Protein AF-0000000085045595 (afdb_homodimer)

Structure (mmCIF, N/CA/C/O backbone):
data_AF-0000000085045595-model_v1
#
loop_
_entity.id
_entity.type
_entity.pdbx_description
1 polymer 'IstB ATP binding domain-containing protein'
#
loop_
_atom_site.group_PDB
_atom_site.id
_atom_site.type_symbol
_atom_site.label_atom_id
_atom_site.label_alt_id
_atom_site.label_comp_id
_atom_site.label_asym_id
_atom_site.label_entity_id
_atom_site.label_seq_id
_atom_site.pdbx_PDB_ins_code
_atom_site.Cartn_x
_atom_site.Cartn_y
_atom_site.Cartn_z
_atom_site.occupancy
_atom_site.B_iso_or_equiv
_atom_site.auth_seq_id
_atom_site.auth_comp_id
_atom_site.auth_asym_id
_atom_site.auth_atom_id
_atom_site.pdbx_PDB_model_num
ATOM 1 N N . MET A 1 1 ? 31.5 6.297 13.438 1 57.59 1 MET A N 1
ATOM 2 C CA . MET A 1 1 ? 30.312 7.129 13.586 1 57.59 1 MET A CA 1
ATOM 3 C C . MET A 1 1 ? 29.531 7.207 12.281 1 57.59 1 MET A C 1
ATOM 5 O O . MET A 1 1 ? 28.312 6.984 12.258 1 57.59 1 MET A O 1
ATOM 9 N N . THR A 1 2 ? 30.281 7.328 11.133 1 77.19 2 THR A N 1
ATOM 10 C CA . THR A 1 2 ? 29.672 7.539 9.828 1 77.19 2 THR A CA 1
ATOM 11 C C . THR A 1 2 ? 29.078 6.242 9.289 1 77.19 2 THR A C 1
ATOM 13 O O . THR A 1 2 ? 27.953 6.238 8.766 1 77.19 2 THR A O 1
ATOM 16 N N . THR A 1 3 ? 29.656 5.141 9.883 1 89 3 THR A N 1
ATOM 17 C CA . THR A 1 3 ? 29.203 3.852 9.367 1 89 3 THR A CA 1
ATOM 18 C C . THR A 1 3 ? 27.922 3.414 10.07 1 89 3 THR A C 1
ATOM 20 O O . THR A 1 3 ? 27.031 2.861 9.438 1 89 3 THR A O 1
ATOM 23 N N . ASP A 1 4 ? 27.859 3.74 11.344 1 91.56 4 ASP A N 1
ATOM 24 C CA . ASP A 1 4 ? 26.672 3.373 12.102 1 91.56 4 ASP A CA 1
ATOM 25 C C . ASP A 1 4 ? 25.438 4.137 11.609 1 91.56 4 ASP A C 1
ATOM 27 O O . ASP A 1 4 ? 24.344 3.576 11.531 1 91.56 4 ASP A O 1
ATOM 31 N N . ASN A 1 5 ? 25.672 5.352 11.328 1 94.19 5 ASN A N 1
ATOM 32 C CA . ASN A 1 5 ? 24.578 6.164 10.789 1 94.19 5 ASN A CA 1
ATOM 33 C C . ASN A 1 5 ? 24.109 5.625 9.445 1 94.19 5 ASN A C 1
ATOM 35 O O . ASN A 1 5 ? 22.891 5.562 9.195 1 94.19 5 ASN A O 1
ATOM 39 N N . THR A 1 6 ? 25.078 5.203 8.68 1 96.12 6 THR A N 1
ATOM 40 C CA . THR A 1 6 ? 24.766 4.637 7.375 1 96.12 6 THR A CA 1
ATOM 41 C C . THR A 1 6 ? 23.938 3.359 7.527 1 96.12 6 THR A C 1
ATOM 43 O O . THR A 1 6 ? 22.922 3.18 6.84 1 96.12 6 THR A O 1
ATOM 46 N N . LEU A 1 7 ? 24.344 2.584 8.477 1 96.44 7 LEU A N 1
ATOM 47 C CA . LEU A 1 7 ? 23.656 1.327 8.727 1 96.44 7 LEU A CA 1
ATOM 48 C C . LEU A 1 7 ? 22.234 1.583 9.227 1 96.44 7 LEU A C 1
ATOM 50 O O . LEU A 1 7 ? 21.297 0.913 8.805 1 96.44 7 LEU A O 1
ATOM 54 N N . THR A 1 8 ? 22.094 2.494 10.07 1 95.94 8 THR A N 1
ATOM 55 C CA . THR A 1 8 ? 20.781 2.846 10.609 1 95.94 8 THR A CA 1
ATOM 56 C C . THR A 1 8 ? 19.859 3.318 9.5 1 95.94 8 THR A C 1
ATOM 58 O O . THR A 1 8 ? 18.703 2.865 9.406 1 95.94 8 THR A O 1
ATOM 61 N N . LYS A 1 9 ? 20.344 4.172 8.648 1 96.81 9 LYS A N 1
ATOM 62 C CA . LYS A 1 9 ? 19.531 4.695 7.547 1 96.81 9 LYS A CA 1
ATOM 63 C C . LYS A 1 9 ? 19.141 3.588 6.578 1 96.81 9 LYS A C 1
ATOM 65 O O . LYS A 1 9 ? 18 3.549 6.102 1 96.81 9 LYS A O 1
ATOM 70 N N . LEU A 1 10 ? 20.062 2.697 6.332 1 97.25 10 LEU A N 1
ATOM 71 C CA . LEU A 1 10 ? 19.766 1.57 5.457 1 97.25 10 LEU A CA 1
ATOM 72 C C . LEU A 1 10 ? 18.625 0.734 6.02 1 97.25 10 LEU A C 1
ATOM 74 O O . LEU A 1 10 ? 17.703 0.371 5.289 1 97.25 10 LEU A O 1
ATOM 78 N N . ASN A 1 11 ? 18.688 0.491 7.242 1 96.38 11 ASN A N 1
ATOM 79 C CA . ASN A 1 11 ? 17.656 -0.305 7.883 1 96.38 11 ASN A CA 1
ATOM 80 C C . ASN A 1 11 ? 16.312 0.436 7.91 1 96.38 11 ASN A C 1
ATOM 82 O O . ASN A 1 11 ? 15.266 -0.164 7.688 1 96.38 11 ASN A O 1
ATOM 86 N N . GLU A 1 12 ? 16.375 1.71 8.164 1 95.12 12 GLU A N 1
ATOM 87 C CA . GLU A 1 12 ? 15.148 2.508 8.164 1 95.12 12 GLU A CA 1
ATOM 88 C C . GLU A 1 12 ? 14.516 2.539 6.773 1 95.12 12 GLU A C 1
ATOM 90 O O . GLU A 1 12 ? 13.289 2.639 6.648 1 95.12 12 GLU A O 1
ATOM 95 N N . MET A 1 13 ? 15.391 2.393 5.809 1 95.94 13 MET A N 1
ATOM 96 C CA . MET A 1 13 ? 14.891 2.387 4.438 1 95.94 13 MET A CA 1
ATOM 97 C C . MET A 1 13 ? 14.57 0.966 3.98 1 95.94 13 MET A C 1
ATOM 99 O O . MET A 1 13 ? 14.32 0.732 2.797 1 95.94 13 MET A O 1
ATOM 103 N N . ARG A 1 14 ? 14.648 -0 4.883 1 95 14 ARG A N 1
ATOM 104 C CA . ARG A 1 14 ? 14.305 -1.401 4.652 1 95 14 ARG A CA 1
ATOM 105 C C . ARG A 1 14 ? 15.273 -2.041 3.66 1 95 14 ARG A C 1
ATOM 107 O O . ARG A 1 14 ? 14.859 -2.83 2.807 1 95 14 ARG A O 1
ATOM 114 N N . MET A 1 15 ? 16.516 -1.585 3.705 1 96.19 15 MET A N 1
ATOM 115 C CA . MET A 1 15 ? 17.578 -2.207 2.939 1 96.19 15 MET A CA 1
ATOM 116 C C . MET A 1 15 ? 18.469 -3.061 3.842 1 96.19 15 MET A C 1
ATOM 118 O O . MET A 1 15 ? 19.688 -2.861 3.893 1 96.19 15 MET A O 1
ATOM 122 N N . SER A 1 16 ? 17.891 -4.051 4.43 1 95.5 16 SER A N 1
ATOM 123 C CA . SER A 1 16 ? 18.547 -4.824 5.477 1 95.5 16 SER A CA 1
ATOM 124 C C . SER A 1 16 ? 19.656 -5.711 4.906 1 95.5 16 SER A C 1
ATOM 126 O O . SER A 1 16 ? 20.703 -5.895 5.531 1 95.5 16 SER A O 1
ATOM 128 N N . ALA A 1 17 ? 19.375 -6.289 3.73 1 96.5 17 ALA A N 1
ATOM 129 C CA . ALA A 1 17 ? 20.406 -7.133 3.123 1 96.5 17 ALA A CA 1
ATOM 130 C C . ALA A 1 17 ? 21.656 -6.32 2.787 1 96.5 17 ALA A C 1
ATOM 132 O O . ALA A 1 17 ? 22.781 -6.785 2.998 1 96.5 17 ALA A O 1
ATOM 133 N N . MET A 1 18 ? 21.438 -5.141 2.277 1 96.44 18 MET A N 1
ATOM 134 C CA . MET A 1 18 ? 22.547 -4.234 1.978 1 96.44 18 MET A CA 1
ATOM 135 C C . MET A 1 18 ? 23.297 -3.867 3.246 1 96.44 18 MET A C 1
ATOM 137 O O . MET A 1 18 ? 24.531 -3.881 3.264 1 96.44 18 MET A O 1
ATOM 141 N N . ALA A 1 19 ? 22.562 -3.57 4.309 1 96.94 19 ALA A N 1
ATOM 142 C CA . ALA A 1 19 ? 23.172 -3.209 5.59 1 96.94 19 ALA A CA 1
ATOM 143 C C . ALA A 1 19 ? 24 -4.359 6.148 1 96.94 19 ALA A C 1
ATOM 145 O O . ALA A 1 19 ? 25.141 -4.156 6.574 1 96.94 19 ALA A O 1
ATOM 146 N N . GLU A 1 20 ? 23.453 -5.551 6.129 1 96.25 20 GLU A N 1
ATOM 147 C CA . GLU A 1 20 ? 24.141 -6.73 6.637 1 96.25 20 GLU A CA 1
ATOM 148 C C . GLU A 1 20 ? 25.406 -7.016 5.832 1 96.25 20 GLU A C 1
ATOM 150 O O . GLU A 1 20 ? 26.453 -7.305 6.402 1 96.25 20 GLU A O 1
ATOM 155 N N . THR A 1 21 ? 25.297 -6.961 4.539 1 95.25 21 THR A N 1
ATOM 156 C CA . THR A 1 21 ? 26.438 -7.223 3.664 1 95.25 21 THR A CA 1
ATOM 157 C C . THR A 1 21 ? 27.516 -6.16 3.846 1 95.25 21 THR A C 1
ATOM 159 O O . THR A 1 21 ? 28.703 -6.469 3.85 1 95.25 21 THR A O 1
ATOM 162 N N . PHE A 1 22 ? 27.125 -4.875 3.945 1 95.94 22 PHE A N 1
ATOM 163 C CA . PHE A 1 22 ? 28.062 -3.787 4.195 1 95.94 22 PHE A CA 1
ATOM 164 C C . PHE A 1 22 ? 28.844 -4.035 5.48 1 95.94 22 PHE A C 1
ATOM 166 O O . PHE A 1 22 ? 30.062 -3.898 5.5 1 95.94 22 PHE A O 1
ATOM 173 N N . ARG A 1 23 ? 28.156 -4.445 6.52 1 94.12 23 ARG A N 1
ATOM 174 C CA . ARG A 1 23 ? 28.797 -4.773 7.785 1 94.12 23 ARG A CA 1
ATOM 175 C C . ARG A 1 23 ? 29.812 -5.902 7.609 1 94.12 23 ARG A C 1
ATOM 177 O O . ARG A 1 23 ? 30.906 -5.848 8.156 1 94.12 23 ARG A O 1
ATOM 184 N N . GLU A 1 24 ? 29.453 -6.883 6.863 1 93.44 24 GLU A N 1
ATOM 185 C CA . GLU A 1 24 ? 30.344 -8.008 6.582 1 93.44 24 GLU A CA 1
ATOM 186 C C . GLU A 1 24 ? 31.578 -7.555 5.812 1 93.44 24 GLU A C 1
ATOM 188 O O . GLU A 1 24 ? 32.688 -7.996 6.102 1 93.44 24 GLU A O 1
ATOM 193 N N . GLN A 1 25 ? 31.359 -6.668 4.844 1 91.56 25 GLN A N 1
ATOM 194 C CA . GLN A 1 25 ? 32.469 -6.172 4.023 1 91.56 25 GLN A CA 1
ATOM 195 C C . GLN A 1 25 ? 33.438 -5.359 4.859 1 91.56 25 GLN A C 1
ATOM 197 O O . GLN A 1 25 ? 34.656 -5.344 4.574 1 91.56 25 GLN A O 1
ATOM 202 N N . LEU A 1 26 ? 32.938 -4.633 5.852 1 90.25 26 LEU A N 1
ATOM 203 C CA . LEU A 1 26 ? 33.781 -3.83 6.723 1 90.25 26 LEU A CA 1
ATOM 204 C C . LEU A 1 26 ? 34.75 -4.715 7.504 1 90.25 26 LEU A C 1
ATOM 206 O O . LEU A 1 26 ? 35.875 -4.301 7.82 1 90.25 26 LEU A O 1
ATOM 210 N N . ARG A 1 27 ? 34.344 -5.902 7.738 1 88.88 27 ARG A N 1
ATOM 211 C CA . ARG A 1 27 ? 35.125 -6.809 8.578 1 88.88 27 ARG A CA 1
ATOM 212 C C . ARG A 1 27 ? 36.031 -7.684 7.734 1 88.88 27 ARG A C 1
ATOM 214 O O . ARG A 1 27 ? 36.906 -8.375 8.266 1 88.88 27 ARG A O 1
ATOM 221 N N . ASN A 1 28 ? 35.875 -7.645 6.441 1 89.56 28 ASN A N 1
ATOM 222 C CA . ASN A 1 28 ? 36.594 -8.531 5.555 1 89.56 28 ASN A CA 1
ATOM 223 C C . ASN A 1 28 ? 37.562 -7.75 4.656 1 89.56 28 ASN A C 1
ATOM 225 O O . ASN A 1 28 ? 37.125 -7.082 3.715 1 89.56 28 ASN A O 1
ATOM 229 N N . PRO A 1 29 ? 38.781 -7.914 4.793 1 87.06 29 PRO A N 1
ATOM 230 C CA . PRO A 1 29 ? 39.781 -7.141 4.039 1 87.06 29 PRO A CA 1
ATOM 231 C C . PRO A 1 29 ? 39.781 -7.469 2.549 1 87.06 29 PRO A C 1
ATOM 233 O O . PRO A 1 29 ? 40.219 -6.66 1.733 1 87.06 29 PRO A O 1
ATOM 236 N N . GLU A 1 30 ? 39.312 -8.68 2.219 1 88.12 30 GLU A N 1
ATOM 237 C CA . GLU A 1 30 ? 39.312 -9.078 0.814 1 88.12 30 GLU A CA 1
ATOM 238 C C . GLU A 1 30 ? 38.469 -8.102 -0.029 1 88.12 30 GLU A C 1
ATOM 240 O O . GLU A 1 30 ? 38.781 -7.871 -1.199 1 88.12 30 GLU A O 1
ATOM 245 N N . TYR A 1 31 ? 37.594 -7.488 0.564 1 88 31 TYR A N 1
ATOM 246 C CA . TYR A 1 31 ? 36.719 -6.562 -0.159 1 88 31 TYR A CA 1
ATOM 247 C C . TYR A 1 31 ? 37.406 -5.223 -0.373 1 88 31 TYR A C 1
ATOM 249 O O . TYR A 1 31 ? 37 -4.445 -1.243 1 88 31 TYR A O 1
ATOM 257 N N . GLN A 1 32 ? 38.438 -4.941 0.381 1 83.94 32 GLN A N 1
ATOM 258 C CA . GLN A 1 32 ? 39.125 -3.664 0.281 1 83.94 32 GLN A CA 1
ATOM 259 C C . GLN A 1 32 ? 39.938 -3.582 -1.007 1 83.94 32 GLN A C 1
ATOM 261 O O . GLN A 1 32 ? 40.312 -2.49 -1.439 1 83.94 32 GLN A O 1
ATOM 266 N N . GLU A 1 33 ? 40.156 -4.734 -1.567 1 88.12 33 GLU A N 1
ATOM 267 C CA . GLU A 1 33 ? 40.938 -4.773 -2.807 1 88.12 33 GLU A CA 1
ATOM 268 C C . GLU A 1 33 ? 40.062 -4.461 -4.012 1 88.12 33 GLU A C 1
ATOM 270 O O . GLU A 1 33 ? 40.562 -4.168 -5.098 1 88.12 33 GLU A O 1
ATOM 275 N N . LEU A 1 34 ? 38.812 -4.441 -3.836 1 90.38 34 LEU A N 1
ATOM 276 C CA . LEU A 1 34 ? 37.875 -4.18 -4.922 1 90.38 34 LEU A CA 1
ATOM 277 C C . LEU A 1 34 ? 37.719 -2.68 -5.156 1 90.38 34 LEU A C 1
ATOM 279 O O . LEU A 1 34 ? 37.906 -1.881 -4.234 1 90.38 34 LEU A O 1
ATOM 283 N N . SER A 1 35 ? 37.469 -2.375 -6.379 1 91.44 35 SER A N 1
ATOM 284 C CA . SER A 1 35 ? 37.125 -0.989 -6.672 1 91.44 35 SER A CA 1
ATOM 285 C C . SER A 1 35 ? 35.812 -0.591 -5.984 1 91.44 35 SER A C 1
ATOM 287 O O . SER A 1 35 ? 35.031 -1.452 -5.551 1 91.44 35 SER A O 1
ATOM 289 N N . PHE A 1 36 ? 35.625 0.664 -5.902 1 93.31 36 PHE A N 1
ATOM 290 C CA . PHE A 1 36 ? 34.375 1.131 -5.305 1 93.31 36 PHE A CA 1
ATOM 291 C C . PHE A 1 36 ? 33.156 0.584 -6.066 1 93.31 36 PHE A C 1
ATOM 293 O O . PHE A 1 36 ? 32.219 0.107 -5.461 1 93.31 36 PHE A O 1
ATOM 300 N N . GLU A 1 37 ? 33.25 0.627 -7.387 1 93.44 37 GLU A N 1
ATOM 301 C CA . GLU A 1 37 ? 32.156 0.222 -8.25 1 93.44 37 GLU A CA 1
ATOM 302 C C . GLU A 1 37 ? 31.797 -1.251 -8.047 1 93.44 37 GLU A C 1
ATOM 304 O O . GLU A 1 37 ? 30.625 -1.613 -7.973 1 93.44 37 GLU A O 1
ATOM 309 N N . ASP A 1 38 ? 32.781 -1.987 -7.926 1 94 38 ASP A N 1
ATOM 310 C CA . ASP A 1 38 ? 32.562 -3.422 -7.762 1 94 38 ASP A CA 1
ATOM 311 C C . ASP A 1 38 ? 31.984 -3.732 -6.387 1 94 38 ASP A C 1
ATOM 313 O O . ASP A 1 38 ? 31.031 -4.512 -6.273 1 94 38 ASP A O 1
ATOM 317 N N . ARG A 1 39 ? 32.625 -3.127 -5.414 1 93.94 39 ARG A N 1
ATOM 318 C CA . ARG A 1 39 ? 32.188 -3.361 -4.043 1 93.94 39 ARG A CA 1
ATOM 319 C C . ARG A 1 39 ? 30.734 -2.871 -3.85 1 93.94 39 ARG A C 1
ATOM 321 O O . ARG A 1 39 ? 29.922 -3.566 -3.25 1 93.94 39 ARG A O 1
ATOM 328 N N . PHE A 1 40 ? 30.406 -1.738 -4.367 1 95.75 40 PHE A N 1
ATOM 329 C CA . PHE A 1 40 ? 29.062 -1.185 -4.305 1 95.75 40 PHE A CA 1
ATOM 330 C C . PHE A 1 40 ? 28.094 -2.033 -5.113 1 95.75 40 PHE A C 1
ATOM 332 O O . PHE A 1 40 ? 26.969 -2.299 -4.672 1 95.75 40 PHE A O 1
ATOM 339 N N . GLY A 1 41 ? 28.453 -2.488 -6.266 1 96 41 GLY A N 1
ATOM 340 C CA . GLY A 1 41 ? 27.625 -3.367 -7.082 1 96 41 GLY A CA 1
ATOM 341 C C . GLY A 1 41 ? 27.203 -4.633 -6.359 1 96 41 GLY A C 1
ATOM 342 O O . GLY A 1 41 ? 26.062 -5.086 -6.508 1 96 41 GLY A O 1
ATOM 343 N N . LEU A 1 42 ? 28.156 -5.133 -5.566 1 95.31 42 LEU A N 1
ATOM 344 C CA . LEU A 1 42 ? 27.844 -6.332 -4.793 1 95.31 42 LEU A CA 1
ATOM 345 C C . LEU A 1 42 ? 26.75 -6.051 -3.775 1 95.31 42 LEU A C 1
ATOM 347 O O . LEU A 1 42 ? 25.859 -6.875 -3.578 1 95.31 42 LEU A O 1
ATOM 351 N N . LEU A 1 43 ? 26.828 -4.895 -3.127 1 96.62 43 LEU A N 1
ATOM 352 C CA . LEU A 1 43 ? 25.812 -4.504 -2.158 1 96.62 43 LEU A CA 1
ATOM 353 C C . LEU A 1 43 ? 24.453 -4.398 -2.822 1 96.62 43 LEU A C 1
ATOM 355 O O . LEU A 1 43 ? 23.453 -4.887 -2.285 1 96.62 43 LEU A O 1
ATOM 359 N N . VAL A 1 44 ? 24.406 -3.807 -3.982 1 97.44 44 VAL A N 1
ATOM 360 C CA . VAL A 1 44 ? 23.172 -3.598 -4.723 1 97.44 44 VAL A CA 1
ATOM 361 C C . VAL A 1 44 ? 22.609 -4.941 -5.184 1 97.44 44 VAL A C 1
ATOM 363 O O . VAL A 1 44 ? 21.406 -5.184 -5.09 1 97.44 44 VAL A O 1
ATOM 366 N N . ASP A 1 45 ? 23.5 -5.785 -5.613 1 97 45 ASP A N 1
ATOM 367 C CA . ASP A 1 45 ? 23.094 -7.094 -6.113 1 97 45 ASP A CA 1
ATOM 368 C C . ASP A 1 45 ? 22.406 -7.906 -5.02 1 97 45 ASP A C 1
ATOM 370 O O . ASP A 1 45 ? 21.391 -8.547 -5.266 1 97 45 ASP A O 1
ATOM 374 N N . ILE A 1 46 ? 22.953 -7.867 -3.896 1 97 46 ILE A N 1
ATOM 375 C CA . ILE A 1 46 ? 22.438 -8.664 -2.795 1 97 46 ILE A CA 1
ATOM 376 C C . ILE A 1 46 ? 21.062 -8.125 -2.379 1 97 46 ILE A C 1
ATOM 378 O O . ILE A 1 46 ? 20.125 -8.898 -2.146 1 97 46 ILE A O 1
ATOM 382 N N . GLU A 1 47 ? 20.969 -6.848 -2.268 1 97.19 47 GLU A N 1
ATOM 383 C CA . GLU A 1 47 ? 19.688 -6.242 -1.928 1 97.19 47 GLU A CA 1
ATOM 384 C C . GLU A 1 47 ? 18.641 -6.535 -2.996 1 97.19 47 GLU A C 1
ATOM 386 O O . GLU A 1 47 ? 17.5 -6.879 -2.68 1 97.19 47 GLU A O 1
ATOM 391 N N . TRP A 1 48 ? 19.031 -6.438 -4.176 1 97.06 48 TRP A N 1
ATOM 392 C CA . TRP A 1 48 ? 18.141 -6.719 -5.301 1 97.06 48 TRP A CA 1
ATOM 393 C C . TRP A 1 48 ? 17.625 -8.156 -5.238 1 97.06 48 TRP A C 1
ATOM 395 O O . TRP A 1 48 ? 16.422 -8.391 -5.383 1 97.06 48 TRP A O 1
ATOM 405 N N . SER A 1 49 ? 18.531 -9.078 -5.043 1 97.19 49 SER A N 1
ATOM 406 C CA . SER A 1 49 ? 18.172 -10.484 -4.969 1 97.19 49 SER A CA 1
ATOM 407 C C . SER A 1 49 ? 17.188 -10.75 -3.824 1 97.19 49 SER A C 1
ATOM 409 O O . SER A 1 49 ? 16.219 -11.477 -3.992 1 97.19 49 SER A O 1
ATOM 411 N N . ARG A 1 50 ? 17.453 -10.094 -2.721 1 96.88 50 ARG A N 1
ATOM 412 C CA . ARG A 1 50 ? 16.578 -10.242 -1.569 1 96.88 50 ARG A CA 1
ATOM 413 C C . ARG A 1 50 ? 15.18 -9.719 -1.88 1 96.88 50 ARG A C 1
ATOM 415 O O . ARG A 1 50 ? 14.18 -10.367 -1.559 1 96.88 50 ARG A O 1
ATOM 422 N N . ARG A 1 51 ? 15.102 -8.648 -2.473 1 96.88 51 ARG A N 1
ATOM 423 C CA . ARG A 1 51 ? 13.812 -8.062 -2.816 1 96.88 51 ARG A CA 1
ATOM 424 C C . ARG A 1 51 ? 13.062 -8.93 -3.822 1 96.88 51 ARG A C 1
ATOM 426 O O . ARG A 1 51 ? 11.852 -9.102 -3.717 1 96.88 51 ARG A O 1
ATOM 433 N N . GLN A 1 52 ? 13.781 -9.422 -4.758 1 96.69 52 GLN A N 1
ATOM 434 C CA . GLN A 1 52 ? 13.164 -10.312 -5.734 1 96.69 52 GLN A CA 1
ATOM 435 C C . GLN A 1 52 ? 12.602 -11.562 -5.055 1 96.69 52 GLN A C 1
ATOM 437 O O . GLN A 1 52 ? 11.492 -12 -5.359 1 96.69 52 GLN A O 1
ATOM 442 N N . ASN A 1 53 ? 13.352 -12.125 -4.191 1 96.94 53 ASN A N 1
ATOM 443 C CA . ASN A 1 53 ? 12.922 -13.312 -3.467 1 96.94 53 ASN A CA 1
ATOM 444 C C . ASN A 1 53 ? 11.695 -13.031 -2.6 1 96.94 53 ASN A C 1
ATOM 446 O O . ASN A 1 53 ? 10.766 -13.828 -2.555 1 96.94 53 ASN A O 1
ATOM 450 N N . ASN A 1 54 ? 11.773 -11.914 -1.916 1 97.06 54 ASN A N 1
ATOM 451 C CA . ASN A 1 54 ? 10.633 -11.531 -1.094 1 97.06 54 ASN A CA 1
ATOM 452 C C . ASN A 1 54 ? 9.375 -11.336 -1.936 1 97.06 54 ASN A C 1
ATOM 454 O O . ASN A 1 54 ? 8.281 -11.75 -1.536 1 97.06 54 ASN A O 1
ATOM 458 N N . LYS A 1 55 ? 9.562 -10.719 -3.01 1 97.31 55 LYS A N 1
ATOM 459 C CA . LYS A 1 55 ? 8.445 -10.516 -3.928 1 97.31 55 LYS A CA 1
ATOM 460 C C . LYS A 1 55 ? 7.863 -11.852 -4.383 1 97.31 55 LYS A C 1
ATOM 462 O O . LYS A 1 55 ? 6.645 -12.047 -4.363 1 97.31 55 LYS A O 1
ATOM 467 N N . LEU A 1 56 ? 8.688 -12.727 -4.781 1 97.19 56 LEU A N 1
ATOM 468 C CA . LEU A 1 56 ? 8.25 -14.055 -5.219 1 97.19 56 LEU A CA 1
ATOM 469 C C . LEU A 1 56 ? 7.492 -14.773 -4.109 1 97.19 56 LEU A C 1
ATOM 471 O O . LEU A 1 56 ? 6.418 -15.32 -4.34 1 97.19 56 LEU A O 1
ATOM 475 N N . ASP A 1 57 ? 8.039 -14.75 -2.918 1 97.56 57 ASP A N 1
ATOM 476 C CA . ASP A 1 57 ? 7.402 -15.391 -1.772 1 97.56 57 ASP A CA 1
ATOM 477 C C . ASP A 1 57 ? 6.012 -14.82 -1.516 1 97.56 57 ASP A C 1
ATOM 479 O O . ASP A 1 57 ? 5.07 -15.555 -1.233 1 97.56 57 ASP A O 1
ATOM 483 N N . ARG A 1 58 ? 5.969 -13.602 -1.61 1 97.81 58 ARG A N 1
ATOM 484 C CA . ARG A 1 58 ? 4.684 -12.938 -1.414 1 97.81 58 ARG A CA 1
ATOM 485 C C . ARG A 1 58 ? 3.682 -13.359 -2.484 1 97.81 58 ARG A C 1
ATOM 487 O O . ARG A 1 58 ? 2.52 -13.633 -2.18 1 97.81 58 ARG A O 1
ATOM 494 N N . LEU A 1 59 ? 4.086 -13.344 -3.697 1 98 59 LEU A N 1
ATOM 495 C CA . LEU A 1 59 ? 3.219 -13.734 -4.801 1 98 59 LEU A CA 1
ATOM 496 C C . LEU A 1 59 ? 2.723 -15.164 -4.625 1 98 59 LEU A C 1
ATOM 498 O O . LEU A 1 59 ? 1.54 -15.445 -4.828 1 98 59 LEU A O 1
ATOM 502 N N . ILE A 1 60 ? 3.611 -16.031 -4.211 1 97.94 60 ILE A N 1
ATOM 503 C CA . ILE A 1 60 ? 3.246 -17.438 -4.008 1 97.94 60 ILE A CA 1
ATOM 504 C C . ILE A 1 60 ? 2.248 -17.547 -2.855 1 97.94 60 ILE A C 1
ATOM 506 O O . ILE A 1 60 ? 1.249 -18.266 -2.959 1 97.94 60 ILE A O 1
ATOM 510 N N . LYS A 1 61 ? 2.533 -16.859 -1.827 1 97.88 61 LYS A N 1
ATOM 511 C CA . LYS A 1 61 ? 1.632 -16.875 -0.679 1 97.88 61 LYS A CA 1
ATOM 512 C C . LYS A 1 61 ? 0.251 -16.344 -1.059 1 97.88 61 LYS A C 1
ATOM 514 O O . LYS A 1 61 ? -0.767 -16.922 -0.688 1 97.88 61 LYS A O 1
ATOM 519 N N . GLN A 1 62 ? 0.228 -15.289 -1.77 1 97.75 62 GLN A N 1
ATOM 520 C CA . GLN A 1 62 ? -1.025 -14.656 -2.156 1 97.75 62 GLN A CA 1
ATOM 521 C C . GLN A 1 62 ? -1.805 -15.523 -3.139 1 97.75 62 GLN A C 1
ATOM 523 O O . GLN A 1 62 ? -3.025 -15.391 -3.256 1 97.75 62 GLN A O 1
ATOM 528 N N . ALA A 1 63 ? -1.124 -16.328 -3.875 1 98.19 63 ALA A N 1
ATOM 529 C CA . ALA A 1 63 ? -1.759 -17.172 -4.879 1 98.19 63 ALA A CA 1
ATOM 530 C C . ALA A 1 63 ? -2.639 -18.234 -4.223 1 98.19 63 ALA A C 1
ATOM 532 O O . ALA A 1 63 ? -3.584 -18.734 -4.836 1 98.19 63 ALA A O 1
ATOM 533 N N . GLU A 1 64 ? -2.262 -18.594 -2.98 1 98 64 GLU A N 1
ATOM 534 C CA . GLU A 1 64 ? -3.002 -19.578 -2.205 1 98 64 GLU A CA 1
ATOM 535 C C . GLU A 1 64 ? -3.16 -20.891 -2.98 1 98 64 GLU A C 1
ATOM 537 O O . GLU A 1 64 ? -4.254 -21.453 -3.039 1 98 64 GLU A O 1
ATOM 542 N N . LEU A 1 65 ? -2.102 -21.281 -3.516 1 97.94 65 LEU A N 1
ATOM 543 C CA . LEU A 1 65 ? -2.111 -22.516 -4.277 1 97.94 65 LEU A CA 1
ATOM 544 C C . LEU A 1 65 ? -2.348 -23.719 -3.365 1 97.94 65 LEU A C 1
ATOM 546 O O . LEU A 1 65 ? -1.849 -23.75 -2.238 1 97.94 65 LEU A O 1
ATOM 550 N N . ARG A 1 66 ? -3.049 -24.656 -3.871 1 96.25 66 ARG A N 1
ATOM 551 C CA . ARG A 1 66 ? -3.293 -25.891 -3.125 1 96.25 66 ARG A CA 1
ATOM 552 C C . ARG A 1 66 ? -1.987 -26.625 -2.838 1 96.25 66 ARG A C 1
ATOM 554 O O . ARG A 1 66 ? -1.817 -27.203 -1.761 1 96.25 66 ARG A O 1
ATOM 561 N N . ASP A 1 67 ? -1.141 -26.641 -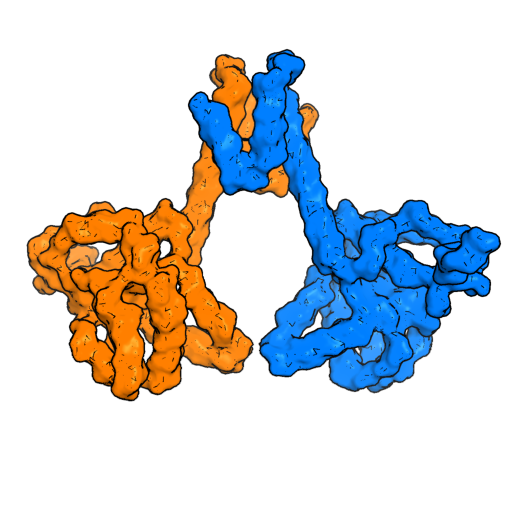3.795 1 95.25 67 ASP A N 1
ATOM 562 C CA . ASP A 1 67 ? 0.18 -27.25 -3.695 1 95.25 67 ASP A CA 1
ATOM 563 C C . ASP A 1 67 ? 1.276 -26.266 -4.074 1 95.25 67 ASP A C 1
ATOM 565 O O . ASP A 1 67 ? 1.576 -26.078 -5.258 1 95.25 67 ASP A O 1
ATOM 569 N N . THR A 1 68 ? 1.945 -25.734 -3.072 1 94.25 68 THR A N 1
ATOM 570 C CA . THR A 1 68 ? 2.943 -24.688 -3.301 1 94.25 68 THR A CA 1
ATOM 571 C C . THR A 1 68 ? 4.277 -25.312 -3.711 1 94.25 68 THR A C 1
ATOM 573 O O . THR A 1 68 ? 5.195 -24.594 -4.129 1 94.25 68 THR A O 1
ATOM 576 N N . GLN A 1 69 ? 4.406 -26.594 -3.639 1 93.94 69 GLN A N 1
ATOM 577 C CA . GLN A 1 69 ? 5.66 -27.25 -3.986 1 93.94 69 GLN A CA 1
ATOM 578 C C . GLN A 1 69 ? 5.613 -27.797 -5.406 1 93.94 69 GLN A C 1
ATOM 580 O O . GLN A 1 69 ? 6.613 -28.328 -5.91 1 93.94 69 GLN A O 1
ATOM 585 N N . ALA A 1 70 ? 4.441 -27.703 -6.008 1 96.19 70 ALA A N 1
ATOM 586 C CA . ALA A 1 70 ? 4.316 -28.188 -7.379 1 96.19 70 ALA A CA 1
ATOM 587 C C . ALA A 1 70 ? 5.246 -27.422 -8.32 1 96.19 70 ALA A C 1
ATOM 589 O O . ALA A 1 70 ? 5.445 -26.219 -8.156 1 96.19 70 ALA A O 1
ATOM 590 N N . CYS A 1 71 ? 5.844 -28.094 -9.242 1 96 71 CYS A N 1
ATOM 591 C CA . CYS A 1 71 ? 6.688 -27.422 -10.227 1 96 71 CYS A CA 1
ATOM 592 C C . CYS A 1 71 ? 6.668 -28.172 -11.555 1 96 71 CYS A C 1
ATOM 594 O O . CYS A 1 71 ? 6.465 -29.391 -11.586 1 96 71 CYS A O 1
ATOM 596 N N . ILE A 1 72 ? 6.914 -27.438 -12.531 1 97.19 72 ILE A N 1
ATOM 597 C CA . ILE A 1 72 ? 6.859 -27.953 -13.898 1 97.19 72 ILE A CA 1
ATOM 598 C C . ILE A 1 72 ? 7.879 -29.062 -14.078 1 97.19 72 ILE A C 1
ATOM 600 O O . ILE A 1 72 ? 7.59 -30.078 -14.719 1 97.19 72 ILE A O 1
ATOM 604 N N . GLU A 1 73 ? 8.977 -28.969 -13.453 1 95.5 73 GLU A N 1
ATOM 605 C CA . GLU A 1 73 ? 10.094 -29.891 -13.594 1 95.5 73 GLU A CA 1
ATOM 606 C C . GLU A 1 73 ? 9.758 -31.266 -13.016 1 95.5 73 GLU A C 1
ATOM 608 O O . GLU A 1 73 ? 10.344 -32.281 -13.422 1 95.5 73 GLU A O 1
ATOM 613 N N . ASP A 1 74 ? 8.852 -31.328 -12.133 1 95.06 74 ASP A N 1
ATOM 614 C CA . ASP A 1 74 ? 8.57 -32.562 -11.414 1 95.06 74 ASP A CA 1
ATOM 615 C C . ASP A 1 74 ? 7.359 -33.281 -12.016 1 95.06 74 ASP A C 1
ATOM 617 O O . ASP A 1 74 ? 6.926 -34.312 -11.508 1 95.06 74 ASP A O 1
ATOM 621 N N . ILE A 1 75 ? 6.789 -32.75 -13.078 1 95.88 75 ILE A N 1
ATOM 622 C CA . ILE A 1 75 ? 5.652 -33.406 -13.734 1 95.88 75 ILE A CA 1
ATOM 623 C C . ILE A 1 75 ? 6.074 -34.75 -14.281 1 95.88 75 ILE A C 1
ATOM 625 O O . ILE A 1 75 ? 7.145 -34.875 -14.875 1 95.88 75 ILE A O 1
ATOM 629 N N . GLU A 1 76 ? 5.234 -35.781 -14.023 1 93.31 76 GLU A N 1
ATOM 630 C CA . GLU A 1 76 ? 5.5 -37.125 -14.5 1 93.31 76 GLU A CA 1
ATOM 631 C C . GLU A 1 76 ? 4.789 -37.406 -15.82 1 93.31 76 GLU A C 1
ATOM 633 O O . GLU A 1 76 ? 3.562 -37.312 -15.898 1 93.31 76 GLU A O 1
ATOM 638 N N . TYR A 1 77 ? 5.594 -37.844 -16.812 1 94.38 77 TYR A N 1
ATOM 639 C CA . TYR A 1 77 ? 5.059 -38.062 -18.156 1 94.38 77 TYR A CA 1
ATOM 640 C C . TYR A 1 77 ? 4.926 -39.531 -18.469 1 94.38 77 TYR A C 1
ATOM 642 O O . TYR A 1 77 ? 5.375 -40 -19.531 1 94.38 77 TYR A O 1
ATOM 650 N N . HIS A 1 78 ? 4.25 -40.219 -17.641 1 92.06 78 HIS A N 1
ATOM 651 C CA . HIS A 1 78 ? 3.971 -41.625 -17.938 1 92.06 78 HIS A CA 1
ATOM 652 C C . HIS A 1 78 ? 3.188 -41.75 -19.234 1 92.06 78 HIS A C 1
ATOM 654 O O . HIS A 1 78 ? 2.32 -40.938 -19.531 1 92.06 78 HIS A O 1
ATOM 660 N N . PRO A 1 79 ? 3.373 -42.844 -19.969 1 92.44 79 PRO A N 1
ATOM 661 C CA . PRO A 1 79 ? 2.717 -43 -21.266 1 92.44 79 PRO A CA 1
ATOM 662 C C . PRO A 1 79 ? 1.194 -43.031 -21.156 1 92.44 79 PRO A C 1
ATOM 664 O O . PRO A 1 79 ? 0.501 -42.531 -22.047 1 92.44 79 PRO A O 1
ATOM 667 N N . ASP A 1 80 ? 0.712 -43.531 -20.109 1 92.38 80 ASP A N 1
ATOM 668 C CA . ASP A 1 80 ? -0.736 -43.656 -19.969 1 92.38 80 ASP A CA 1
ATOM 669 C C . ASP A 1 80 ? -1.392 -42.312 -19.734 1 92.38 80 ASP A C 1
ATOM 671 O O . ASP A 1 80 ? -2.6 -42.156 -19.922 1 92.38 80 ASP A O 1
ATOM 675 N N . ARG A 1 81 ? -0.625 -41.312 -19.375 1 93.12 81 ARG A N 1
ATOM 676 C CA . ARG A 1 81 ? -1.169 -40 -19.062 1 93.12 81 ARG A CA 1
ATOM 677 C C . ARG A 1 81 ? -1.328 -39.188 -20.328 1 93.12 81 ARG A C 1
ATOM 679 O O . ARG A 1 81 ? -2.084 -38.188 -20.344 1 93.12 81 ARG A O 1
ATOM 686 N N . LYS A 1 82 ? -0.571 -39.531 -21.391 1 93.69 82 LYS A N 1
ATOM 687 C CA . LYS A 1 82 ? -0.657 -38.938 -22.719 1 93.69 82 LYS A CA 1
ATOM 688 C C . LYS A 1 82 ? -0.466 -37.406 -22.641 1 93.69 82 LYS A C 1
ATOM 690 O O . LYS A 1 82 ? -1.198 -36.656 -23.281 1 93.69 82 LYS A O 1
ATOM 695 N N . LEU A 1 83 ? 0.44 -37 -21.859 1 95.56 83 LEU A N 1
ATOM 696 C CA . LEU A 1 83 ? 0.764 -35.594 -21.75 1 95.56 83 LEU A CA 1
ATOM 697 C C . LEU A 1 83 ? 1.77 -35.156 -22.812 1 95.56 83 LEU A C 1
ATOM 699 O O . LEU A 1 83 ? 2.738 -35.875 -23.078 1 95.56 83 LEU A O 1
ATOM 703 N N . ASP A 1 84 ? 1.484 -34.094 -23.453 1 96.06 84 ASP A N 1
ATOM 704 C CA . ASP A 1 84 ? 2.42 -33.5 -24.406 1 96.06 84 ASP A CA 1
ATOM 705 C C . ASP A 1 84 ? 3.439 -32.625 -23.688 1 96.06 84 ASP A C 1
ATOM 707 O O . ASP A 1 84 ? 3.168 -31.438 -23.406 1 96.06 84 ASP A O 1
ATOM 711 N N . LYS A 1 85 ? 4.617 -33.156 -23.516 1 95.94 85 LYS A N 1
ATOM 712 C CA . LYS A 1 85 ? 5.664 -32.469 -22.766 1 95.94 85 LYS A CA 1
ATOM 713 C C . LYS A 1 85 ? 6.043 -31.141 -23.453 1 95.94 85 LYS A C 1
ATOM 715 O O . LYS A 1 85 ? 6.258 -30.125 -22.781 1 95.94 85 LYS A O 1
ATOM 720 N N . ALA A 1 86 ? 6.148 -31.172 -24.672 1 96.62 86 ALA A N 1
ATOM 721 C CA . ALA A 1 86 ? 6.527 -29.969 -25.422 1 96.62 86 ALA A CA 1
ATOM 722 C C . ALA A 1 86 ? 5.508 -28.859 -25.219 1 96.62 86 ALA A C 1
ATOM 724 O O . ALA A 1 86 ? 5.879 -27.703 -25.016 1 96.62 86 ALA A O 1
ATOM 725 N N . GLN A 1 87 ? 4.293 -29.172 -25.297 1 96.5 87 GLN A N 1
ATOM 726 C CA . GLN A 1 87 ? 3.236 -28.188 -25.094 1 96.5 87 GLN A CA 1
ATOM 727 C C . GLN A 1 87 ? 3.281 -27.609 -23.672 1 96.5 87 GLN A C 1
ATOM 729 O O . GLN A 1 87 ? 3.168 -26.406 -23.484 1 96.5 87 GLN A O 1
ATOM 734 N N . ILE A 1 88 ? 3.482 -28.453 -22.734 1 97.38 88 ILE A N 1
ATOM 735 C CA . ILE A 1 88 ? 3.502 -28.062 -21.328 1 97.38 88 ILE A CA 1
ATOM 736 C C . ILE A 1 88 ? 4.676 -27.125 -21.078 1 97.38 88 ILE A C 1
ATOM 738 O O . ILE A 1 88 ? 4.516 -26.078 -20.438 1 97.38 88 ILE A O 1
ATOM 742 N N . LEU A 1 89 ? 5.828 -27.422 -21.578 1 96.88 89 LEU A N 1
ATOM 743 C CA . LEU A 1 89 ? 7.016 -26.594 -21.406 1 96.88 89 LEU A CA 1
ATOM 744 C C . LEU A 1 89 ? 6.844 -25.234 -22.062 1 96.88 89 LEU A C 1
ATOM 746 O O . LEU A 1 89 ? 7.266 -24.203 -21.531 1 96.88 89 LEU A O 1
ATOM 750 N N . ARG A 1 90 ? 6.258 -25.281 -23.156 1 96.81 90 ARG A N 1
ATOM 751 C CA . ARG A 1 90 ? 5.988 -24.016 -23.859 1 96.81 90 ARG A CA 1
ATOM 752 C C . ARG A 1 90 ? 5.062 -23.125 -23.047 1 96.81 90 ARG A C 1
ATOM 754 O O . ARG A 1 90 ? 5.34 -21.938 -22.875 1 96.81 90 ARG A O 1
ATOM 761 N N . LEU A 1 91 ? 4.039 -23.672 -22.562 1 97.44 91 LEU A N 1
ATOM 762 C CA . LEU A 1 91 ? 3.074 -22.906 -21.781 1 97.44 91 LEU A CA 1
ATOM 763 C C . LEU A 1 91 ? 3.689 -22.422 -20.469 1 97.44 91 LEU A C 1
ATOM 765 O O . LEU A 1 91 ? 3.34 -21.359 -19.969 1 97.44 91 LEU A O 1
ATOM 769 N N . ALA A 1 92 ? 4.645 -23.156 -19.938 1 97.19 92 ALA A N 1
ATOM 770 C CA . ALA A 1 92 ? 5.301 -22.828 -18.672 1 97.19 92 ALA A CA 1
ATOM 771 C C . ALA A 1 92 ? 6.137 -21.562 -18.781 1 97.19 92 ALA A C 1
ATOM 773 O O . ALA A 1 92 ? 6.504 -20.953 -17.781 1 97.19 92 ALA A O 1
ATOM 774 N N . THR A 1 93 ? 6.434 -21.125 -19.969 1 96.31 93 THR A N 1
ATOM 775 C CA . THR A 1 93 ? 7.207 -19.906 -20.188 1 96.31 93 THR A CA 1
ATOM 776 C C . THR A 1 93 ? 6.367 -18.672 -19.891 1 96.31 93 THR A C 1
ATOM 778 O O . THR A 1 93 ? 6.906 -17.578 -19.75 1 96.31 93 THR A O 1
ATOM 781 N N . GLY A 1 94 ? 5.125 -18.859 -19.891 1 96.56 94 GLY A N 1
ATOM 782 C CA . GLY A 1 94 ? 4.258 -17.75 -19.531 1 96.56 94 GLY A CA 1
ATOM 783 C C . GLY A 1 94 ? 3.717 -17 -20.734 1 96.56 94 GLY A C 1
ATOM 784 O O . GLY A 1 94 ? 3.004 -16 -20.594 1 96.56 9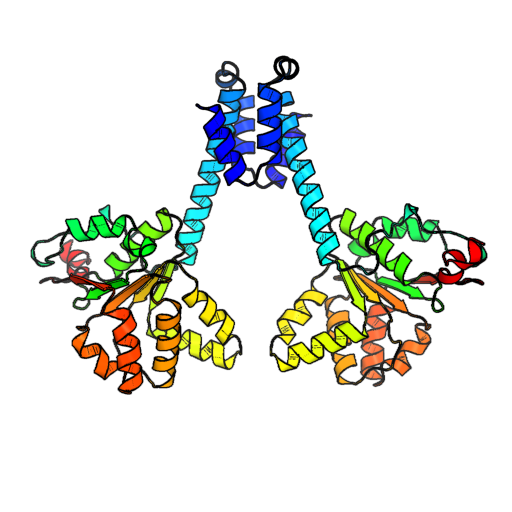4 GLY A O 1
ATOM 785 N N . ASN A 1 95 ? 3.945 -17.5 -21.922 1 96.12 95 ASN A N 1
ATOM 786 C CA . ASN A 1 95 ? 3.492 -16.828 -23.125 1 96.12 95 ASN A CA 1
ATOM 787 C C . ASN A 1 95 ? 1.972 -16.719 -23.172 1 96.12 95 ASN A C 1
ATOM 789 O O . ASN A 1 95 ? 1.433 -15.711 -23.641 1 96.12 95 ASN A O 1
ATOM 793 N N . TYR A 1 96 ? 1.31 -17.797 -22.672 1 98 96 TYR A N 1
ATOM 794 C CA . TYR A 1 96 ? -0.149 -17.766 -22.703 1 98 96 TYR A CA 1
ATOM 795 C C . TYR A 1 96 ? -0.693 -16.641 -21.844 1 98 96 TYR A C 1
ATOM 797 O O . TYR A 1 96 ? -1.753 -16.078 -22.125 1 98 96 TYR A O 1
ATOM 805 N N . ILE A 1 97 ? 0.01 -16.25 -20.844 1 98.31 97 ILE A N 1
ATOM 806 C CA . ILE A 1 97 ? -0.404 -15.141 -19.984 1 98.31 97 ILE A CA 1
ATOM 807 C C . ILE A 1 97 ? -0.219 -13.812 -20.703 1 98.31 97 ILE A C 1
ATOM 809 O O . ILE A 1 97 ? -1.098 -12.953 -20.672 1 98.31 97 ILE A O 1
ATOM 813 N N . GLU A 1 98 ? 0.883 -13.664 -21.391 1 97.19 98 GLU A N 1
ATOM 814 C CA . GLU A 1 98 ? 1.162 -12.453 -22.172 1 97.19 98 GLU A CA 1
ATOM 815 C C . GLU A 1 98 ? 0.143 -12.266 -23.281 1 97.19 98 GLU A C 1
ATOM 817 O O . GLU A 1 98 ? -0.249 -11.141 -23.594 1 97.19 98 GLU A O 1
ATOM 822 N N . GLU A 1 99 ? -0.267 -13.352 -23.797 1 96.94 99 GLU A N 1
ATOM 823 C CA . GLU A 1 99 ? -1.191 -13.32 -24.922 1 96.94 99 GLU A CA 1
ATOM 824 C C . GLU A 1 99 ? -2.641 -13.391 -24.453 1 96.94 99 GLU A C 1
ATOM 826 O O . GLU A 1 99 ? -3.566 -13.336 -25.266 1 96.94 99 GLU A O 1
ATOM 831 N N . HIS A 1 100 ? -2.842 -13.586 -23.234 1 97.5 100 HIS A N 1
ATOM 832 C CA . HIS A 1 100 ? -4.152 -13.609 -22.609 1 97.5 100 HIS A CA 1
ATOM 833 C C . HIS A 1 100 ? -4.977 -14.797 -23.078 1 97.5 100 HIS A C 1
ATOM 835 O O . HIS A 1 100 ? -6.18 -14.672 -23.328 1 97.5 100 HIS A O 1
ATOM 841 N N . HIS A 1 101 ? -4.336 -15.914 -23.266 1 97.75 101 HIS A N 1
ATOM 842 C CA . HIS A 1 101 ? -5.02 -17.172 -23.562 1 97.75 101 HIS A CA 1
ATOM 843 C C . HIS A 1 101 ? -5.27 -17.969 -22.297 1 97.75 101 HIS A C 1
ATOM 845 O O . HIS A 1 101 ? -4.59 -17.766 -21.281 1 97.75 101 HIS A O 1
ATOM 851 N N . ASN A 1 102 ? -6.246 -18.828 -22.406 1 98.12 102 ASN A N 1
ATOM 852 C CA . ASN A 1 102 ? -6.605 -19.672 -21.281 1 98.12 102 ASN A CA 1
ATOM 853 C C . ASN A 1 102 ? -6.078 -21.094 -21.453 1 98.12 102 ASN A C 1
ATOM 855 O O . ASN A 1 102 ? -5.559 -21.453 -22.516 1 98.12 102 ASN A O 1
ATOM 859 N N . ILE A 1 103 ? -6.121 -21.859 -20.344 1 98.31 103 ILE A N 1
ATOM 860 C CA . ILE A 1 103 ? -5.793 -23.281 -20.375 1 98.31 103 ILE A CA 1
ATOM 861 C C . ILE A 1 103 ? -6.938 -24.094 -19.75 1 98.31 103 ILE A C 1
ATOM 863 O O . ILE A 1 103 ? -7.453 -23.734 -18.688 1 98.31 103 ILE A O 1
ATOM 867 N N . ILE A 1 104 ? -7.387 -25.078 -20.438 1 98 104 ILE A N 1
ATOM 868 C CA . ILE A 1 104 ? -8.344 -26.031 -19.891 1 98 104 ILE A CA 1
ATOM 869 C C . ILE A 1 104 ? -7.652 -27.359 -19.609 1 98 104 ILE A C 1
ATOM 871 O O . ILE A 1 104 ? -7.109 -28 -20.531 1 98 104 ILE A O 1
ATOM 875 N N . LEU A 1 105 ? -7.621 -27.734 -18.375 1 97.69 105 LEU A N 1
ATOM 876 C CA . LEU A 1 105 ? -7.121 -29.031 -17.953 1 97.69 105 LEU A CA 1
ATOM 877 C C . LEU A 1 105 ? -8.273 -30.016 -17.719 1 97.69 105 LEU A C 1
ATOM 879 O O . LEU A 1 105 ? -9.086 -29.812 -16.812 1 97.69 105 LEU A O 1
ATOM 883 N N . MET A 1 106 ? -8.273 -31.016 -18.516 1 96.06 106 MET A N 1
ATOM 884 C CA . MET A 1 106 ? -9.359 -31.984 -18.422 1 96.06 106 MET A CA 1
ATOM 885 C C . MET A 1 106 ? -8.812 -33.344 -18.047 1 96.06 106 MET A C 1
ATOM 887 O O . MET A 1 106 ? -7.766 -33.781 -18.531 1 96.06 106 MET A O 1
ATOM 891 N N . GLY A 1 107 ? -9.539 -34.062 -17.219 1 93.94 107 GLY A N 1
ATOM 892 C CA . GLY A 1 107 ? -9.164 -35.406 -16.812 1 93.94 107 GLY A CA 1
ATOM 893 C C . GLY A 1 107 ? -9.992 -35.938 -15.641 1 93.94 107 GLY A C 1
ATOM 894 O O . GLY A 1 107 ? -10.664 -35.156 -14.961 1 93.94 107 GLY A O 1
ATOM 895 N N . ALA A 1 108 ? -9.914 -37.188 -15.469 1 91.62 108 ALA A N 1
ATOM 896 C CA . ALA A 1 108 ? -10.648 -37.812 -14.375 1 91.62 108 ALA A CA 1
ATOM 897 C C . ALA A 1 108 ? -10.07 -37.406 -13.023 1 91.62 108 ALA A C 1
ATOM 899 O O . ALA A 1 108 ? -8.992 -36.812 -12.953 1 91.62 108 ALA A O 1
ATOM 900 N N . SER A 1 109 ? -10.883 -37.656 -11.969 1 90.62 109 SER A N 1
ATOM 901 C CA . SER A 1 109 ? -10.422 -37.375 -10.609 1 90.62 109 SER A CA 1
ATOM 902 C C . SER A 1 109 ? -9.125 -38.125 -10.305 1 90.62 109 SER A C 1
ATOM 904 O O . SER A 1 109 ? -9.008 -39.312 -10.625 1 90.62 109 SER A O 1
ATOM 906 N N . GLY A 1 110 ? -8.188 -37.375 -9.812 1 90.25 110 GLY A N 1
ATOM 907 C CA . GLY A 1 110 ? -6.953 -38.031 -9.391 1 90.25 110 GLY A CA 1
ATOM 908 C C . GLY A 1 110 ? -5.895 -38.062 -10.477 1 90.25 110 GLY A C 1
ATOM 909 O O . GLY A 1 110 ? -4.781 -38.531 -10.242 1 90.25 110 GLY A O 1
ATOM 910 N N . ASN A 1 111 ? -6.184 -37.562 -11.594 1 92.31 111 ASN A N 1
ATOM 911 C CA . ASN A 1 111 ? -5.242 -37.656 -12.703 1 92.31 111 ASN A CA 1
ATOM 912 C C . ASN A 1 111 ? -4.156 -36.594 -12.617 1 92.31 111 ASN A C 1
ATOM 914 O O . ASN A 1 111 ? -3.211 -36.594 -13.406 1 92.31 111 ASN A O 1
ATOM 918 N N . GLY A 1 112 ? -4.258 -35.625 -11.688 1 93.62 112 GLY A N 1
ATOM 919 C CA . GLY A 1 112 ? -3.176 -34.656 -11.469 1 93.62 112 GLY A CA 1
ATOM 920 C C . GLY A 1 112 ? -3.477 -33.281 -12.008 1 93.62 112 GLY A C 1
ATOM 921 O O . GLY A 1 112 ? -2.566 -32.469 -12.211 1 93.62 112 GLY A O 1
ATOM 922 N N . LYS A 1 113 ? -4.73 -32.969 -12.312 1 95.38 113 LYS A N 1
ATOM 923 C CA . LYS A 1 113 ? -5.121 -31.672 -12.828 1 95.38 113 LYS A CA 1
ATOM 924 C C . LYS A 1 113 ? -4.699 -30.547 -11.875 1 95.38 113 LYS A C 1
ATOM 926 O O . LYS A 1 113 ? -4.102 -29.562 -12.297 1 95.38 113 LYS A O 1
ATOM 931 N N . THR A 1 114 ? -4.996 -30.766 -10.633 1 96.25 114 THR A N 1
ATOM 932 C CA . THR A 1 114 ? -4.699 -29.766 -9.617 1 96.25 114 THR A CA 1
ATOM 933 C C . THR A 1 114 ? -3.195 -29.516 -9.523 1 96.25 114 THR A C 1
ATOM 935 O O . THR A 1 114 ? -2.748 -28.375 -9.477 1 96.25 114 THR A O 1
ATOM 938 N N . TYR A 1 115 ? -2.449 -30.625 -9.523 1 96.56 115 TYR A N 1
ATOM 939 C CA . TYR A 1 115 ? -0.998 -30.5 -9.477 1 96.56 115 TYR A CA 1
ATOM 940 C C . TYR A 1 115 ? -0.481 -29.688 -10.656 1 96.56 115 TYR A C 1
ATOM 942 O O . TYR A 1 115 ? 0.324 -28.766 -10.477 1 96.56 115 TYR A O 1
ATOM 950 N N . LEU A 1 116 ? -0.935 -30.078 -11.789 1 97.62 116 LEU A N 1
ATOM 951 C CA . LEU A 1 116 ? -0.492 -29.391 -13 1 97.62 116 LEU A CA 1
ATOM 952 C C . LEU A 1 116 ? -0.847 -27.906 -12.961 1 97.62 116 LEU A C 1
ATOM 954 O O . LEU A 1 116 ? -0.025 -27.062 -13.305 1 97.62 116 LEU A O 1
ATOM 958 N N . ALA A 1 117 ? -2 -27.578 -12.539 1 98.5 117 ALA A N 1
ATOM 959 C CA . ALA A 1 117 ? -2.447 -26.188 -12.414 1 98.5 117 ALA A CA 1
ATOM 960 C C . ALA A 1 117 ? -1.556 -25.406 -11.453 1 98.5 117 ALA A C 1
ATOM 962 O O . ALA A 1 117 ? -1.153 -24.281 -11.75 1 98.5 117 ALA A O 1
ATOM 963 N N . CYS A 1 118 ? -1.27 -26 -10.328 1 98.56 118 CYS A N 1
ATOM 964 C CA . CYS A 1 118 ? -0.414 -25.359 -9.336 1 98.56 118 CYS A CA 1
ATOM 965 C C . CYS A 1 118 ? 0.999 -25.172 -9.875 1 98.56 118 CYS A C 1
ATOM 967 O O . CYS A 1 118 ? 1.64 -24.156 -9.609 1 98.56 118 CYS A O 1
ATOM 969 N N . ALA A 1 119 ? 1.464 -26.188 -10.625 1 98.5 119 ALA A N 1
ATOM 970 C CA . ALA A 1 119 ? 2.779 -26.062 -11.25 1 98.5 119 ALA A CA 1
ATOM 971 C C . ALA A 1 119 ? 2.832 -24.875 -12.195 1 98.5 119 ALA A C 1
ATOM 973 O O . ALA A 1 119 ? 3.795 -24.094 -12.18 1 98.5 119 ALA A O 1
ATOM 974 N N . PHE A 1 120 ? 1.82 -24.703 -12.977 1 98.62 120 PHE A N 1
ATOM 975 C CA . PHE A 1 120 ? 1.721 -23.547 -13.844 1 98.62 120 PHE A CA 1
ATOM 976 C C . PHE A 1 120 ? 1.651 -22.266 -13.016 1 98.62 120 PHE A C 1
ATOM 978 O O . PHE A 1 120 ? 2.27 -21.25 -13.375 1 98.62 120 PHE A O 1
ATOM 985 N N . GLY A 1 121 ? 0.917 -22.297 -11.945 1 98.62 121 GLY A N 1
ATOM 986 C CA . GLY A 1 121 ? 0.821 -21.141 -11.055 1 98.62 121 GLY A CA 1
ATOM 987 C C . GLY A 1 121 ? 2.162 -20.719 -10.492 1 98.62 121 GLY A C 1
ATOM 988 O O . GLY A 1 121 ? 2.494 -19.531 -10.5 1 98.62 121 GLY A O 1
ATOM 989 N N . ILE A 1 122 ? 2.891 -21.688 -10.016 1 98.38 122 ILE A N 1
ATOM 990 C CA . ILE A 1 122 ? 4.211 -21.422 -9.461 1 98.38 122 ILE A CA 1
ATOM 991 C C . ILE A 1 122 ? 5.117 -20.828 -10.547 1 98.38 122 ILE A C 1
ATOM 993 O O . ILE A 1 122 ? 5.832 -19.859 -10.305 1 98.38 122 ILE A O 1
ATOM 997 N N . ALA A 1 123 ? 5.094 -21.438 -11.672 1 98.25 123 ALA A N 1
ATOM 998 C CA . ALA A 1 123 ? 5.883 -20.922 -12.781 1 98.25 123 ALA A CA 1
ATOM 999 C C . ALA A 1 123 ? 5.52 -19.469 -13.094 1 98.25 123 ALA A C 1
ATOM 1001 O O . ALA A 1 123 ? 6.398 -18.641 -13.359 1 98.25 123 ALA A O 1
ATOM 1002 N N . ALA A 1 124 ? 4.285 -19.156 -13.086 1 98.56 124 ALA A N 1
ATOM 1003 C CA . ALA A 1 124 ? 3.816 -17.781 -13.32 1 98.56 124 ALA A CA 1
ATOM 1004 C C . ALA A 1 124 ? 4.316 -16.844 -12.234 1 98.56 124 ALA A C 1
ATOM 1006 O O . ALA A 1 124 ? 4.801 -15.742 -12.531 1 98.56 124 ALA A O 1
ATOM 1007 N N . CYS A 1 125 ? 4.203 -17.281 -10.961 1 98.44 125 CYS A N 1
ATOM 1008 C CA . CYS A 1 125 ? 4.707 -16.469 -9.859 1 98.44 125 CYS A CA 1
ATOM 1009 C C . CYS A 1 125 ? 6.199 -16.203 -10.016 1 98.44 125 CYS A C 1
ATOM 1011 O O . CYS A 1 125 ? 6.672 -15.109 -9.711 1 98.44 125 CYS A O 1
ATOM 1013 N N . ARG A 1 126 ? 6.91 -17.172 -10.508 1 97.25 126 ARG A N 1
ATOM 1014 C CA . ARG A 1 126 ? 8.352 -17.031 -10.711 1 97.25 126 ARG A CA 1
ATOM 1015 C C . ARG A 1 126 ? 8.648 -15.953 -11.758 1 97.25 126 ARG A C 1
ATOM 1017 O O . ARG A 1 126 ? 9.75 -15.406 -11.789 1 97.25 126 ARG A O 1
ATOM 1024 N N . GLN A 1 127 ? 7.723 -15.727 -12.523 1 97.38 127 GLN A N 1
ATOM 1025 C CA . GLN A 1 127 ? 7.832 -14.648 -13.508 1 97.38 127 GLN A CA 1
ATOM 1026 C C . GLN A 1 127 ? 7.199 -13.367 -12.984 1 97.38 127 GLN A C 1
ATOM 1028 O O . GLN A 1 127 ? 7.012 -12.406 -13.742 1 97.38 127 GLN A O 1
ATOM 1033 N N . PHE A 1 128 ? 6.758 -13.391 -11.781 1 97.38 128 PHE A N 1
ATOM 1034 C CA . PHE A 1 128 ? 6.281 -12.258 -10.992 1 97.38 128 PHE A CA 1
ATOM 1035 C C . PHE A 1 128 ? 4.887 -11.844 -11.438 1 97.38 128 PHE A C 1
ATOM 1037 O O . PHE A 1 128 ? 4.512 -10.672 -11.312 1 97.38 128 PHE A O 1
ATOM 1044 N N . TYR A 1 129 ? 4.129 -12.805 -12.039 1 98.25 129 TYR A N 1
ATOM 1045 C CA . TYR A 1 129 ? 2.711 -12.578 -12.289 1 98.25 129 TYR A CA 1
ATOM 1046 C C . TYR A 1 129 ? 1.895 -12.758 -11.016 1 98.25 129 TYR A C 1
ATOM 1048 O O . TYR A 1 129 ? 2.229 -13.586 -10.164 1 98.25 129 TYR A O 1
ATOM 1056 N N . LYS A 1 130 ? 0.883 -12.039 -10.953 1 98.44 130 LYS A N 1
ATOM 1057 C CA . LYS A 1 130 ? -0.089 -12.258 -9.883 1 98.44 130 LYS A CA 1
ATOM 1058 C C . LYS A 1 130 ? -0.997 -13.438 -10.203 1 98.44 130 LYS A C 1
ATOM 1060 O O . LYS A 1 130 ? -1.604 -13.492 -11.273 1 98.44 130 LYS A O 1
ATOM 1065 N N . VAL A 1 131 ? -1.029 -14.328 -9.242 1 98.56 131 VAL A N 1
ATOM 1066 C CA . VAL A 1 131 ? -1.794 -15.555 -9.438 1 98.56 131 VAL A CA 1
ATOM 1067 C C . VAL A 1 131 ? -2.781 -15.742 -8.289 1 98.56 131 VAL A C 1
ATOM 1069 O O . VAL A 1 131 ? -2.506 -15.344 -7.156 1 98.56 131 VAL A O 1
ATOM 1072 N N . LYS A 1 132 ? -3.914 -16.312 -8.586 1 98.75 132 LYS A N 1
ATOM 1073 C CA . LYS A 1 132 ? -4.871 -16.719 -7.555 1 98.75 132 LYS A CA 1
ATOM 1074 C C . LYS A 1 132 ? -5.484 -18.078 -7.883 1 98.75 132 LYS A C 1
ATOM 1076 O O . LYS A 1 132 ? -5.965 -18.297 -8.992 1 98.75 132 LYS A O 1
ATOM 1081 N N . TYR A 1 133 ? -5.355 -18.906 -6.922 1 98.69 133 TYR A N 1
ATOM 1082 C CA . TYR A 1 133 ? -6 -20.219 -6.984 1 98.69 133 TYR A CA 1
ATOM 1083 C C . TYR A 1 133 ? -7.246 -20.25 -6.109 1 98.69 133 TYR A C 1
ATOM 1085 O O . TYR A 1 133 ? -7.23 -19.781 -4.973 1 98.69 133 TYR A O 1
ATOM 1093 N N . ILE A 1 134 ? -8.305 -20.859 -6.699 1 98.62 134 ILE A N 1
ATOM 1094 C CA . ILE A 1 134 ? -9.5 -21.062 -5.891 1 98.62 134 ILE A CA 1
ATOM 1095 C C . ILE A 1 134 ? -10.367 -22.156 -6.52 1 98.62 134 ILE A C 1
ATOM 1097 O O . ILE A 1 134 ? -10.391 -22.312 -7.746 1 98.62 134 ILE A O 1
ATOM 1101 N N . ARG A 1 135 ? -11.055 -22.922 -5.676 1 98.19 135 ARG A N 1
ATOM 1102 C CA . ARG A 1 135 ? -12.086 -23.812 -6.184 1 98.19 135 ARG A CA 1
ATOM 1103 C C . ARG A 1 135 ? -13.344 -23.031 -6.57 1 98.19 135 ARG A C 1
ATOM 1105 O O . ARG A 1 135 ? -13.742 -22.094 -5.871 1 98.19 135 ARG A O 1
ATOM 1112 N N . LEU A 1 136 ? -13.984 -23.438 -7.621 1 98.12 136 LEU A N 1
ATOM 1113 C CA . LEU A 1 136 ? -15.148 -22.703 -8.109 1 98.12 136 LEU A CA 1
ATOM 1114 C C . LEU A 1 136 ? -16.234 -22.625 -7.035 1 98.12 136 LEU A C 1
ATOM 1116 O O . LEU A 1 136 ? -16.766 -21.547 -6.77 1 98.12 136 LEU A O 1
ATOM 1120 N N . PRO A 1 137 ? -16.516 -23.734 -6.301 1 97.56 137 PRO A N 1
ATOM 1121 C CA . PRO A 1 137 ? -17.531 -23.609 -5.262 1 97.56 137 PRO A CA 1
ATOM 1122 C C . PRO A 1 137 ? -17.172 -22.594 -4.188 1 97.56 137 PRO A C 1
ATOM 1124 O O . PRO A 1 137 ? -18.031 -21.844 -3.719 1 97.56 137 PRO A O 1
ATOM 1127 N N . ASP A 1 138 ? -15.93 -22.547 -3.871 1 97.88 138 ASP A N 1
ATOM 1128 C CA . ASP A 1 138 ? -15.469 -21.609 -2.855 1 97.88 138 ASP A CA 1
ATOM 1129 C C . ASP A 1 138 ? -15.57 -20.156 -3.357 1 97.88 138 ASP A C 1
ATOM 1131 O O . ASP A 1 138 ? -15.922 -19.266 -2.6 1 97.88 138 ASP A O 1
ATOM 1135 N N . LEU A 1 139 ? -15.25 -19.984 -4.578 1 98.19 139 LEU A N 1
ATOM 1136 C CA . LEU A 1 139 ? -15.359 -18.656 -5.188 1 98.19 139 LEU A CA 1
ATOM 1137 C C . LEU A 1 139 ? -16.797 -18.156 -5.141 1 98.19 139 LEU A C 1
ATOM 1139 O O . LEU A 1 139 ? -17.047 -17.016 -4.734 1 98.19 139 LEU A O 1
ATOM 1143 N N . LEU A 1 140 ? -17.719 -19.047 -5.523 1 97.62 140 LEU A N 1
ATOM 1144 C CA . LEU A 1 140 ? -19.125 -18.672 -5.562 1 97.62 140 LEU A CA 1
ATOM 1145 C C . LEU A 1 140 ? -19.656 -18.375 -4.16 1 97.62 140 LEU A C 1
ATOM 1147 O O . LEU A 1 140 ? -20.422 -17.438 -3.965 1 97.62 140 LEU A O 1
ATOM 1151 N N . ASP A 1 141 ? -19.172 -19.156 -3.238 1 97.19 141 ASP A N 1
ATOM 1152 C CA . ASP A 1 141 ? -19.516 -18.922 -1.843 1 97.19 141 ASP A CA 1
ATOM 1153 C C . ASP A 1 141 ? -19 -17.562 -1.366 1 97.19 141 ASP A C 1
ATOM 1155 O O . ASP A 1 141 ? -19.703 -16.828 -0.689 1 97.19 141 ASP A O 1
ATOM 1159 N N . GLU A 1 142 ? -17.812 -17.281 -1.717 1 97.38 142 GLU A N 1
ATOM 1160 C CA . GLU A 1 142 ? -17.188 -16.016 -1.337 1 97.38 142 GLU A CA 1
ATOM 1161 C C . GLU A 1 142 ? -17.969 -14.828 -1.91 1 97.38 142 GLU A C 1
ATOM 1163 O O . GLU A 1 142 ? -18.172 -13.836 -1.221 1 97.38 142 GLU A O 1
ATOM 1168 N N . LEU A 1 143 ? -18.406 -14.938 -3.104 1 97.19 143 LEU A N 1
ATOM 1169 C CA . LEU A 1 143 ? -19.125 -13.859 -3.756 1 97.19 143 LEU A CA 1
ATOM 1170 C C . LEU A 1 143 ? -20.516 -13.688 -3.139 1 97.19 143 LEU A C 1
ATOM 1172 O O . LEU A 1 143 ? -21 -12.562 -2.994 1 97.19 143 LEU A O 1
ATOM 1176 N N . ALA A 1 144 ? -21.078 -14.781 -2.775 1 96.31 144 ALA A N 1
ATOM 1177 C CA . ALA A 1 144 ? -22.375 -14.727 -2.107 1 96.31 144 ALA A CA 1
ATOM 1178 C C . ALA A 1 144 ? -22.281 -13.992 -0.771 1 96.31 144 ALA A C 1
ATOM 1180 O O . ALA A 1 144 ? -23.109 -13.133 -0.463 1 96.31 144 ALA A O 1
ATOM 1181 N N . ILE A 1 145 ? -21.266 -14.32 -0.068 1 95.12 145 ILE A N 1
ATOM 1182 C CA . ILE A 1 145 ? -21.031 -13.688 1.223 1 95.12 145 ILE A CA 1
ATOM 1183 C C . ILE A 1 145 ? -20.734 -12.195 1.021 1 95.12 145 ILE A C 1
ATOM 1185 O O . ILE A 1 145 ? -21.281 -11.352 1.733 1 95.12 145 ILE A O 1
ATOM 1189 N N . ALA A 1 146 ? -19.984 -11.875 0.108 1 93.56 146 ALA A N 1
ATOM 1190 C CA . ALA A 1 146 ? -19.609 -10.492 -0.173 1 93.56 146 ALA A CA 1
ATOM 1191 C C . ALA A 1 146 ? -20.828 -9.656 -0.529 1 93.56 146 ALA A C 1
ATOM 1193 O O . ALA A 1 146 ? -20.906 -8.477 -0.174 1 93.56 146 ALA A O 1
ATOM 1194 N N . ARG A 1 147 ? -21.703 -10.227 -1.271 1 90.88 147 ARG A N 1
ATOM 1195 C CA . ARG A 1 147 ? -22.938 -9.531 -1.616 1 90.88 147 ARG A CA 1
ATOM 1196 C C . ARG A 1 147 ? -23.719 -9.141 -0.363 1 90.88 147 ARG A C 1
ATOM 1198 O O . ARG A 1 147 ? -24.219 -8.016 -0.254 1 90.88 147 ARG A O 1
ATOM 1205 N N . GLY A 1 148 ? -23.797 -10.055 0.503 1 88.31 148 GLY A N 1
ATOM 1206 C CA . GLY A 1 148 ? -24.484 -9.797 1.758 1 88.31 148 GLY A CA 1
ATOM 1207 C C . GLY A 1 148 ? -23.797 -8.727 2.598 1 88.31 148 GLY A C 1
ATOM 1208 O O . GLY A 1 148 ? -24.453 -7.98 3.318 1 88.31 148 GLY A O 1
ATOM 1209 N N . GLU A 1 149 ? -22.484 -8.609 2.418 1 87.75 149 GLU A N 1
ATOM 1210 C CA . GLU A 1 149 ? -21.703 -7.691 3.242 1 87.75 149 GLU A CA 1
ATOM 1211 C C . GLU A 1 149 ? -21.484 -6.367 2.525 1 87.75 149 GLU A C 1
ATOM 1213 O O . GLU A 1 149 ? -20.875 -5.449 3.086 1 87.75 149 GLU A O 1
ATOM 1218 N N . GLY A 1 150 ? -21.922 -6.316 1.315 1 83.81 150 GLY A N 1
ATOM 1219 C CA . GLY A 1 150 ? -21.75 -5.09 0.555 1 83.81 150 GLY A CA 1
ATOM 1220 C C . GLY A 1 150 ? -20.328 -4.891 0.053 1 83.81 150 GLY A C 1
ATOM 1221 O O . GLY A 1 150 ? -19.906 -3.758 -0.193 1 83.81 150 GLY A O 1
ATOM 1222 N N . THR A 1 151 ? -19.578 -5.906 0.019 1 88.5 151 THR A N 1
ATOM 1223 C CA . THR A 1 151 ? -18.203 -5.812 -0.435 1 88.5 151 THR A CA 1
ATOM 1224 C C . THR A 1 151 ? -18.016 -6.531 -1.769 1 88.5 151 THR A C 1
ATOM 1226 O O . THR A 1 151 ? -16.891 -6.871 -2.146 1 88.5 151 THR A O 1
ATOM 1229 N N . TYR A 1 152 ? -19.094 -6.77 -2.529 1 93.12 152 TYR A N 1
ATOM 1230 C CA . TYR A 1 152 ? -19.125 -7.539 -3.768 1 93.12 152 TYR A CA 1
ATOM 1231 C C . TYR A 1 152 ? -18.172 -6.953 -4.797 1 93.12 152 TYR A C 1
ATOM 1233 O O . TYR A 1 152 ? -17.375 -7.684 -5.402 1 93.12 152 TYR A O 1
ATOM 1241 N N . ARG A 1 153 ? -18.203 -5.656 -4.934 1 90.44 153 ARG A N 1
ATOM 1242 C CA . ARG A 1 153 ? -17.375 -5 -5.941 1 90.44 153 ARG A CA 1
ATOM 1243 C C . ARG A 1 153 ? -15.891 -5.195 -5.652 1 90.44 153 ARG A C 1
ATOM 1245 O O . ARG A 1 153 ? -15.109 -5.461 -6.566 1 90.44 153 ARG A O 1
ATOM 1252 N N . LYS A 1 154 ? -15.562 -5.102 -4.395 1 90.88 154 LYS A N 1
ATOM 1253 C CA . LYS A 1 154 ? -14.172 -5.254 -3.973 1 90.88 154 LYS A CA 1
ATOM 1254 C C . LYS A 1 154 ? -13.672 -6.672 -4.238 1 90.88 154 LYS A C 1
ATOM 1256 O O . LYS A 1 154 ? -12.586 -6.855 -4.797 1 90.88 154 LYS A O 1
ATOM 1261 N N . VAL A 1 155 ? -14.484 -7.645 -3.867 1 94.06 155 VAL A N 1
ATOM 1262 C CA . VAL A 1 155 ? -14.109 -9.047 -4.031 1 94.06 155 VAL A CA 1
ATOM 1263 C C . VAL A 1 155 ? -14.031 -9.391 -5.52 1 94.06 155 VAL A C 1
ATOM 1265 O O . VAL A 1 155 ? -13.078 -10.023 -5.969 1 94.06 155 VAL A O 1
ATOM 1268 N N . MET A 1 156 ? -14.961 -8.906 -6.281 1 95.88 156 MET A N 1
ATOM 1269 C CA . MET A 1 156 ? -15 -9.141 -7.723 1 95.88 156 MET A CA 1
ATOM 1270 C C . MET A 1 156 ? -13.766 -8.555 -8.398 1 95.88 156 MET A C 1
ATOM 1272 O O . MET A 1 156 ? -13.164 -9.195 -9.266 1 95.88 156 MET A O 1
ATOM 1276 N N . LYS A 1 157 ? -13.367 -7.414 -7.988 1 95.88 157 LYS A N 1
ATOM 1277 C CA . LYS A 1 157 ? -12.219 -6.727 -8.578 1 95.88 157 LYS A CA 1
ATOM 1278 C C . LYS A 1 157 ? -10.945 -7.543 -8.398 1 95.88 157 LYS A C 1
ATOM 1280 O O . LYS A 1 157 ? -10.094 -7.574 -9.281 1 95.88 157 LYS A O 1
ATOM 1285 N N . LYS A 1 158 ? -10.883 -8.234 -7.281 1 94.88 158 LYS A N 1
ATOM 1286 C CA . LYS A 1 158 ? -9.727 -9.078 -6.988 1 94.88 158 LYS A CA 1
ATOM 1287 C C . LYS A 1 158 ? -9.562 -10.164 -8.039 1 94.88 158 LYS A C 1
ATOM 1289 O O . LYS A 1 158 ? -8.438 -10.453 -8.477 1 94.88 158 LYS A O 1
ATOM 1294 N N . TYR A 1 159 ? -10.594 -10.703 -8.477 1 97 159 TYR A N 1
ATOM 1295 C CA . TYR A 1 159 ? -10.547 -11.828 -9.414 1 97 159 TYR A CA 1
ATOM 1296 C C . TYR A 1 159 ? -10.477 -11.336 -10.852 1 97 159 TYR A C 1
ATOM 1298 O O . TYR A 1 159 ? -10.008 -12.055 -11.742 1 97 159 TYR A O 1
ATOM 1306 N N . LYS A 1 160 ? -10.852 -10.078 -11.055 1 96.31 160 LYS A N 1
ATOM 1307 C CA . LYS A 1 160 ? -10.82 -9.492 -12.391 1 96.31 160 LYS A CA 1
ATOM 1308 C C . LYS A 1 160 ? -9.414 -9.047 -12.766 1 96.31 160 LYS A C 1
ATOM 1310 O O . LYS A 1 160 ? -9 -9.188 -13.922 1 96.31 160 LYS A O 1
ATOM 1315 N N . ASN A 1 161 ? -8.656 -8.641 -11.805 1 94.94 161 ASN A N 1
ATOM 1316 C CA . ASN A 1 161 ? -7.457 -7.859 -12.109 1 94.94 161 ASN A CA 1
ATOM 1317 C C . ASN A 1 161 ? -6.191 -8.695 -11.953 1 94.94 161 ASN A C 1
ATOM 1319 O O . ASN A 1 161 ? -5.086 -8.203 -12.195 1 94.94 161 ASN A O 1
ATOM 1323 N N . ILE A 1 162 ? -6.266 -9.922 -11.672 1 97.44 162 ILE A N 1
ATOM 1324 C CA . ILE A 1 162 ? -5.082 -10.758 -11.5 1 97.44 162 ILE A CA 1
ATOM 1325 C C . ILE A 1 162 ? -4.613 -11.258 -12.867 1 97.44 162 ILE A C 1
ATOM 1327 O O . ILE A 1 162 ? -5.406 -11.367 -13.805 1 97.44 162 ILE A O 1
ATOM 1331 N N . ASN A 1 163 ? -3.283 -11.539 -13 1 98.38 163 ASN A N 1
ATOM 1332 C CA . ASN A 1 163 ? -2.742 -11.992 -14.281 1 98.38 163 ASN A CA 1
ATOM 1333 C C . ASN A 1 163 ? -3.219 -13.398 -14.633 1 98.38 163 ASN A C 1
ATOM 1335 O O . ASN A 1 163 ? -3.58 -13.672 -15.773 1 98.38 163 ASN A O 1
ATOM 1339 N N . LEU A 1 164 ? -3.217 -14.258 -13.609 1 98.75 164 LEU A N 1
ATOM 1340 C CA . LEU A 1 164 ? -3.59 -15.648 -13.82 1 98.75 164 LEU A CA 1
ATOM 1341 C C . LEU A 1 164 ? -4.535 -16.125 -12.719 1 98.75 164 LEU A C 1
ATOM 1343 O O . LEU A 1 164 ? -4.172 -16.141 -11.547 1 98.75 164 LEU A O 1
ATOM 1347 N N . LEU A 1 165 ? -5.738 -16.484 -13.133 1 98.81 165 LEU A N 1
ATOM 1348 C CA . LEU A 1 165 ? -6.723 -17.078 -12.234 1 98.81 165 LEU A CA 1
ATOM 1349 C C . LEU A 1 165 ? -6.836 -18.594 -12.477 1 98.81 165 LEU A C 1
ATOM 1351 O O . LEU A 1 165 ? -6.988 -19.031 -13.617 1 98.81 165 LEU A O 1
ATOM 1355 N N . ILE A 1 166 ? -6.672 -19.359 -11.422 1 98.81 166 ILE A N 1
ATOM 1356 C CA . ILE A 1 166 ? -6.82 -20.797 -11.516 1 98.81 166 ILE A CA 1
ATOM 1357 C C . ILE A 1 166 ? -8.109 -21.234 -10.828 1 98.81 166 ILE A C 1
ATOM 1359 O O . ILE A 1 166 ? -8.25 -21.094 -9.617 1 98.81 166 ILE A O 1
ATOM 1363 N N . LEU A 1 167 ? -9.023 -21.75 -11.609 1 98.69 167 LEU A N 1
ATOM 1364 C CA . LEU A 1 167 ? -10.305 -22.25 -11.102 1 98.69 167 LEU A CA 1
ATOM 1365 C C . LEU A 1 167 ? -10.312 -23.766 -11.07 1 98.69 167 LEU A C 1
ATOM 1367 O O . LEU A 1 167 ? -10.477 -24.406 -12.109 1 98.69 167 LEU A O 1
ATOM 1371 N N . ASP A 1 168 ? -10.164 -24.297 -9.883 1 98.06 168 ASP A N 1
ATOM 1372 C CA . ASP A 1 168 ? -10.234 -25.75 -9.703 1 98.06 168 ASP A CA 1
ATOM 1373 C C . ASP A 1 168 ? -11.68 -26.203 -9.531 1 98.06 168 ASP A C 1
ATOM 1375 O O . ASP A 1 168 ? -12.555 -25.422 -9.188 1 98.06 168 ASP A O 1
ATOM 1379 N N . GLU A 1 169 ? -11.984 -27.469 -9.914 1 97.31 169 GLU A N 1
ATOM 1380 C CA . GLU A 1 169 ? -13.305 -28.078 -9.828 1 97.31 169 GLU A CA 1
ATOM 1381 C C . GLU A 1 169 ? -14.32 -27.297 -10.664 1 97.31 169 GLU A C 1
ATOM 1383 O O . GLU A 1 169 ? -15.422 -27 -10.188 1 97.31 169 GLU A O 1
ATOM 1388 N N . TRP A 1 170 ? -13.891 -26.953 -11.828 1 97.44 170 TRP A N 1
ATOM 1389 C CA . TRP A 1 170 ? -14.719 -26.203 -12.773 1 97.44 170 TRP A CA 1
ATOM 1390 C C . TRP A 1 170 ? -15.961 -27.016 -13.156 1 97.44 170 TRP A C 1
ATOM 1392 O O . TRP A 1 170 ? -15.852 -28.094 -13.742 1 97.44 170 TRP A O 1
ATOM 1402 N N . LEU A 1 171 ? -17.141 -26.578 -12.719 1 96.38 171 LEU A N 1
ATOM 1403 C CA . LEU A 1 171 ? -18.469 -27.078 -13.062 1 96.38 171 LEU A CA 1
ATOM 1404 C C . LEU A 1 171 ? -18.641 -28.531 -12.609 1 96.38 171 LEU A C 1
ATOM 1406 O O . LEU A 1 171 ? -19.156 -29.359 -13.352 1 96.38 171 LEU A O 1
ATOM 1410 N N . LEU A 1 172 ? -18.078 -28.766 -11.477 1 93.5 172 LEU A N 1
ATOM 1411 C CA . LEU A 1 172 ? -18.328 -30.078 -10.867 1 93.5 172 LEU A CA 1
ATOM 1412 C C . LEU A 1 172 ? -19.812 -30.281 -10.594 1 93.5 172 LEU A C 1
ATOM 1414 O O . LEU A 1 172 ? -20.328 -31.391 -10.734 1 93.5 172 LEU A O 1
ATOM 1418 N N . THR A 1 173 ? -20.438 -29.141 -10.219 1 93.56 173 THR A N 1
ATOM 1419 C CA . THR A 1 173 ? -21.875 -29.094 -10.016 1 93.56 173 THR A CA 1
ATOM 1420 C C . THR A 1 173 ? -22.5 -27.984 -10.859 1 93.56 173 THR A C 1
ATOM 1422 O O . THR A 1 173 ? -21.844 -27.016 -11.211 1 93.56 173 THR A O 1
ATOM 1425 N N . PRO A 1 174 ? -23.828 -28.172 -11.156 1 95.19 174 PRO A N 1
ATOM 1426 C CA . PRO A 1 174 ? -24.484 -27.109 -11.922 1 95.19 174 PRO A CA 1
ATOM 1427 C C . PRO A 1 174 ? -24.547 -25.781 -11.172 1 95.19 174 PRO A C 1
ATOM 1429 O O . PRO A 1 174 ? -24.578 -25.781 -9.938 1 95.19 174 PRO A O 1
ATOM 1432 N N . LEU A 1 175 ? -24.688 -24.75 -11.93 1 96.75 175 LEU A N 1
ATOM 1433 C CA . LEU A 1 175 ? -24.703 -23.406 -11.344 1 96.75 175 LEU A CA 1
ATOM 1434 C C . LEU A 1 175 ? -26.141 -22.906 -11.172 1 96.75 175 LEU A C 1
ATOM 1436 O O . LEU A 1 175 ? -27 -23.219 -11.992 1 96.75 175 LEU A O 1
ATOM 1440 N N . LYS A 1 176 ? -26.312 -22.156 -10.133 1 95.31 176 LYS A N 1
ATOM 1441 C CA . LYS A 1 176 ? -27.5 -21.312 -10.062 1 95.31 176 LYS A CA 1
ATOM 1442 C C . LYS A 1 176 ? -27.391 -20.109 -10.977 1 95.31 176 LYS A C 1
ATOM 1444 O O . LYS A 1 176 ? -26.281 -19.75 -11.406 1 95.31 176 LYS A O 1
ATOM 1449 N N . GLU A 1 177 ? -28.516 -19.516 -11.25 1 94.88 177 GLU A N 1
ATOM 1450 C CA . GLU A 1 177 ? -28.531 -18.375 -12.164 1 94.88 177 GLU A CA 1
ATOM 1451 C C . GLU A 1 177 ? -27.641 -17.25 -11.656 1 94.88 177 GLU A C 1
ATOM 1453 O O . GLU A 1 177 ? -26.875 -16.656 -12.422 1 94.88 177 GLU A O 1
ATOM 1458 N N . THR A 1 178 ? -27.734 -17 -10.422 1 95.19 178 THR A N 1
ATOM 1459 C CA . THR A 1 178 ? -26.938 -15.922 -9.828 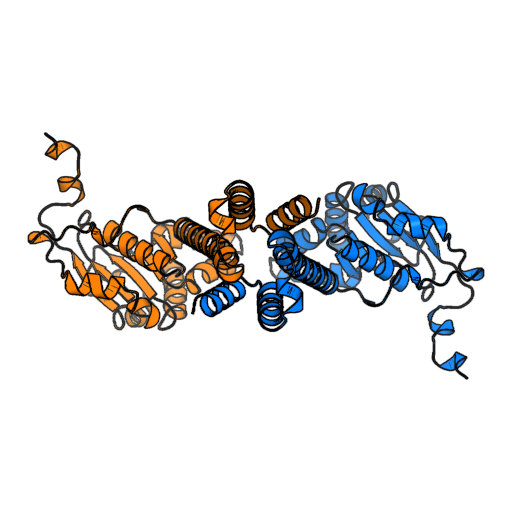1 95.19 178 THR A CA 1
ATOM 1460 C C . THR A 1 178 ? -25.453 -16.25 -9.93 1 95.19 178 THR A C 1
ATOM 1462 O O . THR A 1 178 ? -24.641 -15.352 -10.18 1 95.19 178 THR A O 1
ATOM 1465 N N . GLU A 1 179 ? -25.141 -17.453 -9.773 1 96.44 179 GLU A N 1
ATOM 1466 C CA . GLU A 1 179 ? -23.75 -17.906 -9.867 1 96.44 179 GLU A CA 1
ATOM 1467 C C . GLU A 1 179 ? -23.219 -17.781 -11.289 1 96.44 179 GLU A C 1
ATOM 1469 O O . GLU A 1 179 ? -22.078 -17.375 -11.5 1 96.44 179 GLU A O 1
ATOM 1474 N N . ALA A 1 180 ? -24.094 -18.141 -12.211 1 96.62 180 ALA A N 1
ATOM 1475 C CA . ALA A 1 180 ? -23.734 -18.016 -13.617 1 96.62 180 ALA A CA 1
ATOM 1476 C C . ALA A 1 180 ? -23.469 -16.562 -13.992 1 96.62 180 ALA A C 1
ATOM 1478 O O . ALA A 1 180 ? -22.562 -16.266 -14.766 1 96.62 180 ALA A O 1
ATOM 1479 N N . ARG A 1 181 ? -24.203 -15.734 -13.469 1 95.94 181 ARG A N 1
ATOM 1480 C CA . ARG A 1 181 ? -24.016 -14.305 -13.727 1 95.94 181 ARG A CA 1
ATOM 1481 C C . ARG A 1 181 ? -22.703 -13.805 -13.148 1 95.94 181 ARG A C 1
ATOM 1483 O O . ARG A 1 181 ? -22 -13.008 -13.781 1 95.94 181 ARG A O 1
ATOM 1490 N N . ASP A 1 182 ? -22.406 -14.258 -11.953 1 96.56 182 ASP A N 1
ATOM 1491 C CA . ASP A 1 182 ? -21.125 -13.922 -11.352 1 96.56 182 ASP A CA 1
ATOM 1492 C C . ASP A 1 182 ? -19.969 -14.383 -12.227 1 96.56 182 ASP A C 1
ATOM 1494 O O . ASP A 1 182 ? -19.016 -13.625 -12.453 1 96.56 182 ASP A O 1
ATOM 1498 N N . LEU A 1 183 ? -20.109 -15.539 -12.695 1 97 183 LEU A N 1
ATOM 1499 C CA . LEU A 1 183 ? -19.062 -16.125 -13.531 1 97 183 LEU A CA 1
ATOM 1500 C C . LEU A 1 183 ? -18.922 -15.352 -14.836 1 97 183 LEU A C 1
ATOM 1502 O O . LEU A 1 183 ? -17.812 -15.125 -15.312 1 97 183 LEU A O 1
ATOM 1506 N N . LEU A 1 184 ? -20.031 -15.023 -15.43 1 96.75 184 LEU A N 1
ATOM 1507 C CA . LEU A 1 184 ? -20 -14.234 -16.656 1 96.75 184 LEU A CA 1
ATOM 1508 C C . LEU A 1 184 ? -19.25 -12.922 -16.453 1 96.75 184 LEU A C 1
ATOM 1510 O O . LEU A 1 184 ? -18.469 -12.516 -17.312 1 96.75 184 LEU A O 1
ATOM 1514 N N . GLU A 1 185 ? -19.484 -12.32 -15.344 1 96.62 185 GLU A N 1
ATOM 1515 C CA . GLU A 1 185 ? -18.812 -11.062 -15.039 1 96.62 185 GLU A CA 1
ATOM 1516 C C . GLU A 1 185 ? -17.297 -11.25 -14.992 1 96.62 185 GLU A C 1
ATOM 1518 O O . GLU A 1 185 ? -16.547 -10.445 -15.547 1 96.62 185 GLU A O 1
ATOM 1523 N N . ILE A 1 186 ? -16.859 -12.289 -14.398 1 97.56 186 ILE A N 1
ATOM 1524 C CA . ILE A 1 186 ? -15.438 -12.57 -14.258 1 97.56 186 ILE A CA 1
ATOM 1525 C C . ILE A 1 186 ? -14.844 -12.891 -15.625 1 97.56 186 ILE A C 1
ATOM 1527 O O . ILE A 1 186 ? -13.836 -12.297 -16.016 1 97.56 186 ILE A O 1
ATOM 1531 N N . VAL A 1 187 ? -15.477 -13.766 -16.328 1 96.56 187 VAL A N 1
ATOM 1532 C CA . VAL A 1 187 ? -14.945 -14.227 -17.609 1 96.56 187 VAL A CA 1
ATOM 1533 C C . VAL A 1 187 ? -14.945 -13.07 -18.609 1 96.56 187 VAL A C 1
ATOM 1535 O O . VAL A 1 187 ? -14.016 -12.945 -19.422 1 96.56 187 VAL A O 1
ATOM 1538 N N . GLU A 1 188 ? -15.945 -12.25 -18.547 1 96.06 188 GLU A N 1
ATOM 1539 C CA . GLU A 1 188 ? -16.016 -11.086 -19.422 1 96.06 188 GLU A CA 1
ATOM 1540 C C . GLU A 1 188 ? -14.867 -10.109 -19.141 1 96.06 188 GLU A C 1
ATOM 1542 O O . GLU A 1 188 ? -14.203 -9.633 -20.062 1 96.06 188 GLU A O 1
ATOM 1547 N N . ALA A 1 189 ? -14.664 -9.828 -17.922 1 96.88 189 ALA A N 1
ATOM 1548 C CA . ALA A 1 189 ? -13.625 -8.875 -17.531 1 96.88 189 ALA A CA 1
ATOM 1549 C C . ALA A 1 189 ? -12.242 -9.375 -17.922 1 96.88 189 ALA A C 1
ATOM 1551 O O . ALA A 1 189 ? -11.359 -8.586 -18.266 1 96.88 189 ALA A O 1
ATOM 1552 N N . ARG A 1 190 ? -12.109 -10.703 -17.938 1 97.31 190 ARG A N 1
ATOM 1553 C CA . ARG A 1 190 ? -10.781 -11.273 -18.141 1 97.31 190 ARG A CA 1
ATOM 1554 C C . ARG A 1 190 ? -10.57 -11.656 -19.609 1 97.31 190 ARG A C 1
ATOM 1556 O O . ARG A 1 190 ? -9.453 -11.961 -20.016 1 97.31 190 ARG A O 1
ATOM 1563 N N . HIS A 1 191 ? -11.594 -11.586 -20.328 1 95.94 191 HIS A N 1
ATOM 1564 C CA . HIS A 1 191 ? -11.5 -11.953 -21.734 1 95.94 191 HIS A CA 1
ATOM 1565 C C . HIS A 1 191 ? -10.5 -11.07 -22.484 1 95.94 191 HIS A C 1
ATOM 1567 O O . HIS A 1 191 ? -10.664 -9.852 -22.531 1 95.94 191 HIS A O 1
ATOM 1573 N N . GLN A 1 192 ? -9.406 -11.664 -22.953 1 94.19 192 GLN A N 1
ATOM 1574 C CA . GLN A 1 192 ? -8.336 -11.016 -23.688 1 94.19 192 GLN A CA 1
ATOM 1575 C C . GLN A 1 192 ? -7.613 -9.984 -22.828 1 94.19 192 GLN A C 1
ATOM 1577 O O . GLN A 1 192 ? -7.012 -9.047 -23.344 1 94.19 192 GLN A O 1
ATOM 1582 N N . GLN A 1 193 ? -7.805 -10.031 -21.562 1 96.19 193 GLN A N 1
ATOM 1583 C CA . GLN A 1 193 ? -7.133 -9.148 -20.609 1 96.19 193 GLN A CA 1
ATOM 1584 C C . GLN A 1 193 ? -6.312 -9.953 -19.594 1 96.19 193 GLN A C 1
ATOM 1586 O O . GLN A 1 193 ? -5.258 -9.5 -19.156 1 96.19 193 GLN A O 1
ATOM 1591 N N . GLY A 1 194 ? -6.832 -11.047 -19.281 1 97.31 194 GLY A N 1
ATOM 1592 C CA . GLY A 1 194 ? -6.168 -11.961 -18.359 1 97.31 194 GLY A CA 1
ATOM 1593 C C . GLY A 1 194 ? -6.297 -13.414 -18.781 1 97.31 194 GLY A C 1
ATOM 1594 O O . GLY A 1 194 ? -7.039 -13.742 -19.703 1 97.31 194 GLY A O 1
ATOM 1595 N N . SER A 1 195 ? -5.547 -14.258 -18.125 1 98.44 195 SER A N 1
ATOM 1596 C CA . SER A 1 195 ? -5.598 -15.68 -18.438 1 98.44 195 SER A CA 1
ATOM 1597 C C . SER A 1 195 ? -6.203 -16.469 -17.266 1 98.44 195 SER A C 1
ATOM 1599 O O . SER A 1 195 ? -6.059 -16.078 -16.109 1 98.44 195 SER A O 1
ATOM 1601 N N . THR A 1 196 ? -6.895 -17.516 -17.625 1 98.69 196 THR A N 1
ATOM 1602 C CA . THR A 1 196 ? -7.512 -18.391 -16.625 1 98.69 196 THR A CA 1
ATOM 1603 C C . THR A 1 196 ? -7.203 -19.859 -16.922 1 98.69 196 THR A C 1
ATOM 1605 O O . THR A 1 196 ? -7.188 -20.266 -18.078 1 98.69 196 THR A O 1
ATOM 1608 N N . ILE A 1 197 ? -6.914 -20.625 -15.883 1 98.69 197 ILE A N 1
ATOM 1609 C CA . ILE A 1 197 ? -6.809 -22.078 -15.984 1 98.69 197 ILE A CA 1
ATOM 1610 C C . ILE A 1 197 ? -8.055 -22.734 -15.383 1 98.69 197 ILE A C 1
ATOM 1612 O O . ILE A 1 197 ? -8.398 -22.469 -14.234 1 98.69 197 ILE A O 1
ATOM 1616 N N . PHE A 1 198 ? -8.727 -23.531 -16.188 1 98.38 198 PHE A N 1
ATOM 1617 C CA . PHE A 1 198 ? -9.914 -24.25 -15.75 1 98.38 198 PHE A CA 1
ATOM 1618 C C . PHE A 1 198 ? -9.594 -25.734 -15.57 1 98.38 198 PHE A C 1
ATOM 1620 O O . PHE A 1 198 ? -9.219 -26.422 -16.516 1 98.38 198 PHE A O 1
ATOM 1627 N N . CYS A 1 199 ? -9.711 -26.203 -14.406 1 98 199 CYS A N 1
ATOM 1628 C CA . CYS A 1 199 ? -9.57 -27.641 -14.148 1 98 199 CYS A CA 1
ATOM 1629 C C . CYS A 1 199 ? -10.93 -28.328 -14.125 1 98 199 CYS A C 1
ATOM 1631 O O . CYS A 1 199 ? -11.719 -28.109 -13.203 1 98 199 CYS A O 1
ATOM 1633 N N . SER A 1 200 ? -11.156 -29.156 -15.055 1 96.75 200 SER A N 1
ATOM 1634 C CA . SER A 1 200 ? -12.484 -29.75 -15.156 1 96.75 200 SER A CA 1
ATOM 1635 C C . SER A 1 200 ? -12.383 -31.266 -15.359 1 96.75 200 SER A C 1
ATOM 1637 O O . SER A 1 200 ? -11.445 -31.75 -16 1 96.75 200 SER A O 1
ATOM 1639 N N . GLN A 1 201 ? -13.367 -31.969 -14.797 1 94.5 201 GLN A N 1
ATOM 1640 C CA . GLN A 1 201 ? -13.492 -33.406 -15.031 1 94.5 201 GLN A CA 1
ATOM 1641 C C . GLN A 1 201 ? -14.352 -33.688 -16.266 1 94.5 201 GLN A C 1
ATOM 1643 O O . GLN A 1 201 ? -14.406 -34.812 -16.734 1 94.5 201 GLN A O 1
ATOM 1648 N N . PHE A 1 202 ? -14.945 -32.625 -16.797 1 92.75 202 PHE A N 1
ATOM 1649 C CA . PHE A 1 202 ? -15.891 -32.812 -17.891 1 92.75 202 PHE A CA 1
ATOM 1650 C C . PHE A 1 202 ? -15.398 -32.094 -19.141 1 92.75 202 PHE A C 1
ATOM 1652 O O . PHE A 1 202 ? -14.758 -31.031 -19.047 1 92.75 202 PHE A O 1
ATOM 1659 N N . ASP A 1 203 ? -15.797 -32.594 -20.219 1 90.81 203 ASP A N 1
ATOM 1660 C CA . ASP A 1 203 ? -15.516 -31.984 -21.5 1 90.81 203 ASP A CA 1
ATOM 1661 C C . ASP A 1 203 ? -16.281 -30.672 -21.672 1 90.81 203 ASP A C 1
ATOM 1663 O O . ASP A 1 203 ? -17.453 -30.578 -21.297 1 90.81 203 ASP A O 1
ATOM 1667 N N . PRO A 1 204 ? -15.648 -29.719 -22.297 1 90.06 204 PRO A N 1
ATOM 1668 C CA . PRO A 1 204 ? -16.297 -28.422 -22.5 1 90.06 204 PRO A CA 1
ATOM 1669 C C . PRO A 1 204 ? -17.656 -28.531 -23.172 1 90.06 204 PRO A C 1
ATOM 1671 O O . PRO A 1 204 ? -18.531 -27.703 -22.953 1 90.06 204 PRO A O 1
ATOM 1674 N N . ARG A 1 205 ? -17.922 -29.516 -24.016 1 87.94 205 ARG A N 1
ATOM 1675 C CA . ARG A 1 205 ? -19.203 -29.719 -24.688 1 87.94 205 ARG A CA 1
ATOM 1676 C C . ARG A 1 205 ? -20.328 -29.906 -23.688 1 87.94 205 ARG A C 1
ATOM 1678 O O . ARG A 1 205 ? -21.5 -29.641 -24 1 87.94 205 ARG A O 1
ATOM 1685 N N . GLY A 1 206 ? -19.938 -30.344 -22.484 1 89.94 206 GLY A N 1
ATOM 1686 C CA . GLY A 1 206 ? -20.922 -30.562 -21.453 1 89.94 206 GLY A CA 1
ATOM 1687 C C . GLY A 1 206 ? -21.094 -29.391 -20.516 1 89.94 206 GLY A C 1
ATOM 1688 O O . GLY A 1 206 ? -21.953 -29.406 -19.625 1 89.94 206 GLY A O 1
ATOM 1689 N N . TRP A 1 207 ? -20.344 -28.422 -20.672 1 94.69 207 TRP A N 1
ATOM 1690 C CA . TRP A 1 207 ? -20.344 -27.297 -19.75 1 94.69 207 TRP A CA 1
ATOM 1691 C C . TRP A 1 207 ? -21.641 -26.5 -19.891 1 94.69 207 TRP A C 1
ATOM 1693 O O . TRP A 1 207 ? -22.141 -25.938 -18.906 1 94.69 207 TRP A O 1
ATOM 1703 N N . HIS A 1 208 ? -22.141 -26.484 -21.109 1 94.06 208 HIS A N 1
ATOM 1704 C CA . HIS A 1 208 ? -23.328 -25.688 -21.406 1 94.06 208 HIS A CA 1
ATOM 1705 C C . HIS A 1 208 ? -24.484 -26.078 -20.5 1 94.06 208 HIS A C 1
ATOM 1707 O O . HIS A 1 208 ? -25.141 -25.203 -19.922 1 94.06 208 HIS A O 1
ATOM 1713 N N . GLU A 1 209 ? -24.703 -27.328 -20.312 1 93.19 209 GLU A N 1
ATOM 1714 C CA . GLU A 1 209 ? -25.797 -27.844 -19.5 1 93.19 209 GLU A CA 1
ATOM 1715 C C . GLU A 1 209 ? -25.594 -27.516 -18.016 1 93.19 209 GLU A C 1
ATOM 1717 O O . GLU A 1 209 ? -26.547 -27.281 -17.281 1 93.19 209 GLU A O 1
ATOM 1722 N N . LYS A 1 210 ? -24.422 -27.5 -17.594 1 94.19 210 LYS A N 1
ATOM 1723 C CA . LYS A 1 210 ? -24.094 -27.266 -16.188 1 94.19 210 LYS A CA 1
ATOM 1724 C C . LYS A 1 210 ? -24.219 -25.781 -15.828 1 94.19 210 LYS A C 1
ATOM 1726 O O . LYS A 1 210 ? -24.469 -25.438 -14.672 1 94.19 210 LYS A O 1
ATOM 1731 N N . ILE A 1 211 ? -24.047 -24.953 -16.766 1 94.5 211 ILE A N 1
ATOM 1732 C CA . ILE A 1 211 ? -24.141 -23.516 -16.531 1 94.5 211 ILE A CA 1
ATOM 1733 C C . ILE A 1 211 ? -25.609 -23.109 -16.453 1 94.5 211 ILE A C 1
ATOM 1735 O O . ILE A 1 211 ? -26 -22.281 -15.625 1 94.5 211 ILE A O 1
ATOM 1739 N N . GLY A 1 212 ? -26.516 -23.797 -17.281 1 87.06 212 GLY A N 1
ATOM 1740 C CA . GLY A 1 212 ? -27.938 -23.562 -17.156 1 87.06 212 GLY A CA 1
ATOM 1741 C C . GLY A 1 212 ? -28.531 -22.766 -18.312 1 87.06 212 GLY A C 1
ATOM 1742 O O . GLY A 1 212 ? -28.422 -23.188 -19.469 1 87.06 212 GLY A O 1
ATOM 1743 N N . GLU A 1 213 ? -28.969 -21.484 -17.938 1 82.81 213 GLU A N 1
ATOM 1744 C CA . GLU A 1 213 ? -29.656 -20.656 -18.922 1 82.81 213 GLU A CA 1
ATOM 1745 C C . GLU A 1 213 ? -28.828 -20.5 -20.188 1 82.81 213 GLU A C 1
ATOM 1747 O O . GLU A 1 213 ? -27.672 -20.078 -20.141 1 82.81 213 GLU A O 1
ATOM 1752 N N . SER A 1 214 ? -29.469 -20.734 -21.344 1 87.25 214 SER A N 1
ATOM 1753 C CA . SER A 1 214 ? -28.781 -20.922 -22.609 1 87.25 214 SER A CA 1
ATOM 1754 C C . SER A 1 214 ? -27.984 -19.672 -23 1 87.25 214 SER A C 1
ATOM 1756 O O . SER A 1 214 ? -26.828 -19.766 -23.391 1 87.25 214 SER A O 1
ATOM 1758 N N . THR A 1 215 ? -28.594 -18.547 -22.766 1 90.94 215 THR A N 1
ATOM 1759 C CA . THR A 1 215 ? -27.953 -17.312 -23.188 1 90.94 215 THR A CA 1
ATOM 1760 C C . THR A 1 215 ? -26.703 -17.047 -22.344 1 90.94 215 THR A C 1
ATOM 1762 O O . THR A 1 215 ? -25.656 -16.641 -22.875 1 90.94 215 THR A O 1
ATOM 1765 N N . LEU A 1 216 ? -26.781 -17.297 -21.125 1 93 216 LEU A N 1
ATOM 1766 C CA . LEU A 1 216 ? -25.656 -17.109 -20.219 1 93 216 LEU A CA 1
ATOM 1767 C C . LEU A 1 216 ? -24.547 -18.125 -20.531 1 93 216 LEU A C 1
ATOM 1769 O O . LEU A 1 216 ? -23.375 -17.75 -20.578 1 93 216 LEU A O 1
ATOM 1773 N N . ALA A 1 217 ? -24.953 -19.312 -20.719 1 95.19 217 ALA A N 1
ATOM 1774 C CA . ALA A 1 217 ? -24 -20.375 -21.031 1 95.19 217 ALA A CA 1
ATOM 1775 C C . ALA A 1 217 ? -23.219 -20.062 -22.312 1 95.19 217 ALA A C 1
ATOM 1777 O O . ALA A 1 217 ? -22 -20.188 -22.344 1 95.19 217 ALA A O 1
ATOM 1778 N N . ASP A 1 218 ? -23.938 -19.641 -23.297 1 94.56 218 ASP A N 1
ATOM 1779 C CA . ASP A 1 218 ? -23.312 -19.281 -24.562 1 94.56 218 ASP A CA 1
ATOM 1780 C C . ASP A 1 218 ? -22.297 -18.156 -24.375 1 94.56 218 ASP A C 1
ATOM 1782 O O . ASP A 1 218 ? -21.188 -18.234 -24.891 1 94.56 218 ASP A O 1
ATOM 1786 N N . ALA A 1 219 ? -22.688 -17.203 -23.672 1 94.5 219 ALA A N 1
ATOM 1787 C CA . ALA A 1 219 ? -21.844 -16.047 -23.438 1 94.5 219 ALA A CA 1
ATOM 1788 C C . ALA A 1 219 ? -20.562 -16.438 -22.703 1 94.5 219 ALA A C 1
ATOM 1790 O O . ALA A 1 219 ? -19.469 -15.977 -23.078 1 94.5 219 ALA A O 1
ATOM 1791 N N . ILE A 1 220 ? -20.688 -17.234 -21.719 1 95.5 220 ILE A N 1
ATOM 1792 C CA . ILE A 1 220 ? -19.562 -17.656 -20.906 1 95.5 220 ILE A CA 1
ATOM 1793 C C . ILE A 1 220 ? -18.609 -18.531 -21.719 1 95.5 220 ILE A C 1
ATOM 1795 O O . ILE A 1 220 ? -17.406 -18.281 -21.766 1 95.5 220 ILE A O 1
ATOM 1799 N N . LEU A 1 221 ? -19.156 -19.516 -22.406 1 95.56 221 LEU A N 1
ATOM 1800 C CA . LEU A 1 221 ? -18.344 -20.5 -23.109 1 95.56 221 LEU A CA 1
ATOM 1801 C C . LEU A 1 221 ? -17.656 -19.891 -24.328 1 95.56 221 LEU A C 1
ATOM 1803 O O . LEU A 1 221 ? -16.547 -20.281 -24.672 1 95.56 221 LEU A O 1
ATOM 1807 N N . ASP A 1 222 ? -18.297 -18.969 -24.953 1 93.56 222 ASP A N 1
ATOM 1808 C CA . ASP A 1 222 ? -17.703 -18.266 -26.094 1 93.56 222 ASP A CA 1
ATOM 1809 C C . ASP A 1 222 ? -16.406 -17.562 -25.688 1 93.56 222 ASP A C 1
ATOM 1811 O O . ASP A 1 222 ? -15.445 -17.531 -26.453 1 93.56 222 ASP A O 1
ATOM 1815 N N . ARG A 1 223 ? -16.359 -17.047 -24.516 1 93.75 223 ARG A N 1
ATOM 1816 C CA . ARG A 1 223 ? -15.227 -16.266 -24.031 1 93.75 223 ARG A CA 1
ATOM 1817 C C . ARG A 1 223 ? -14.117 -17.172 -23.5 1 93.75 223 ARG A C 1
ATOM 1819 O O . ARG A 1 223 ? -12.992 -16.734 -23.281 1 93.75 223 ARG A O 1
ATOM 1826 N N . ILE A 1 224 ? -14.422 -18.469 -23.297 1 95.19 224 ILE A N 1
ATOM 1827 C CA . ILE A 1 224 ? -13.453 -19.375 -22.688 1 95.19 224 ILE A CA 1
ATOM 1828 C C . ILE A 1 224 ? -12.883 -20.312 -23.75 1 95.19 224 ILE A C 1
ATOM 1830 O O . ILE A 1 224 ? -11.664 -20.344 -23.953 1 95.19 224 ILE A O 1
ATOM 1834 N N . VAL A 1 225 ? -13.75 -21 -24.422 1 92.06 225 VAL A N 1
ATOM 1835 C CA . VAL A 1 225 ? -13.383 -22.203 -25.172 1 92.06 225 VAL A CA 1
ATOM 1836 C C . VAL A 1 225 ? -12.578 -21.828 -26.406 1 92.06 225 VAL A C 1
ATOM 1838 O O . VAL A 1 225 ? -11.586 -22.484 -26.734 1 92.06 225 VAL A O 1
ATOM 1841 N N . HIS A 1 226 ? -12.859 -20.672 -27.016 1 89.81 226 HIS A N 1
ATOM 1842 C CA . HIS A 1 226 ? -12.242 -20.328 -28.281 1 89.81 226 HIS A CA 1
ATOM 1843 C C . HIS A 1 226 ? -10.836 -19.766 -28.078 1 89.81 226 HIS A C 1
ATOM 1845 O O . HIS A 1 226 ? -10.055 -19.688 -29.016 1 89.81 226 HIS A O 1
ATOM 1851 N N . ASP A 1 227 ? -10.531 -19.438 -26.953 1 92.69 227 ASP A N 1
ATOM 1852 C CA . ASP A 1 227 ? -9.242 -18.828 -26.656 1 92.69 227 ASP A CA 1
ATOM 1853 C C . ASP A 1 227 ? -8.469 -19.641 -25.625 1 92.69 227 ASP A C 1
ATOM 1855 O O . ASP A 1 227 ? -7.742 -19.078 -24.797 1 92.69 227 ASP A O 1
ATOM 1859 N N . SER A 1 228 ? -8.664 -20.984 -25.719 1 96.88 228 SER A N 1
ATOM 1860 C CA . SER A 1 228 ? -8.047 -21.812 -24.672 1 96.88 228 SER A CA 1
ATOM 1861 C C . SER A 1 228 ? -7.211 -22.938 -25.281 1 96.88 228 SER A C 1
ATOM 1863 O O . SER A 1 228 ? -7.59 -23.516 -26.297 1 96.88 228 SER A O 1
ATOM 1865 N N . TYR A 1 229 ? -6.039 -23.141 -24.719 1 97.06 229 TYR A N 1
ATOM 1866 C CA . TYR A 1 229 ? -5.312 -24.391 -24.938 1 97.06 229 TYR A CA 1
ATOM 1867 C C . TYR A 1 229 ? -5.941 -25.531 -24.172 1 97.06 229 TYR A C 1
ATOM 1869 O O . TYR A 1 229 ? -6.305 -25.375 -23 1 97.06 229 TYR A O 1
ATOM 1877 N N . ASN A 1 230 ? -6.09 -26.672 -24.828 1 95.56 230 ASN A N 1
ATOM 1878 C CA . ASN A 1 230 ? -6.684 -27.844 -24.172 1 95.56 230 ASN A CA 1
ATOM 1879 C C . ASN A 1 230 ? -5.629 -28.906 -23.859 1 95.56 230 ASN A C 1
ATOM 1881 O O . ASN A 1 230 ? -4.848 -29.297 -24.719 1 95.56 230 ASN A O 1
ATOM 1885 N N . ILE A 1 231 ? -5.625 -29.25 -22.641 1 96.06 231 ILE A N 1
ATOM 1886 C CA . ILE A 1 231 ? -4.762 -30.344 -22.188 1 96.06 231 ILE A CA 1
ATOM 1887 C C . ILE A 1 231 ? -5.605 -31.453 -21.578 1 96.06 231 ILE A C 1
ATOM 1889 O O . ILE A 1 231 ? -6.285 -31.234 -20.562 1 96.06 231 ILE A O 1
ATOM 1893 N N . LEU A 1 232 ? -5.57 -32.562 -22.156 1 94.31 232 LEU A N 1
ATOM 1894 C CA . LEU A 1 232 ? -6.234 -33.75 -21.625 1 94.31 232 LEU A CA 1
ATOM 1895 C C . LEU A 1 232 ? -5.258 -34.625 -20.844 1 94.31 232 LEU A C 1
ATOM 1897 O O . LEU A 1 232 ? -4.207 -35 -21.359 1 94.31 232 LEU A O 1
ATOM 1901 N N . ILE A 1 233 ? -5.629 -34.844 -19.656 1 94.12 233 ILE A N 1
ATOM 1902 C CA . ILE A 1 233 ? -4.809 -35.719 -18.812 1 94.12 233 ILE A CA 1
ATOM 1903 C C . ILE A 1 233 ? -5.48 -37.062 -18.641 1 94.12 233 ILE A C 1
ATOM 1905 O O . ILE A 1 233 ? -6.457 -37.188 -17.891 1 94.12 233 ILE A O 1
ATOM 1909 N N . ASP A 1 234 ? -4.91 -37.938 -19.266 1 91.25 234 ASP A N 1
ATOM 1910 C CA . ASP A 1 234 ? -5.426 -39.312 -19.141 1 91.25 234 ASP A CA 1
ATOM 1911 C C . ASP A 1 234 ? -4.699 -40.062 -18.031 1 91.25 234 ASP A C 1
ATOM 1913 O O . ASP A 1 234 ? -3.99 -39.469 -17.219 1 91.25 234 ASP A O 1
ATOM 1917 N N . GLY A 1 235 ? -4.93 -41.312 -17.875 1 86.31 235 GLY A N 1
ATOM 1918 C CA . GLY A 1 235 ? -4.242 -42.125 -16.891 1 86.31 235 GLY A CA 1
ATOM 1919 C C . GLY A 1 235 ? -5.016 -43.375 -16.516 1 86.31 235 GLY A C 1
ATOM 1920 O O . GLY A 1 235 ? -6.195 -43.312 -16.156 1 86.31 235 GLY A O 1
ATOM 1921 N N . ASN A 1 236 ? -4.32 -44.406 -16.609 1 83.12 236 ASN A N 1
ATOM 1922 C CA . ASN A 1 236 ? -4.926 -45.656 -16.203 1 83.12 236 ASN A CA 1
ATOM 1923 C C . ASN A 1 236 ? -4.938 -45.812 -14.68 1 83.12 236 ASN A C 1
ATOM 1925 O O . ASN A 1 236 ? -5.773 -46.531 -14.125 1 83.12 236 ASN A O 1
ATOM 1929 N N . ALA A 1 237 ? -3.9 -45.219 -14.047 1 79.81 237 ALA A N 1
ATOM 1930 C CA . ALA A 1 237 ? -3.799 -45.156 -12.594 1 79.81 237 ALA A CA 1
ATOM 1931 C C . ALA A 1 237 ? -3.803 -43.719 -12.102 1 79.81 237 ALA A C 1
ATOM 1933 O O . ALA A 1 237 ? -3.219 -42.812 -12.734 1 79.81 237 ALA A O 1
ATOM 1934 N N . SER A 1 238 ? -4.523 -43.594 -10.992 1 83.94 238 SER A N 1
ATOM 1935 C CA . SER A 1 238 ? -4.555 -42.25 -10.422 1 83.94 238 SER A CA 1
ATOM 1936 C C . SER A 1 238 ? -3.203 -41.875 -9.836 1 83.94 238 SER A C 1
ATOM 1938 O O . SER A 1 238 ? -2.41 -42.75 -9.469 1 83.94 238 SER A O 1
ATOM 1940 N N . MET A 1 239 ? -2.936 -40.594 -9.844 1 83.38 239 MET A N 1
ATOM 1941 C CA . MET A 1 239 ? -1.697 -40.125 -9.242 1 83.38 239 MET A CA 1
ATOM 1942 C C . MET A 1 239 ? -1.692 -40.344 -7.734 1 83.38 239 MET A C 1
ATOM 1944 O O . MET A 1 239 ? -0.632 -40.531 -7.133 1 83.38 239 MET A O 1
ATOM 1948 N N . ARG A 1 240 ? -2.857 -40.375 -7.176 1 81.44 240 ARG A N 1
ATOM 1949 C CA . ARG A 1 240 ? -2.982 -40.656 -5.754 1 81.44 240 ARG A CA 1
ATOM 1950 C C . ARG A 1 240 ? -2.559 -42.094 -5.453 1 81.44 240 ARG A C 1
ATOM 1952 O O . ARG A 1 240 ? -1.952 -42.375 -4.414 1 81.44 240 ARG A O 1
ATOM 1959 N N . GLU A 1 241 ? -2.918 -42.938 -6.375 1 80.19 241 GLU A N 1
ATOM 1960 C CA . GLU A 1 241 ? -2.518 -44.344 -6.254 1 80.19 241 GLU A CA 1
ATOM 1961 C C . GLU A 1 241 ? -1.011 -44.5 -6.438 1 80.19 241 GLU A C 1
ATOM 1963 O O . GLU A 1 241 ? -0.37 -45.281 -5.719 1 80.19 241 GLU A O 1
ATOM 1968 N N . ARG A 1 242 ? -0.486 -43.812 -7.355 1 81 242 ARG A N 1
ATOM 1969 C CA . ARG A 1 242 ? 0.938 -43.906 -7.664 1 81 242 ARG A CA 1
ATOM 1970 C C . ARG A 1 242 ? 1.782 -43.375 -6.512 1 81 242 ARG A C 1
ATOM 1972 O O . ARG A 1 242 ? 2.873 -43.906 -6.246 1 81 242 ARG A O 1
ATOM 1979 N N . HIS A 1 243 ? 1.361 -42.375 -5.777 1 78.62 243 HIS A N 1
ATOM 1980 C CA . HIS A 1 243 ? 2.146 -41.75 -4.723 1 78.62 243 HIS A CA 1
ATOM 1981 C C . HIS A 1 243 ? 1.62 -42.125 -3.342 1 78.62 243 HIS A C 1
ATOM 1983 O O . HIS A 1 243 ? 2.205 -41.75 -2.326 1 78.62 243 HIS A O 1
ATOM 1989 N N . GLY A 1 244 ? 0.488 -42.781 -3.266 1 70.62 244 GLY A N 1
ATOM 1990 C CA . GLY A 1 244 ? -0.073 -43.219 -1.993 1 70.62 244 GLY A CA 1
ATOM 1991 C C . GLY A 1 244 ? 0.762 -44.281 -1.298 1 70.62 244 GLY A C 1
ATOM 1992 O O . GLY A 1 244 ? 1.758 -44.75 -1.849 1 70.62 244 GLY A O 1
ATOM 1993 N N . LEU A 1 245 ? 0.561 -44.469 0.061 1 64.19 245 LEU A N 1
ATOM 1994 C CA . LEU A 1 245 ? 1.264 -45.375 0.952 1 64.19 245 LEU A CA 1
ATOM 1995 C C . LEU A 1 245 ? 1.287 -46.781 0.375 1 64.19 245 LEU A C 1
ATOM 1997 O O . LEU A 1 245 ? 2.24 -47.531 0.596 1 64.19 245 LEU A O 1
ATOM 2001 N N . ALA A 1 246 ? 0.33 -47.281 -0.23 1 51.5 246 ALA A N 1
ATOM 2002 C CA . ALA A 1 246 ? 0.272 -48.719 -0.57 1 51.5 246 ALA A CA 1
ATOM 2003 C C . ALA A 1 246 ? 1.382 -49.094 -1.547 1 51.5 246 ALA A C 1
ATOM 2005 O O . ALA A 1 246 ? 1.807 -50.25 -1.599 1 51.5 246 ALA A O 1
ATOM 2006 N N . VAL A 1 247 ? 1.795 -48.25 -2.451 1 48.31 247 VAL A N 1
ATOM 2007 C CA . VAL A 1 247 ? 2.85 -48.719 -3.355 1 48.31 247 VAL A CA 1
ATOM 2008 C C . VAL A 1 247 ? 4.176 -48.781 -2.604 1 48.31 247 VAL A C 1
ATOM 2010 O O . VAL A 1 247 ? 5.145 -49.375 -3.1 1 48.31 247 VAL A O 1
ATOM 2013 N N . SER A 1 248 ? 4.316 -48.062 -1.538 1 41.5 248 SER A N 1
ATOM 2014 C CA . SER A 1 248 ? 5.57 -48.281 -0.831 1 41.5 248 SER A CA 1
ATOM 2015 C C . SER A 1 248 ? 5.613 -49.719 -0.255 1 41.5 248 SER A C 1
ATOM 2017 O O . SER A 1 248 ? 6.566 -50.062 0.44 1 41.5 248 SER A O 1
ATOM 2019 N N . LYS A 1 249 ? 4.559 -50.5 -0.283 1 36.81 249 LYS A N 1
ATOM 2020 C CA . LYS A 1 249 ? 4.852 -51.844 0.226 1 36.81 249 LYS A CA 1
ATOM 2021 C C . LYS A 1 249 ? 5.348 -52.75 -0.889 1 36.81 249 LYS A C 1
ATOM 2023 O O . LYS A 1 249 ? 4.91 -52.625 -2.035 1 36.81 249 LYS A O 1
ATOM 2028 N N . MET B 1 1 ? 30.094 -2.229 -17.75 1 57.69 1 MET B N 1
ATOM 2029 C CA . MET B 1 1 ? 29.016 -3.219 -17.75 1 57.69 1 MET B CA 1
ATOM 2030 C C . MET B 1 1 ? 28.438 -3.389 -16.344 1 57.69 1 MET B C 1
ATOM 2032 O O . MET B 1 1 ? 27.219 -3.346 -16.172 1 57.69 1 MET B O 1
ATOM 2036 N N . THR B 1 2 ? 29.328 -3.395 -15.312 1 77 2 THR B N 1
ATOM 2037 C CA . THR B 1 2 ? 28.938 -3.682 -13.938 1 77 2 THR B CA 1
ATOM 2038 C C . THR B 1 2 ? 28.219 -2.482 -13.32 1 77 2 THR B C 1
ATOM 2040 O O . THR B 1 2 ? 27.203 -2.641 -12.656 1 77 2 THR B O 1
ATOM 2043 N N . THR B 1 3 ? 28.562 -1.312 -13.961 1 88.81 3 THR B N 1
ATOM 2044 C CA . THR B 1 3 ? 28 -0.099 -13.383 1 88.81 3 THR B CA 1
ATOM 2045 C C . THR B 1 3 ? 26.578 0.14 -13.906 1 88.81 3 THR B C 1
ATOM 2047 O O . THR B 1 3 ? 25.703 0.563 -13.156 1 88.81 3 THR B O 1
ATOM 2050 N N . ASP B 1 4 ? 26.391 -0.206 -15.164 1 91.5 4 ASP B N 1
ATOM 2051 C CA . ASP B 1 4 ? 25.062 -0.027 -15.758 1 91.5 4 ASP B CA 1
ATOM 2052 C C . ASP B 1 4 ? 24.047 -0.955 -15.109 1 91.5 4 ASP B C 1
ATOM 2054 O O . ASP B 1 4 ? 22.891 -0.564 -14.891 1 91.5 4 ASP B O 1
ATOM 2058 N N . ASN B 1 5 ? 24.484 -2.125 -14.875 1 94.25 5 ASN B N 1
ATOM 2059 C CA . ASN B 1 5 ? 23.609 -3.082 -14.203 1 94.25 5 ASN B CA 1
ATOM 2060 C C . ASN B 1 5 ? 23.234 -2.607 -12.805 1 94.25 5 ASN B C 1
ATOM 2062 O O . ASN B 1 5 ? 22.078 -2.721 -12.391 1 94.25 5 ASN B O 1
ATOM 2066 N N . THR B 1 6 ? 24.234 -2.041 -12.18 1 96.19 6 T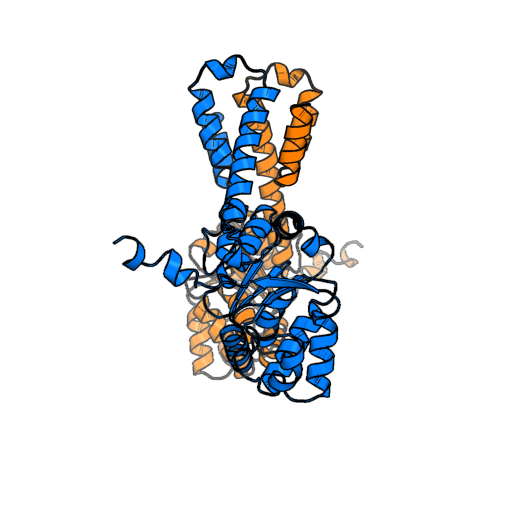HR B N 1
ATOM 2067 C CA . THR B 1 6 ? 24.016 -1.512 -10.836 1 96.19 6 THR B CA 1
ATOM 2068 C C . THR B 1 6 ? 23 -0.373 -10.867 1 96.19 6 THR B C 1
ATOM 2070 O O . THR B 1 6 ? 22.078 -0.338 -10.055 1 96.19 6 THR B O 1
ATOM 2073 N N . LEU B 1 7 ? 23.156 0.449 -11.852 1 96.44 7 LEU B N 1
ATOM 2074 C CA . LEU B 1 7 ? 22.25 1.586 -12 1 96.44 7 LEU B CA 1
ATOM 2075 C C . LEU B 1 7 ? 20.844 1.118 -12.312 1 96.44 7 LEU B C 1
ATOM 2077 O O . LEU B 1 7 ? 19.875 1.646 -11.758 1 96.44 7 LEU B O 1
ATOM 2081 N N . THR B 1 8 ? 20.734 0.186 -13.125 1 96 8 THR B N 1
ATOM 2082 C CA . THR B 1 8 ? 19.422 -0.36 -13.492 1 96 8 THR B CA 1
ATOM 2083 C C . THR B 1 8 ? 18.719 -0.956 -12.273 1 96 8 THR B C 1
ATOM 2085 O O . THR B 1 8 ? 17.547 -0.677 -12.031 1 96 8 THR B O 1
ATOM 2088 N N . LYS B 1 9 ? 19.438 -1.719 -11.516 1 96.88 9 LYS B N 1
ATOM 2089 C CA . LYS B 1 9 ? 18.891 -2.35 -10.32 1 96.88 9 LYS B CA 1
ATOM 2090 C C . LYS B 1 9 ? 18.453 -1.304 -9.297 1 96.88 9 LYS B C 1
ATOM 2092 O O . LYS B 1 9 ? 17.406 -1.432 -8.672 1 96.88 9 LYS B O 1
ATOM 2097 N N . LEU B 1 10 ? 19.266 -0.279 -9.156 1 97.31 10 LEU B N 1
ATOM 2098 C CA . LEU B 1 10 ? 18.922 0.798 -8.234 1 97.31 10 LEU B CA 1
ATOM 2099 C C . LEU B 1 10 ? 17.594 1.45 -8.633 1 97.31 10 LEU B C 1
ATOM 2101 O O . LEU B 1 10 ? 16.734 1.676 -7.789 1 97.31 10 LEU B O 1
ATOM 2105 N N . ASN B 1 11 ? 17.469 1.693 -9.859 1 96.44 11 ASN B N 1
ATOM 2106 C CA . ASN B 1 11 ? 16.25 2.32 -10.352 1 96.44 11 ASN B CA 1
ATOM 2107 C C . ASN B 1 11 ? 15.039 1.39 -10.211 1 96.44 11 ASN B C 1
ATOM 2109 O O . ASN B 1 11 ? 13.953 1.829 -9.844 1 96.44 11 ASN B O 1
ATOM 2113 N N . GLU B 1 12 ? 15.242 0.13 -10.484 1 95.19 12 GLU B N 1
ATOM 2114 C CA . GLU B 1 12 ? 14.164 -0.839 -10.336 1 95.19 12 GLU B CA 1
ATOM 2115 C C . GLU B 1 12 ? 13.727 -0.953 -8.875 1 95.19 12 GLU B C 1
ATOM 2117 O O . GLU B 1 12 ? 12.555 -1.235 -8.594 1 95.19 12 GLU B O 1
ATOM 2122 N N . MET B 1 13 ? 14.703 -0.665 -8.031 1 96 13 MET B N 1
ATOM 2123 C CA . MET B 1 13 ? 14.383 -0.72 -6.605 1 96 13 MET B CA 1
ATOM 2124 C C . MET B 1 13 ? 13.93 0.642 -6.098 1 96 13 MET B C 1
ATOM 2126 O O . MET B 1 13 ? 13.797 0.848 -4.887 1 96 13 MET B O 1
ATOM 2130 N N . ARG B 1 14 ? 13.734 1.594 -6.988 1 95 14 ARG B N 1
ATOM 2131 C CA . ARG B 1 14 ? 13.227 2.93 -6.703 1 95 14 ARG B CA 1
ATOM 2132 C C . ARG B 1 14 ? 14.203 3.717 -5.84 1 95 14 ARG B C 1
ATOM 2134 O O . ARG B 1 14 ? 13.789 4.445 -4.934 1 95 14 ARG B O 1
ATOM 2141 N N . MET B 1 15 ? 15.484 3.451 -6.051 1 96.19 15 MET B N 1
ATOM 2142 C CA . MET B 1 15 ? 16.547 4.234 -5.426 1 96.19 15 MET B CA 1
ATOM 2143 C C . MET B 1 15 ? 17.172 5.199 -6.43 1 96.19 15 MET B C 1
ATOM 2145 O O . MET B 1 15 ? 18.375 5.176 -6.641 1 96.19 15 MET B O 1
ATOM 2149 N N . SER B 1 16 ? 16.391 6.094 -6.918 1 95.5 16 SER B N 1
ATOM 2150 C CA . SER B 1 16 ? 16.781 6.945 -8.039 1 95.5 16 SER B CA 1
ATOM 2151 C C . SER B 1 16 ? 17.797 7.988 -7.609 1 95.5 16 SER B C 1
ATOM 2153 O O . SER B 1 16 ? 18.719 8.312 -8.367 1 95.5 16 SER B O 1
ATOM 2155 N N . ALA B 1 17 ? 17.594 8.531 -6.402 1 96.56 17 ALA B N 1
ATOM 2156 C CA . ALA B 1 17 ? 18.562 9.516 -5.926 1 96.56 17 ALA B CA 1
ATOM 2157 C C . ALA B 1 17 ? 19.953 8.898 -5.766 1 96.56 17 ALA B C 1
ATOM 2159 O O . ALA B 1 17 ? 20.953 9.523 -6.117 1 96.56 17 ALA B O 1
ATOM 2160 N N . MET B 1 18 ? 19.984 7.715 -5.242 1 96.44 18 MET B N 1
ATOM 2161 C CA . MET B 1 18 ? 21.234 6.984 -5.098 1 96.44 18 MET B CA 1
ATOM 2162 C C . MET B 1 18 ? 21.859 6.719 -6.461 1 96.44 18 MET B C 1
ATOM 2164 O O . MET B 1 18 ? 23.062 6.914 -6.641 1 96.44 18 MET B O 1
ATOM 2168 N N . ALA B 1 19 ? 21.047 6.305 -7.422 1 96.94 19 ALA B N 1
ATOM 2169 C CA . ALA B 1 19 ? 21.531 6.023 -8.773 1 96.94 19 ALA B CA 1
ATOM 2170 C C . ALA B 1 19 ? 22.094 7.281 -9.422 1 96.94 19 ALA B C 1
ATOM 2172 O O . ALA B 1 19 ? 23.188 7.246 -10 1 96.94 19 ALA B O 1
ATOM 2173 N N . GLU B 1 20 ? 21.375 8.383 -9.328 1 96.31 20 GLU B N 1
ATOM 2174 C CA . GLU B 1 20 ? 21.812 9.641 -9.906 1 96.31 20 GLU B CA 1
ATOM 2175 C C . GLU B 1 20 ? 23.125 10.125 -9.273 1 96.31 20 GLU B C 1
ATOM 2177 O O . GLU B 1 20 ? 24.031 10.555 -9.977 1 96.31 20 GLU B O 1
ATOM 2182 N N . THR B 1 21 ? 23.203 10.07 -7.98 1 95.38 21 THR B N 1
ATOM 2183 C CA . THR B 1 21 ? 24.391 10.508 -7.266 1 95.38 21 THR B CA 1
ATOM 2184 C C . THR B 1 21 ? 25.578 9.609 -7.598 1 95.38 21 THR B C 1
ATOM 2186 O O . THR B 1 21 ? 26.703 10.094 -7.762 1 95.38 21 THR B O 1
ATOM 2189 N N . PHE B 1 22 ? 25.375 8.273 -7.656 1 95.94 22 PHE B N 1
ATOM 2190 C CA . PHE B 1 22 ? 26.422 7.336 -8.039 1 95.94 22 PHE B CA 1
ATOM 2191 C C . PHE B 1 22 ? 26.969 7.688 -9.414 1 95.94 22 PHE B C 1
ATOM 2193 O O . PHE B 1 22 ? 28.188 7.73 -9.602 1 95.94 22 PHE B O 1
ATOM 2200 N N . ARG B 1 23 ? 26.094 7.98 -10.344 1 94.06 23 ARG B N 1
ATOM 2201 C CA . ARG B 1 23 ? 26.516 8.391 -11.68 1 94.06 23 ARG B CA 1
ATOM 2202 C C . ARG B 1 23 ? 27.359 9.656 -11.633 1 94.06 23 ARG B C 1
ATOM 2204 O O . ARG B 1 23 ? 28.375 9.758 -12.32 1 94.06 23 ARG B O 1
ATOM 2211 N N . GLU B 1 24 ? 26.969 10.586 -10.844 1 93.44 24 GLU B N 1
ATOM 2212 C CA . GLU B 1 24 ? 27.703 11.836 -10.672 1 93.44 24 GLU B CA 1
ATOM 2213 C C . GLU B 1 24 ? 29.094 11.57 -10.078 1 93.44 24 GLU B C 1
ATOM 2215 O O . GLU B 1 24 ? 30.078 12.172 -10.508 1 93.44 24 GLU B O 1
ATOM 2220 N N . GLN B 1 25 ? 29.141 10.68 -9.094 1 91.56 25 GLN B N 1
ATOM 2221 C CA . GLN B 1 25 ? 30.406 10.359 -8.438 1 91.56 25 GLN B CA 1
ATOM 2222 C C . GLN B 1 25 ? 31.375 9.688 -9.398 1 91.56 25 GLN B C 1
ATOM 2224 O O . GLN B 1 25 ? 32.594 9.85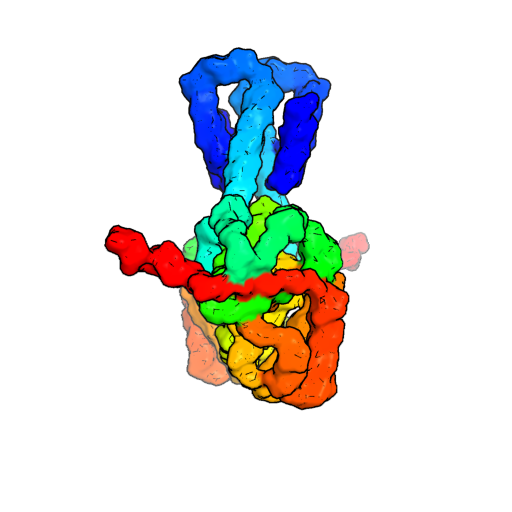2 -9.281 1 91.56 25 GLN B O 1
ATOM 2229 N N . LEU B 1 26 ? 30.844 8.883 -10.312 1 90.31 26 LEU B N 1
ATOM 2230 C CA . LEU B 1 26 ? 31.688 8.203 -11.297 1 90.31 26 LEU B CA 1
ATOM 2231 C C . LEU B 1 26 ? 32.406 9.219 -12.195 1 90.31 26 LEU B C 1
ATOM 2233 O O . LEU B 1 26 ? 33.5 8.961 -12.664 1 90.31 26 LEU B O 1
ATOM 2237 N N . ARG B 1 27 ? 31.797 10.328 -12.359 1 88.81 27 ARG B N 1
ATOM 2238 C CA . ARG B 1 27 ? 32.312 11.328 -13.289 1 88.81 27 ARG B CA 1
ATOM 2239 C C . ARG B 1 27 ? 33.188 12.336 -12.562 1 88.81 27 ARG B C 1
ATOM 2241 O O . ARG B 1 27 ? 33.906 13.133 -13.195 1 88.81 27 ARG B O 1
ATOM 2248 N N . ASN B 1 28 ? 33.188 12.289 -11.258 1 89.5 28 ASN B N 1
ATOM 2249 C CA . ASN B 1 28 ? 33.906 13.281 -10.469 1 89.5 28 ASN B CA 1
ATOM 2250 C C . ASN B 1 28 ? 35.062 12.656 -9.711 1 89.5 28 ASN B C 1
ATOM 2252 O O . ASN B 1 28 ? 34.875 11.945 -8.727 1 89.5 28 ASN B O 1
ATOM 2256 N N . PRO B 1 29 ? 36.25 12.977 -10.023 1 86.88 29 PRO B N 1
ATOM 2257 C CA . PRO B 1 29 ? 37.406 12.352 -9.422 1 86.88 29 PRO B CA 1
ATOM 2258 C C . PRO B 1 29 ? 37.562 12.703 -7.938 1 86.88 29 PRO B C 1
ATOM 2260 O O . PRO B 1 29 ? 38.25 11.977 -7.199 1 86.88 29 PRO B O 1
ATOM 2263 N N . GLU B 1 30 ? 37 13.82 -7.531 1 88.06 30 GLU B N 1
ATOM 2264 C CA . GLU B 1 30 ? 37.094 14.234 -6.137 1 88.06 30 GLU B CA 1
ATOM 2265 C C . GLU B 1 30 ? 36.562 13.164 -5.195 1 88.06 30 GLU B C 1
ATOM 2267 O O . GLU B 1 30 ? 37.062 13.008 -4.078 1 88.06 30 GLU B O 1
ATOM 2272 N N . TYR B 1 31 ? 35.719 12.422 -5.668 1 87.88 31 TYR B N 1
ATOM 2273 C CA . TYR B 1 31 ? 35.094 11.391 -4.84 1 87.88 31 TYR B CA 1
ATOM 2274 C C . TYR B 1 31 ? 36 10.172 -4.723 1 87.88 31 TYR B C 1
ATOM 2276 O O . TYR B 1 31 ? 35.812 9.352 -3.811 1 87.88 31 TYR B O 1
ATOM 2284 N N . GLN B 1 32 ? 36.938 10.031 -5.613 1 83.88 32 GLN B N 1
ATOM 2285 C CA . GLN B 1 32 ? 37.812 8.867 -5.609 1 83.88 32 GLN B CA 1
ATOM 2286 C C . GLN B 1 32 ? 38.781 8.922 -4.438 1 83.88 32 GLN B C 1
ATOM 2288 O O . GLN B 1 32 ? 39.375 7.902 -4.062 1 83.88 32 GLN B O 1
ATOM 2293 N N . GLU B 1 33 ? 38.906 10.094 -3.896 1 88.12 33 GLU B N 1
ATOM 2294 C CA . GLU B 1 33 ? 39.812 10.266 -2.768 1 88.12 33 GLU B CA 1
ATOM 2295 C C . GLU B 1 33 ? 39.156 9.844 -1.459 1 88.12 33 GLU B C 1
ATOM 2297 O O . GLU B 1 33 ? 39.844 9.633 -0.451 1 88.12 33 GLU B O 1
ATOM 2302 N N . LEU B 1 34 ? 37.906 9.641 -1.479 1 90.38 34 LEU B N 1
ATOM 2303 C CA . LEU B 1 34 ? 37.188 9.258 -0.281 1 90.38 34 LEU B CA 1
ATOM 2304 C C . LEU B 1 34 ? 37.281 7.754 -0.038 1 90.38 34 LEU B C 1
ATOM 2306 O O . LEU B 1 34 ? 37.438 6.977 -0.981 1 90.38 34 LEU B O 1
ATOM 2310 N N . SER B 1 35 ? 37.219 7.422 1.207 1 91.44 35 SER B N 1
ATOM 2311 C CA . SER B 1 35 ? 37.125 6.004 1.532 1 91.44 35 SER B CA 1
ATOM 2312 C C . SER B 1 35 ? 35.812 5.41 1.019 1 91.44 35 SER B C 1
ATOM 2314 O O . SER B 1 35 ? 34.875 6.145 0.698 1 91.44 35 SER B O 1
ATOM 2316 N N . PHE B 1 36 ? 35.812 4.148 0.93 1 93.31 36 PHE B N 1
ATOM 2317 C CA . PHE B 1 36 ? 34.562 3.494 0.497 1 93.31 36 PHE B CA 1
ATOM 2318 C C . PHE B 1 36 ? 33.406 3.863 1.414 1 93.31 36 PHE B C 1
ATOM 2320 O O . PHE B 1 36 ? 32.312 4.184 0.943 1 93.31 36 PHE B O 1
ATOM 2327 N N . GLU B 1 37 ? 33.688 3.842 2.717 1 93.56 37 GLU B N 1
ATOM 2328 C CA . GLU B 1 37 ? 32.656 4.09 3.723 1 93.56 37 GLU B CA 1
ATOM 2329 C C . GLU B 1 37 ? 32.062 5.492 3.582 1 93.56 37 GLU B C 1
ATOM 2331 O O . GLU B 1 37 ? 30.859 5.676 3.664 1 93.56 37 GLU B O 1
ATOM 2336 N N . ASP B 1 38 ? 32.906 6.363 3.344 1 94 38 ASP B N 1
ATOM 2337 C CA . ASP B 1 38 ? 32.469 7.75 3.223 1 94 38 ASP B CA 1
ATOM 2338 C C . ASP B 1 38 ? 31.656 7.957 1.941 1 94 38 ASP B C 1
ATOM 2340 O O . ASP B 1 38 ? 30.594 8.586 1.961 1 94 38 ASP B O 1
ATOM 2344 N N . ARG B 1 39 ? 32.25 7.441 0.884 1 94 39 ARG B N 1
ATOM 2345 C CA . ARG B 1 39 ? 31.594 7.594 -0.41 1 94 39 ARG B CA 1
ATOM 2346 C C . ARG B 1 39 ? 30.25 6.895 -0.421 1 94 39 ARG B C 1
ATOM 2348 O O . ARG B 1 39 ? 29.25 7.453 -0.9 1 94 39 ARG B O 1
ATOM 2355 N N . PHE B 1 40 ? 30.156 5.734 0.118 1 95.75 40 PHE B N 1
ATOM 2356 C CA . PHE B 1 40 ? 28.906 4.984 0.227 1 95.75 40 PHE B CA 1
ATOM 2357 C C . PHE B 1 40 ? 27.938 5.691 1.163 1 95.75 40 PHE B C 1
ATOM 2359 O O . PHE B 1 40 ? 26.734 5.781 0.872 1 95.75 40 PHE B O 1
ATOM 2366 N N . GLY B 1 41 ? 28.375 6.203 2.268 1 96 41 GLY B N 1
ATOM 2367 C CA . GLY B 1 41 ? 27.547 6.961 3.193 1 96 41 GLY B CA 1
ATOM 2368 C C . GLY B 1 41 ? 26.844 8.141 2.543 1 96 41 GLY B C 1
ATOM 2369 O O . GLY B 1 41 ? 25.688 8.43 2.842 1 96 41 GLY B O 1
ATOM 2370 N N . LEU B 1 42 ? 27.609 8.773 1.643 1 95.38 42 LEU B N 1
ATOM 2371 C CA . LEU B 1 42 ? 27.016 9.898 0.926 1 95.38 42 LEU B CA 1
ATOM 2372 C C . LEU B 1 42 ? 25.859 9.453 0.055 1 95.38 42 LEU B C 1
ATOM 2374 O O . LEU B 1 42 ? 24.828 10.133 -0.014 1 95.38 42 LEU B O 1
ATOM 2378 N N . LEU B 1 43 ? 26.016 8.32 -0.608 1 96.56 43 LEU B N 1
ATOM 2379 C CA . LEU B 1 43 ? 24.953 7.77 -1.438 1 96.56 43 LEU B CA 1
ATOM 2380 C C . LEU B 1 43 ? 23.703 7.469 -0.603 1 96.56 43 LEU B C 1
ATOM 2382 O O . LEU B 1 43 ? 22.594 7.805 -0.999 1 96.56 43 LEU B O 1
ATOM 2386 N N . VAL B 1 44 ? 23.922 6.887 0.547 1 97.38 44 VAL B N 1
ATOM 2387 C CA . VAL B 1 44 ? 22.828 6.504 1.44 1 97.38 44 VAL B CA 1
ATOM 2388 C C . VAL B 1 44 ? 22.141 7.754 1.986 1 97.38 44 VAL B C 1
ATOM 2390 O O . VAL B 1 44 ? 20.922 7.816 2.053 1 97.38 44 VAL B O 1
ATOM 2393 N N . ASP B 1 45 ? 22.953 8.727 2.301 1 97 45 ASP B N 1
ATOM 2394 C CA . ASP B 1 45 ? 22.422 9.969 2.865 1 97 45 ASP B CA 1
ATOM 2395 C C . ASP B 1 45 ? 21.484 10.664 1.881 1 97 45 ASP B C 1
ATOM 2397 O O . ASP B 1 45 ? 20.422 11.148 2.268 1 97 45 ASP B O 1
ATOM 2401 N N . ILE B 1 46 ? 21.875 10.695 0.693 1 97 46 ILE B N 1
ATOM 2402 C CA . ILE B 1 46 ? 21.094 11.398 -0.32 1 97 46 ILE B CA 1
ATOM 2403 C C . ILE B 1 46 ? 19.766 10.664 -0.559 1 97 46 ILE B C 1
ATOM 2405 O O . ILE B 1 46 ? 18.719 11.289 -0.658 1 97 46 ILE B O 1
ATOM 2409 N N . GLU B 1 47 ? 19.875 9.383 -0.668 1 97.25 47 GLU B N 1
ATOM 2410 C CA . GLU B 1 47 ? 18.656 8.594 -0.842 1 97.25 47 GLU B CA 1
ATOM 2411 C C . GLU B 1 47 ? 17.734 8.742 0.358 1 97.25 47 GLU B C 1
ATOM 2413 O O . GLU B 1 47 ? 16.516 8.906 0.196 1 97.25 47 GLU B O 1
ATOM 2418 N N . TRP B 1 48 ? 18.281 8.703 1.477 1 97.06 48 TRP B N 1
ATOM 2419 C CA . TRP B 1 48 ? 17.531 8.867 2.709 1 97.06 48 TRP B CA 1
ATOM 2420 C C . TRP B 1 48 ? 16.797 10.203 2.729 1 97.06 48 TRP B C 1
ATOM 2422 O O . TRP B 1 48 ? 15.602 10.273 3.029 1 97.06 48 TRP B O 1
ATOM 2432 N N . SER B 1 49 ? 17.516 11.25 2.42 1 97.12 49 SER B N 1
ATOM 2433 C CA . SER B 1 49 ? 16.953 12.594 2.404 1 97.12 49 SER B CA 1
ATOM 2434 C C . SER B 1 49 ? 15.805 12.695 1.401 1 97.12 49 SER B C 1
ATOM 2436 O O . SER B 1 49 ? 14.758 13.281 1.702 1 97.12 49 SER B O 1
ATOM 2438 N N . ARG B 1 50 ? 16.016 12.078 0.269 1 96.81 50 ARG B N 1
ATOM 2439 C CA . ARG B 1 50 ? 14.969 12.086 -0.756 1 96.81 50 ARG B CA 1
ATOM 2440 C C . ARG B 1 50 ? 13.711 11.367 -0.268 1 96.81 50 ARG B C 1
ATOM 2442 O O . ARG B 1 50 ? 12.602 11.859 -0.45 1 96.81 50 ARG B O 1
ATOM 2449 N N . ARG B 1 51 ? 13.883 10.312 0.32 1 96.88 51 ARG B N 1
ATOM 2450 C CA . ARG B 1 51 ? 12.75 9.539 0.827 1 96.88 51 ARG B CA 1
ATOM 2451 C C . ARG B 1 51 ? 12.023 10.297 1.928 1 96.88 51 ARG B C 1
ATOM 2453 O O . ARG B 1 51 ? 10.789 10.289 1.983 1 96.88 51 ARG B O 1
ATOM 2460 N N . GLN B 1 52 ? 12.773 10.898 2.766 1 96.62 52 GLN B N 1
ATOM 2461 C CA . GLN B 1 52 ? 12.164 11.703 3.818 1 96.62 52 GLN B CA 1
ATOM 2462 C C . GLN B 1 52 ? 11.344 12.852 3.23 1 96.62 52 GLN B C 1
ATOM 2464 O O . GLN B 1 52 ? 10.227 13.117 3.684 1 96.62 52 GLN B O 1
ATOM 2469 N N . ASN B 1 53 ? 11.883 13.492 2.275 1 96.88 53 ASN B N 1
ATOM 2470 C CA . ASN B 1 53 ? 11.188 14.602 1.625 1 96.88 53 ASN B CA 1
ATOM 2471 C C . ASN B 1 53 ? 9.922 14.133 0.923 1 96.88 53 ASN B C 1
ATOM 2473 O O . ASN B 1 53 ? 8.883 14.789 1.006 1 96.88 53 ASN B O 1
ATOM 2477 N N . ASN B 1 54 ? 10.062 13.031 0.224 1 97.06 54 ASN B N 1
ATOM 2478 C CA . ASN B 1 54 ? 8.891 12.477 -0.444 1 97.06 54 ASN B CA 1
ATOM 2479 C C . ASN B 1 54 ? 7.797 12.109 0.555 1 97.06 54 ASN B C 1
ATOM 2481 O O . ASN B 1 54 ? 6.617 12.352 0.306 1 97.06 54 ASN B O 1
ATOM 2485 N N . LYS B 1 55 ? 8.219 11.539 1.593 1 97.31 55 LYS B N 1
ATOM 2486 C CA . LYS B 1 55 ? 7.27 11.188 2.648 1 97.31 55 LYS B CA 1
ATOM 2487 C C . LYS B 1 55 ? 6.566 12.43 3.186 1 97.31 55 LYS B C 1
ATOM 2489 O O . LYS B 1 55 ? 5.34 12.445 3.332 1 97.31 55 LYS B O 1
ATOM 2494 N N . LEU B 1 56 ? 7.301 13.422 3.48 1 97.12 56 LEU B N 1
ATOM 2495 C CA . LEU B 1 56 ? 6.742 14.672 3.982 1 97.12 56 LEU B CA 1
ATOM 2496 C C . LEU B 1 56 ? 5.746 15.258 2.986 1 97.12 56 LEU B C 1
ATOM 2498 O O . LEU B 1 56 ? 4.641 15.656 3.367 1 97.12 56 LEU B O 1
ATOM 2502 N N . ASP B 1 57 ? 6.121 15.305 1.734 1 97.56 57 ASP B N 1
ATOM 2503 C CA . ASP B 1 57 ? 5.254 15.844 0.689 1 97.56 57 ASP B CA 1
ATOM 2504 C C . ASP B 1 57 ? 3.941 15.062 0.616 1 97.56 57 ASP B C 1
ATOM 2506 O O . ASP B 1 57 ? 2.871 15.656 0.468 1 97.56 57 ASP B O 1
ATOM 2510 N N . ARG B 1 58 ? 4.094 13.852 0.701 1 97.75 58 ARG B N 1
ATOM 2511 C CA . ARG B 1 58 ? 2.904 13.008 0.673 1 97.75 58 ARG B CA 1
ATOM 2512 C C . ARG B 1 58 ? 2.002 13.289 1.87 1 97.75 58 ARG B C 1
ATOM 2514 O O . ARG B 1 58 ? 0.782 13.391 1.726 1 97.75 58 ARG B O 1
ATOM 2521 N N . LEU B 1 59 ? 2.564 13.352 3.014 1 98 59 LEU B N 1
ATOM 2522 C CA . LEU B 1 59 ? 1.804 13.625 4.227 1 98 59 LEU B CA 1
ATOM 2523 C C . LEU B 1 59 ? 1.086 14.961 4.129 1 98 59 LEU B C 1
ATOM 2525 O O . LEU B 1 59 ? -0.088 15.07 4.488 1 98 59 LEU B O 1
ATOM 2529 N N . ILE B 1 60 ? 1.772 15.945 3.615 1 97.94 60 ILE B N 1
ATOM 2530 C CA . ILE B 1 60 ? 1.185 17.266 3.469 1 97.94 60 ILE B CA 1
ATOM 2531 C C . ILE B 1 60 ? 0.038 17.219 2.461 1 97.94 60 ILE B C 1
ATOM 2533 O O . ILE B 1 60 ? -1.033 17.781 2.703 1 97.94 60 ILE B O 1
ATOM 2537 N N . LYS B 1 61 ? 0.276 16.578 1.391 1 97.88 61 LYS B N 1
ATOM 2538 C CA . LYS B 1 61 ? -0.762 16.438 0.372 1 97.88 61 LYS B CA 1
ATOM 2539 C C . LYS B 1 61 ? -1.989 15.727 0.928 1 97.88 61 LYS B C 1
ATOM 2541 O O . LYS B 1 61 ? -3.121 16.156 0.699 1 97.88 61 LYS B O 1
ATOM 2546 N N . GLN B 1 62 ? -1.764 14.688 1.635 1 97.75 62 GLN B N 1
ATOM 2547 C CA . GLN B 1 62 ? -2.85 13.883 2.18 1 97.75 62 GLN B CA 1
ATOM 2548 C C . GLN B 1 62 ? -3.609 14.641 3.264 1 97.75 62 GLN B C 1
ATOM 2550 O O . GLN B 1 62 ? -4.77 14.336 3.543 1 97.75 62 GLN B O 1
ATOM 2555 N N . ALA B 1 63 ? -2.959 15.539 3.906 1 98.19 63 ALA B N 1
ATOM 2556 C CA . ALA B 1 63 ? -3.572 16.297 4.992 1 98.19 63 ALA B CA 1
ATOM 2557 C C . ALA B 1 63 ? -4.676 17.219 4.465 1 98.19 63 ALA B C 1
ATOM 2559 O O . ALA B 1 63 ? -5.594 17.578 5.203 1 98.19 63 ALA B O 1
ATOM 2560 N N . GLU B 1 64 ? -4.516 17.609 3.193 1 98 64 GLU B N 1
ATOM 2561 C CA . GLU B 1 64 ? -5.488 18.469 2.529 1 98 64 GLU B CA 1
ATOM 2562 C C . GLU B 1 64 ? -5.738 19.75 3.332 1 98 64 GLU B C 1
ATOM 2564 O O . GLU B 1 64 ? -6.887 20.141 3.541 1 98 64 GLU B O 1
ATOM 2569 N N . LEU B 1 65 ? -4.691 20.297 3.723 1 97.94 65 LEU B N 1
ATOM 2570 C CA . LEU B 1 65 ? -4.781 21.531 4.488 1 97.94 65 LEU B CA 1
ATOM 2571 C C . LEU B 1 65 ? -5.312 22.672 3.625 1 97.94 65 LEU B C 1
ATOM 2573 O O . LEU B 1 65 ? -4.977 22.766 2.441 1 97.94 65 LEU B O 1
ATOM 2577 N N . ARG B 1 66 ? -6.078 23.5 4.223 1 96.31 66 ARG B N 1
ATOM 2578 C CA . ARG B 1 66 ? -6.598 24.672 3.523 1 96.31 66 ARG B CA 1
ATOM 2579 C C . ARG B 1 66 ? -5.465 25.578 3.068 1 96.31 66 ARG B C 1
ATOM 2581 O O . ARG B 1 66 ? -5.527 26.172 1.982 1 96.31 66 ARG B O 1
ATOM 2588 N N . ASP B 1 67 ? -4.508 25.734 3.906 1 95.25 67 ASP B N 1
ATOM 2589 C CA . ASP B 1 67 ? -3.318 26.531 3.635 1 95.25 67 ASP B CA 1
ATOM 2590 C C . ASP B 1 67 ? -2.047 25.719 3.855 1 95.25 67 ASP B C 1
ATOM 2592 O O . ASP B 1 67 ? -1.571 25.594 4.984 1 95.25 67 ASP B O 1
ATOM 2596 N N . THR B 1 68 ? -1.442 25.281 2.773 1 94.31 68 THR B N 1
ATOM 2597 C CA . THR B 1 68 ? -0.281 24.406 2.857 1 94.31 68 THR B CA 1
ATOM 2598 C C . THR B 1 68 ? 0.992 25.219 3.09 1 94.31 68 THR B C 1
ATOM 2600 O O . THR B 1 68 ? 2.051 24.656 3.371 1 94.31 68 THR B O 1
ATOM 2603 N N . GLN B 1 69 ? 0.92 26.5 3.018 1 94 69 GLN B N 1
ATOM 2604 C CA . GLN B 1 69 ? 2.096 27.344 3.201 1 94 69 GLN B CA 1
ATOM 2605 C C . GLN B 1 69 ? 2.16 27.891 4.621 1 94 69 GLN B C 1
ATOM 2607 O O . GLN B 1 69 ? 3.129 28.562 4.992 1 94 69 GLN B O 1
ATOM 2612 N N . ALA B 1 70 ? 1.114 27.625 5.363 1 96.25 70 ALA B N 1
ATOM 2613 C CA . ALA B 1 70 ? 1.104 28.109 6.742 1 96.25 70 ALA B CA 1
ATOM 2614 C C . ALA B 1 70 ? 2.254 27.5 7.543 1 96.25 70 ALA B C 1
ATOM 2616 O O . ALA B 1 70 ? 2.605 26.328 7.348 1 96.25 70 ALA B O 1
ATOM 2617 N N . CYS B 1 71 ? 2.863 28.25 8.391 1 96.06 71 CYS B N 1
ATOM 2618 C CA . CYS B 1 71 ? 3.922 27.734 9.25 1 96.06 71 CYS B CA 1
ATOM 2619 C C . CYS B 1 71 ? 3.967 28.5 10.578 1 96.06 71 CYS B C 1
ATOM 2621 O O . CYS B 1 71 ? 3.594 29.672 10.641 1 96.06 71 CYS B O 1
ATOM 2623 N N . ILE B 1 72 ? 4.441 27.828 11.508 1 97.19 72 ILE B N 1
ATOM 2624 C CA . ILE B 1 72 ? 4.492 28.328 12.867 1 97.19 72 ILE B CA 1
ATOM 2625 C C . ILE B 1 72 ? 5.348 29.594 12.914 1 97.19 72 ILE B C 1
ATOM 2627 O O . ILE B 1 72 ? 5.008 30.562 13.602 1 97.19 72 ILE B O 1
ATOM 2631 N N . GLU B 1 73 ? 6.367 29.641 12.148 1 95.5 73 GLU B N 1
ATOM 2632 C CA . GLU B 1 73 ? 7.348 30.719 12.148 1 95.5 73 GLU B CA 1
ATOM 2633 C C . GLU B 1 73 ? 6.742 32.031 11.625 1 95.5 73 GLU B C 1
ATOM 2635 O O . GLU B 1 73 ? 7.219 33.094 11.953 1 95.5 73 GLU B O 1
ATOM 2640 N N . ASP B 1 74 ? 5.719 31.953 10.875 1 95.12 74 ASP B N 1
ATOM 2641 C CA . ASP B 1 74 ? 5.164 33.125 10.211 1 95.12 74 ASP B CA 1
ATOM 2642 C C . ASP B 1 74 ? 3.955 33.656 10.969 1 95.12 74 ASP B C 1
ATOM 2644 O O . ASP B 1 74 ? 3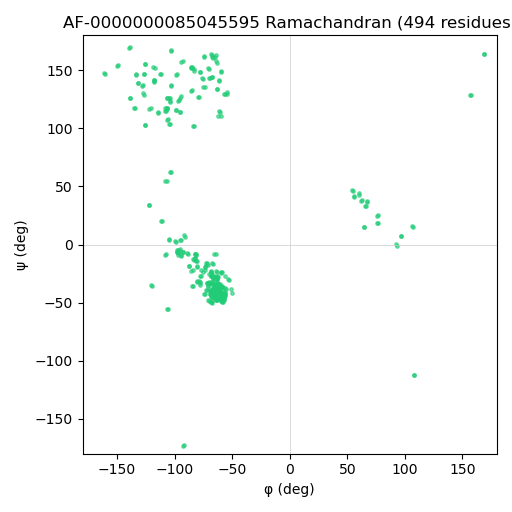.314 34.625 10.531 1 95.12 74 ASP B O 1
ATOM 2648 N N . ILE B 1 75 ? 3.613 33.062 12.094 1 95.94 75 ILE B N 1
ATOM 2649 C CA . ILE B 1 75 ? 2.492 33.531 12.891 1 95.94 75 ILE B CA 1
ATOM 2650 C C . ILE B 1 75 ? 2.777 34.938 13.391 1 95.94 75 ILE B C 1
ATOM 2652 O O . ILE B 1 75 ? 3.889 35.25 13.836 1 95.94 75 ILE B O 1
ATOM 2656 N N . GLU B 1 76 ? 1.78 35.844 13.258 1 93.31 76 GLU B N 1
ATOM 2657 C CA . GLU B 1 76 ? 1.907 37.219 13.703 1 93.31 76 GLU B CA 1
ATOM 2658 C C . GLU B 1 76 ? 1.349 37.375 15.117 1 93.31 76 GLU B C 1
ATOM 2660 O O . GLU B 1 76 ? 0.169 37.125 15.359 1 93.31 76 GLU B O 1
ATOM 2665 N N . TYR B 1 77 ? 2.207 37.969 15.992 1 94.38 77 TYR B N 1
ATOM 2666 C CA . TYR B 1 77 ? 1.834 38.094 17.391 1 94.38 77 TYR B CA 1
ATOM 2667 C C . TYR B 1 77 ? 1.523 39.562 17.734 1 94.38 77 TYR B C 1
ATOM 2669 O O . TYR B 1 77 ? 2.047 40.094 18.719 1 94.38 77 TYR B O 1
ATOM 2677 N N . HIS B 1 78 ? 0.646 40.125 17.016 1 92.12 78 HIS B N 1
ATOM 2678 C CA . HIS B 1 78 ? 0.203 41.469 17.359 1 92.12 78 HIS B CA 1
ATOM 2679 C C . HIS B 1 78 ? -0.413 41.5 18.766 1 92.12 78 HIS B C 1
ATOM 2681 O O . HIS B 1 78 ? -1.105 40.562 19.156 1 92.12 78 HIS B O 1
ATOM 2687 N N . PRO B 1 79 ? -0.287 42.594 19.453 1 92.44 79 PRO B N 1
ATOM 2688 C CA . PRO B 1 79 ? -0.781 42.688 20.828 1 92.44 79 PRO B CA 1
ATOM 2689 C C . PRO B 1 79 ? -2.291 42.469 20.938 1 92.44 79 PRO B C 1
ATOM 2691 O O . PRO B 1 79 ? -2.779 41.875 21.906 1 92.44 79 PRO B O 1
ATOM 2694 N N . ASP B 1 80 ? -2.973 42.906 19.953 1 92.31 80 ASP B N 1
ATOM 2695 C CA . ASP B 1 80 ? -4.43 42.812 20.031 1 92.31 80 ASP B CA 1
ATOM 2696 C C . ASP B 1 80 ? -4.902 41.375 19.875 1 92.31 80 ASP B C 1
ATOM 2698 O O . ASP B 1 80 ? -6.043 41.062 20.219 1 92.31 80 ASP B O 1
ATOM 2702 N N . ARG B 1 81 ? -4.066 40.531 19.391 1 93.12 81 ARG B N 1
ATOM 2703 C CA . ARG B 1 81 ? -4.449 39.125 19.156 1 93.12 81 ARG B CA 1
ATOM 2704 C C . ARG B 1 81 ? -4.312 38.312 20.422 1 93.12 81 ARG B C 1
ATOM 2706 O O . ARG B 1 81 ? -4.914 37.219 20.531 1 93.12 81 ARG B O 1
ATOM 2713 N N . LYS B 1 82 ? -3.484 38.781 21.375 1 93.62 82 LYS B N 1
ATOM 2714 C CA . LYS B 1 82 ? -3.303 38.188 22.703 1 93.62 82 LYS B CA 1
ATOM 2715 C C . LYS B 1 82 ? -2.9 36.719 22.594 1 93.62 82 LYS B C 1
ATOM 2717 O O . LYS B 1 82 ? -3.42 35.875 23.328 1 93.62 82 LYS B O 1
ATOM 2722 N N . LEU B 1 83 ? -2.064 36.406 21.688 1 95.62 83 LEU B N 1
ATOM 2723 C CA . LEU B 1 83 ? -1.555 35.062 21.516 1 95.62 83 LEU B CA 1
ATOM 2724 C C . LEU B 1 83 ? -0.367 34.812 22.438 1 95.62 83 LEU B C 1
ATOM 2726 O O . LEU B 1 83 ? 0.512 35.656 22.578 1 95.62 83 LEU B O 1
ATOM 2730 N N . ASP B 1 84 ? -0.4 33.719 23.094 1 96.06 84 ASP B N 1
ATOM 2731 C CA . ASP B 1 84 ? 0.73 33.281 23.906 1 96.06 84 ASP B CA 1
ATOM 2732 C C . ASP B 1 84 ? 1.764 32.562 23.047 1 96.06 84 ASP B C 1
ATOM 2734 O O . ASP B 1 84 ? 1.636 31.344 22.797 1 96.06 84 ASP B O 1
ATOM 2738 N N . LYS B 1 85 ? 2.809 33.25 22.734 1 95.94 85 LYS B N 1
ATOM 2739 C CA . LYS B 1 85 ? 3.836 32.688 21.859 1 95.94 85 LYS B CA 1
ATOM 2740 C C . LYS B 1 85 ? 4.492 31.469 22.469 1 95.94 85 LYS B C 1
ATOM 2742 O O . LYS B 1 85 ? 4.758 30.484 21.766 1 95.94 85 LYS B O 1
ATOM 2747 N N . ALA B 1 86 ? 4.762 31.531 23.656 1 96.69 86 ALA B N 1
ATOM 2748 C CA . ALA B 1 86 ? 5.41 30.406 24.344 1 96.69 86 ALA B CA 1
ATOM 2749 C C . ALA B 1 86 ? 4.547 29.156 24.266 1 96.69 86 ALA B C 1
ATOM 2751 O O . ALA B 1 86 ? 5.055 28.062 24 1 96.69 86 ALA B O 1
ATOM 2752 N N . GLN B 1 87 ? 3.324 29.281 24.516 1 96.5 87 GLN B N 1
ATOM 2753 C CA . GLN B 1 87 ? 2.404 28.141 24.438 1 96.5 87 GLN B CA 1
ATOM 2754 C C . GLN B 1 87 ? 2.344 27.578 23.031 1 96.5 87 GLN B C 1
ATOM 2756 O O . GLN B 1 87 ? 2.387 26.359 22.844 1 96.5 87 GLN B O 1
ATOM 2761 N N . ILE B 1 88 ? 2.291 28.438 22.078 1 97.44 88 ILE B N 1
ATOM 2762 C CA . ILE B 1 88 ? 2.18 28.031 20.688 1 97.44 88 ILE B CA 1
ATOM 2763 C C . ILE B 1 88 ? 3.436 27.266 20.266 1 97.44 88 ILE B C 1
ATOM 2765 O O . ILE B 1 88 ? 3.346 26.203 19.641 1 97.44 88 ILE B O 1
ATOM 2769 N N . LEU B 1 89 ? 4.582 27.734 20.625 1 96.81 89 LEU B N 1
ATOM 2770 C CA . LEU B 1 89 ? 5.84 27.094 20.266 1 96.81 89 LEU B CA 1
ATOM 2771 C C . LEU B 1 89 ? 5.957 25.719 20.938 1 96.81 89 LEU B C 1
ATOM 2773 O O . LEU B 1 89 ? 6.449 24.766 20.344 1 96.81 89 LEU B O 1
ATOM 2777 N N . ARG B 1 90 ? 5.523 25.703 22.109 1 96.75 90 ARG B N 1
ATOM 2778 C CA . ARG B 1 90 ? 5.539 24.422 22.828 1 96.75 90 ARG B CA 1
ATOM 2779 C C . ARG B 1 90 ? 4.656 23.391 22.141 1 96.75 90 ARG B C 1
ATOM 2781 O O . ARG B 1 90 ? 5.078 22.266 21.906 1 96.75 90 ARG B O 1
ATOM 2788 N N . LEU B 1 91 ? 3.516 23.766 21.797 1 97.38 91 LEU B N 1
ATOM 2789 C CA . LEU B 1 91 ? 2.574 22.859 21.141 1 97.38 91 LEU B CA 1
ATOM 2790 C C . LEU B 1 91 ? 3.076 22.469 19.766 1 97.38 91 LEU B C 1
ATOM 2792 O O . LEU B 1 91 ? 2.824 21.344 19.297 1 97.38 91 LEU B O 1
ATOM 2796 N N . ALA B 1 92 ? 3.826 23.328 19.094 1 97.19 92 ALA B N 1
ATOM 2797 C CA . ALA B 1 92 ? 4.348 23.094 17.75 1 97.19 92 ALA B CA 1
ATOM 2798 C C . ALA B 1 92 ? 5.371 21.953 17.75 1 97.19 92 ALA B C 1
ATOM 2800 O O . ALA B 1 92 ? 5.684 21.406 16.703 1 97.19 92 ALA B O 1
ATOM 2801 N N . THR B 1 93 ? 5.879 21.594 18.875 1 96.25 93 THR B N 1
ATOM 2802 C CA . THR B 1 93 ? 6.848 20.5 18.984 1 96.25 93 THR B CA 1
ATOM 2803 C C . THR B 1 93 ? 6.168 19.156 18.797 1 96.25 93 THR B C 1
ATOM 2805 O O . THR B 1 93 ? 6.836 18.141 18.562 1 96.25 93 THR B O 1
ATOM 2808 N N . GLY B 1 94 ? 4.918 19.141 18.969 1 96.5 94 GLY B N 1
ATOM 2809 C CA . GLY B 1 94 ? 4.188 17.922 18.719 1 96.5 94 GLY B CA 1
ATOM 2810 C C . GLY B 1 94 ? 3.926 17.109 19.984 1 96.5 94 GLY B C 1
ATOM 2811 O O . GLY B 1 94 ? 3.352 16.031 19.922 1 96.5 94 GLY B O 1
ATOM 2812 N N . ASN B 1 95 ? 4.242 17.672 21.125 1 96.06 95 ASN B N 1
ATOM 2813 C CA . ASN B 1 95 ? 4.059 16.953 22.391 1 96.06 95 ASN B CA 1
ATOM 2814 C C . ASN B 1 95 ? 2.59 16.609 22.625 1 96.06 95 ASN B C 1
ATOM 2816 O O . ASN B 1 95 ? 2.271 15.539 23.156 1 96.06 95 ASN B O 1
ATOM 2820 N N . TYR B 1 96 ? 1.705 17.562 22.234 1 98 96 TYR B N 1
ATOM 2821 C CA . TYR B 1 96 ? 0.282 17.328 22.453 1 98 96 TYR B CA 1
ATOM 2822 C C . TYR B 1 96 ? -0.201 16.125 21.656 1 98 96 TYR B C 1
ATOM 2824 O O . TYR B 1 96 ? -1.119 15.422 22.078 1 98 96 TYR B O 1
ATOM 2832 N N . ILE B 1 97 ? 0.418 15.82 20.578 1 98.31 97 ILE B N 1
ATOM 2833 C CA . ILE B 1 97 ? 0.06 14.664 19.766 1 98.31 97 ILE B CA 1
ATOM 2834 C C . ILE B 1 97 ? 0.533 13.383 20.453 1 98.31 97 ILE B C 1
ATOM 2836 O O . ILE B 1 97 ? -0.206 12.398 20.516 1 98.31 97 ILE B O 1
ATOM 2840 N N . GLU B 1 98 ? 1.726 13.406 20.984 1 97.12 98 GLU B N 1
ATOM 2841 C CA . GLU B 1 98 ? 2.277 12.258 21.703 1 97.12 98 GLU B CA 1
ATOM 2842 C C . GLU B 1 98 ? 1.454 11.938 22.953 1 97.12 98 GLU B C 1
ATOM 2844 O O . GLU B 1 98 ? 1.275 10.766 23.297 1 97.12 98 GLU B O 1
ATOM 2849 N N . GLU B 1 99 ? 0.966 12.961 23.516 1 96.94 99 GLU B N 1
ATOM 2850 C CA . GLU B 1 99 ? 0.216 12.812 24.766 1 96.94 99 GLU B CA 1
ATOM 2851 C C . GLU B 1 99 ? -1.278 12.664 24.484 1 96.94 99 GLU B C 1
ATOM 2853 O O . GLU B 1 99 ? -2.068 12.484 25.422 1 96.94 99 GLU B O 1
ATOM 2858 N N . HIS B 1 100 ? -1.674 12.812 23.312 1 97.5 100 HIS B N 1
ATOM 2859 C CA . HIS B 1 100 ? -3.049 12.633 22.859 1 97.5 100 HIS B CA 1
ATOM 2860 C C . HIS B 1 100 ? -3.967 13.703 23.438 1 97.5 100 HIS B C 1
ATOM 2862 O O . HIS B 1 100 ? -5.094 13.398 23.844 1 97.5 100 HIS B O 1
ATOM 2868 N N . HIS B 1 101 ? -3.473 14.883 23.562 1 97.75 101 HIS B N 1
ATOM 2869 C CA . HIS B 1 101 ? -4.289 16.031 23.953 1 97.75 101 HIS B CA 1
ATOM 2870 C C . HIS B 1 101 ? -4.816 16.766 22.719 1 97.75 101 HIS B C 1
ATOM 2872 O O . HIS B 1 101 ? -4.25 16.672 21.641 1 97.75 101 HIS B O 1
ATOM 2878 N N . ASN B 1 102 ? -5.883 17.484 22.984 1 98.12 102 ASN B N 1
ATOM 2879 C CA . ASN B 1 102 ? -6.508 18.266 21.906 1 98.12 102 ASN B CA 1
ATOM 2880 C C . ASN B 1 102 ? -6.176 19.75 22.016 1 98.12 102 ASN B C 1
ATOM 2882 O O . ASN B 1 102 ? -5.578 20.172 23 1 98.12 102 ASN B O 1
ATOM 2886 N N . ILE B 1 103 ? -6.48 20.469 20.938 1 98.31 103 ILE B N 1
ATOM 2887 C CA . ILE B 1 103 ? -6.367 21.938 20.938 1 98.31 103 ILE B CA 1
ATOM 2888 C C . ILE B 1 103 ? -7.684 22.547 20.469 1 98.31 103 ILE B C 1
ATOM 2890 O O . ILE B 1 103 ? -8.281 22.109 19.484 1 98.31 103 ILE B O 1
ATOM 2894 N N . ILE B 1 104 ? -8.172 23.484 21.219 1 98 104 ILE B N 1
ATOM 2895 C CA . ILE B 1 104 ? -9.328 24.266 20.812 1 98 104 ILE B CA 1
ATOM 2896 C C . ILE B 1 104 ? -8.883 25.688 20.453 1 98 104 ILE B C 1
ATOM 2898 O O . ILE B 1 104 ? -8.32 26.391 21.297 1 98 104 ILE B O 1
ATOM 2902 N N . LEU B 1 105 ? -9.07 26.047 19.234 1 97.75 105 LEU B N 1
ATOM 2903 C CA . LEU B 1 105 ? -8.828 27.406 18.75 1 97.75 105 LEU B CA 1
ATOM 2904 C C . LEU B 1 105 ? -10.133 28.188 18.688 1 97.75 105 LEU B C 1
ATOM 2906 O O . LEU B 1 105 ? -11.023 27.859 17.906 1 97.75 105 LEU B O 1
ATOM 2910 N N . MET B 1 106 ? -10.172 29.188 19.484 1 96.06 106 MET B N 1
ATOM 2911 C CA . MET B 1 106 ? -11.391 30 19.531 1 96.06 106 MET B CA 1
ATOM 2912 C C . MET B 1 106 ? -11.109 31.438 19.109 1 96.06 106 MET B C 1
ATOM 2914 O O . MET B 1 106 ? -10.078 32 19.453 1 96.06 106 MET B O 1
ATOM 2918 N N . GLY B 1 107 ? -12.031 32 18.391 1 94.06 107 GLY B N 1
ATOM 2919 C CA . GLY B 1 107 ? -11.922 33.375 17.938 1 94.06 107 GLY B CA 1
ATOM 2920 C C . GLY B 1 107 ? -12.961 33.75 16.891 1 94.06 107 GLY B C 1
ATOM 2921 O O . GLY B 1 107 ? -13.594 32.875 16.312 1 94.06 107 GLY B O 1
ATOM 2922 N N . ALA B 1 108 ? -13.086 35 16.734 1 91.69 108 ALA B N 1
ATOM 2923 C CA . ALA B 1 108 ? -14.047 35.5 15.75 1 91.69 108 ALA B CA 1
ATOM 2924 C C . ALA B 1 108 ? -13.594 35.156 14.328 1 91.69 108 ALA B C 1
ATOM 2926 O O . ALA B 1 108 ? -12.461 34.719 14.109 1 91.69 108 ALA B O 1
ATOM 2927 N N . SER B 1 109 ? -14.578 35.25 13.383 1 90.69 109 SER B N 1
ATOM 2928 C CA . SER B 1 109 ? -14.258 35.031 11.977 1 90.69 109 SER B CA 1
ATOM 2929 C C . SER B 1 109 ? -13.141 35.969 11.508 1 90.69 109 SER B C 1
ATOM 2931 O O . SER B 1 109 ? -13.156 37.156 11.805 1 90.69 109 SER B O 1
ATOM 2933 N N . GLY B 1 110 ? -12.164 35.375 10.891 1 90.31 110 GLY B N 1
ATOM 2934 C CA . GLY B 1 110 ? -11.109 36.188 10.305 1 90.31 110 GLY B CA 1
ATOM 2935 C C . GLY B 1 110 ? -9.938 36.406 11.242 1 90.31 110 GLY B C 1
ATOM 2936 O O . GLY B 1 110 ? -8.945 37.031 10.867 1 90.31 110 GLY B O 1
ATOM 2937 N N . ASN B 1 111 ? -10 35.875 12.383 1 92.44 111 ASN B N 1
ATOM 2938 C CA . ASN B 1 111 ? -8.945 36.125 13.359 1 92.44 111 ASN B CA 1
ATOM 2939 C C . ASN B 1 111 ? -7.734 35.25 13.133 1 92.44 111 ASN B C 1
ATOM 2941 O O . ASN B 1 111 ? -6.707 35.406 13.789 1 92.44 111 ASN B O 1
ATOM 2945 N N . GLY B 1 112 ? -7.816 34.25 12.219 1 93.69 112 GLY B N 1
ATOM 2946 C CA . GLY B 1 112 ? -6.641 33.469 11.859 1 93.69 112 GLY B CA 1
ATOM 2947 C C . GLY B 1 112 ? -6.664 32.062 12.414 1 93.69 112 GLY B C 1
ATOM 2948 O O . GLY B 1 112 ? -5.633 31.375 12.469 1 93.69 112 GLY B O 1
ATOM 2949 N N . LYS B 1 113 ? -7.805 31.562 12.883 1 95.38 113 LYS B N 1
ATOM 2950 C CA . LYS B 1 113 ? -7.93 30.219 13.438 1 95.38 113 LYS B CA 1
ATOM 2951 C C . LYS B 1 113 ? -7.477 29.172 12.43 1 95.38 113 LYS B C 1
ATOM 2953 O O . LYS B 1 113 ? -6.688 28.281 12.758 1 95.38 113 LYS B O 1
ATOM 2958 N N . THR B 1 114 ? -7.969 29.328 11.234 1 96.25 114 THR B N 1
ATOM 2959 C CA . THR B 1 114 ? -7.668 28.375 10.18 1 96.25 114 THR B CA 1
ATOM 2960 C C . THR B 1 114 ? -6.168 28.344 9.883 1 96.25 114 THR B C 1
ATOM 2962 O O . THR B 1 114 ? -5.57 27.281 9.758 1 96.25 114 THR B O 1
ATOM 2965 N N . TYR B 1 115 ? -5.605 29.547 9.789 1 96.62 115 TYR B N 1
ATOM 2966 C CA . TYR B 1 115 ? -4.172 29.625 9.539 1 96.62 115 TYR B CA 1
ATOM 2967 C C . TYR B 1 115 ? -3.385 28.922 10.641 1 96.62 115 TYR B C 1
ATOM 2969 O O . TYR B 1 115 ? -2.484 28.125 10.352 1 96.62 115 TYR B O 1
ATOM 2977 N N . LEU B 1 116 ? -3.73 29.25 11.828 1 97.62 116 LEU B N 1
ATOM 2978 C CA . LEU B 1 116 ? -3.035 28.656 12.961 1 97.62 116 LEU B CA 1
ATOM 2979 C C . LEU B 1 116 ? -3.17 27.141 12.953 1 97.62 116 LEU B C 1
ATOM 2981 O O . LEU B 1 116 ? -2.191 26.422 13.18 1 97.62 116 LEU B O 1
ATOM 2985 N N . ALA B 1 117 ? -4.309 26.641 12.695 1 98.5 117 ALA B N 1
ATOM 2986 C CA . ALA B 1 117 ? -4.559 25.203 12.625 1 98.5 117 ALA B CA 1
ATOM 2987 C C . ALA B 1 117 ? -3.697 24.547 11.547 1 98.5 117 ALA B C 1
ATOM 2989 O O . ALA B 1 117 ? -3.1 23.5 11.773 1 98.5 117 ALA B O 1
ATOM 2990 N N . CYS B 1 118 ? -3.664 25.172 10.398 1 98.56 118 CYS B N 1
ATOM 2991 C CA . CYS B 1 118 ? -2.861 24.656 9.297 1 98.56 118 CYS B CA 1
ATOM 2992 C C . CYS B 1 118 ? -1.378 24.672 9.641 1 98.56 118 CYS B C 1
ATOM 2994 O O . CYS B 1 118 ? -0.637 23.766 9.281 1 98.56 118 CYS B O 1
ATOM 2996 N N . ALA B 1 119 ? -0.965 25.75 10.328 1 98.5 119 ALA B N 1
ATOM 2997 C CA . ALA B 1 119 ? 0.425 25.828 10.773 1 98.5 119 ALA B CA 1
ATOM 2998 C C . ALA B 1 119 ? 0.776 24.656 11.695 1 98.5 119 ALA B C 1
ATOM 3000 O O . ALA B 1 119 ? 1.829 24.047 11.547 1 98.5 119 ALA B O 1
ATOM 3001 N N . PHE B 1 120 ? -0.092 24.375 12.602 1 98.62 120 PHE B N 1
ATOM 3002 C CA . PHE B 1 120 ? 0.096 23.219 13.461 1 98.62 120 PHE B CA 1
ATOM 3003 C C . PHE B 1 120 ? 0.108 21.922 12.648 1 98.62 120 PHE B C 1
ATOM 3005 O O . PHE B 1 120 ? 0.91 21.031 12.906 1 98.62 120 PHE B O 1
ATOM 3012 N N . GLY B 1 121 ? -0.759 21.828 11.688 1 98.62 121 GLY B N 1
ATOM 3013 C CA . GLY B 1 121 ? -0.801 20.672 10.805 1 98.62 121 GLY B CA 1
ATOM 3014 C C . GLY B 1 121 ? 0.503 20.438 10.062 1 98.62 121 GLY B C 1
ATOM 3015 O O . GLY B 1 121 ? 1.007 19.312 10.023 1 98.62 121 GLY B O 1
ATOM 3016 N N . ILE B 1 122 ? 1.006 21.516 9.5 1 98.38 122 ILE B N 1
ATOM 3017 C CA . ILE B 1 122 ? 2.266 21.422 8.773 1 98.38 122 ILE B CA 1
ATOM 3018 C C . ILE B 1 122 ? 3.383 21 9.719 1 98.38 122 ILE B C 1
ATOM 3020 O O . ILE B 1 122 ? 4.195 20.125 9.383 1 98.38 122 ILE B O 1
ATOM 3024 N N . ALA B 1 123 ? 3.424 21.609 10.844 1 98.25 123 ALA B N 1
ATOM 3025 C CA . ALA B 1 123 ? 4.426 21.234 11.844 1 98.25 123 ALA B CA 1
ATOM 3026 C C . ALA B 1 123 ? 4.324 19.75 12.188 1 98.25 123 ALA B C 1
ATOM 3028 O O . ALA B 1 123 ? 5.34 19.062 12.328 1 98.25 123 ALA B O 1
ATOM 3029 N N . ALA B 1 124 ? 3.16 19.234 12.352 1 98.56 124 ALA B N 1
ATOM 3030 C CA . ALA B 1 124 ? 2.936 17.828 12.633 1 98.56 124 ALA B CA 1
ATOM 3031 C C . ALA B 1 124 ? 3.42 16.953 11.484 1 98.56 124 ALA B C 1
ATOM 3033 O O . ALA B 1 124 ? 4.094 15.938 11.703 1 98.56 124 ALA B O 1
ATOM 3034 N N . CYS B 1 125 ? 3.066 17.359 10.242 1 98.38 125 CYS B N 1
ATOM 3035 C CA . CYS B 1 125 ? 3.533 16.625 9.078 1 98.38 125 CYS B CA 1
ATOM 3036 C C . CYS B 1 125 ? 5.055 16.562 9.031 1 98.38 125 CYS B C 1
ATOM 3038 O O . CYS B 1 125 ? 5.637 15.555 8.656 1 98.38 125 CYS B O 1
ATOM 3040 N N . ARG B 1 126 ? 5.668 17.641 9.422 1 97.25 126 ARG B N 1
ATOM 3041 C CA . ARG B 1 126 ? 7.125 17.719 9.43 1 97.25 126 ARG B CA 1
ATOM 3042 C C . ARG B 1 126 ? 7.719 16.703 10.414 1 97.25 126 ARG B C 1
ATOM 3044 O O . ARG B 1 126 ? 8.883 16.328 10.289 1 97.25 126 ARG B O 1
ATOM 3051 N N . GLN B 1 127 ? 6.953 16.359 11.305 1 97.31 127 GLN B N 1
ATOM 3052 C CA . GLN B 1 127 ? 7.348 15.32 12.25 1 97.31 127 GLN B CA 1
ATOM 3053 C C . GLN B 1 127 ? 6.848 13.953 11.805 1 97.31 127 GLN B C 1
ATOM 3055 O O . GLN B 1 127 ? 6.918 12.984 12.57 1 97.31 127 GLN B O 1
ATOM 3060 N N . PHE B 1 128 ? 6.25 13.898 10.68 1 97.38 128 PHE B N 1
ATOM 3061 C CA . PHE B 1 128 ? 5.844 12.703 9.953 1 97.38 128 PHE B CA 1
ATOM 3062 C C . PHE B 1 128 ? 4.598 12.086 10.578 1 97.38 128 PHE B C 1
ATOM 3064 O O . PHE B 1 128 ? 4.395 10.875 10.5 1 97.38 128 PHE B O 1
ATOM 3071 N N . TYR B 1 129 ? 3.797 12.938 11.273 1 98.25 129 TYR B N 1
ATOM 3072 C CA . TYR B 1 129 ? 2.475 12.5 11.711 1 98.25 129 TYR B CA 1
ATOM 3073 C C . TYR B 1 129 ? 1.48 12.539 10.562 1 98.25 129 TYR B C 1
ATOM 3075 O O . TYR B 1 129 ? 1.575 13.391 9.672 1 98.25 129 TYR B O 1
ATOM 3083 N N . LYS B 1 130 ? 0.588 11.672 10.625 1 98.44 130 LYS B N 1
ATOM 3084 C CA . LYS B 1 130 ? -0.539 11.734 9.695 1 98.44 130 LYS B CA 1
ATOM 3085 C C . LYS B 1 130 ? -1.562 12.773 10.141 1 98.44 130 LYS B C 1
ATOM 3087 O O . LYS B 1 130 ? -2.023 12.75 11.289 1 98.44 130 LYS B O 1
ATOM 3092 N N . VAL B 1 131 ? -1.854 13.633 9.203 1 98.56 131 VAL B N 1
ATOM 3093 C CA . VAL B 1 131 ? -2.758 14.734 9.516 1 98.56 131 VAL B CA 1
ATOM 3094 C C . VAL B 1 131 ? -3.906 14.758 8.508 1 98.56 131 VAL B C 1
ATOM 3096 O O . VAL B 1 131 ? -3.729 14.391 7.344 1 98.56 131 VAL B O 1
ATOM 3099 N N . LYS B 1 132 ? -5.066 15.164 8.953 1 98.75 132 LYS B N 1
ATOM 3100 C CA . LYS B 1 132 ? -6.199 15.414 8.062 1 98.75 132 LYS B CA 1
ATOM 3101 C C . LYS B 1 132 ? -6.957 16.672 8.477 1 98.75 132 LYS B C 1
ATOM 3103 O O . LYS B 1 132 ? -7.316 16.828 9.648 1 98.75 132 LYS B O 1
ATOM 3108 N N . TYR B 1 133 ? -7.078 17.5 7.52 1 98.69 133 TYR B N 1
ATOM 3109 C CA . TYR B 1 133 ? -7.891 18.703 7.676 1 98.69 133 TYR B CA 1
ATOM 3110 C C . TYR B 1 133 ? -9.234 18.547 6.973 1 98.69 133 TYR B C 1
ATOM 3112 O O . TYR B 1 133 ? -9.297 18.078 5.84 1 98.69 133 TYR B O 1
ATOM 3120 N N . ILE B 1 134 ? -10.273 19.016 7.695 1 98.62 134 ILE B N 1
ATOM 3121 C CA . ILE B 1 134 ? -11.586 19.031 7.055 1 98.62 134 ILE B CA 1
ATOM 3122 C C . ILE B 1 134 ? -12.516 19.984 7.801 1 98.62 134 ILE B C 1
ATOM 3124 O O . ILE B 1 134 ? -12.406 20.141 9.016 1 98.62 134 ILE B O 1
ATOM 3128 N N . ARG B 1 135 ? -13.406 20.609 7.07 1 98.19 135 ARG B N 1
ATOM 3129 C CA . ARG B 1 135 ? -14.484 21.359 7.719 1 98.19 135 ARG B CA 1
ATOM 3130 C C . ARG B 1 135 ? -15.547 20.406 8.258 1 98.19 135 ARG B C 1
ATOM 3132 O O . ARG B 1 135 ? -15.898 19.422 7.605 1 98.19 135 ARG B O 1
ATOM 3139 N N . LEU B 1 136 ? -16.109 20.719 9.383 1 98.12 136 LEU B N 1
ATOM 3140 C CA . LEU B 1 136 ? -17.078 19.828 10.016 1 98.12 136 LEU B CA 1
ATOM 3141 C C . LEU B 1 136 ? -18.266 19.578 9.094 1 98.12 136 LEU B C 1
ATOM 3143 O O . LEU B 1 136 ? -18.672 18.438 8.891 1 98.12 136 LEU B O 1
ATOM 3147 N N . PRO B 1 137 ? -18.797 20.625 8.414 1 97.5 137 PRO B N 1
ATOM 3148 C CA . PRO B 1 137 ? -19.922 20.344 7.52 1 97.5 137 PRO B CA 1
ATOM 3149 C C . PRO B 1 137 ? -19.562 19.375 6.398 1 97.5 137 PRO B C 1
ATOM 3151 O O . PRO B 1 137 ? -20.359 18.516 6.043 1 97.5 137 PRO B O 1
ATOM 3154 N N . ASP B 1 138 ? -18.391 19.516 5.91 1 97.88 138 ASP B N 1
ATOM 3155 C CA . ASP B 1 138 ? -17.938 18.625 4.832 1 97.88 138 ASP B CA 1
ATOM 3156 C C . ASP B 1 138 ? -17.75 17.203 5.332 1 97.88 138 ASP B C 1
ATOM 3158 O O . ASP B 1 138 ? -18.062 16.25 4.617 1 97.88 138 ASP B O 1
ATOM 3162 N N . LEU B 1 139 ? -17.25 17.078 6.496 1 98.19 139 LEU B N 1
ATOM 3163 C CA . LEU B 1 139 ? -17.078 15.758 7.102 1 98.19 139 LEU B CA 1
ATOM 3164 C C . LEU B 1 139 ? -18.422 15.047 7.246 1 98.19 139 LEU B C 1
ATOM 3166 O O . LEU B 1 139 ? -18.562 13.883 6.867 1 98.19 139 LEU B O 1
ATOM 3170 N N . LEU B 1 140 ? -19.406 15.805 7.762 1 97.62 140 LEU B N 1
ATOM 3171 C CA . LEU B 1 140 ? -20.719 15.234 7.988 1 97.62 140 LEU B CA 1
ATOM 3172 C C . LEU B 1 140 ? -21.375 14.852 6.664 1 97.62 140 LEU B C 1
ATOM 3174 O O . LEU B 1 140 ? -22.016 13.797 6.566 1 97.62 140 LEU B O 1
ATOM 3178 N N . ASP B 1 141 ? -21.141 15.68 5.691 1 97.19 141 ASP B N 1
ATOM 3179 C CA . ASP B 1 141 ? -21.656 15.367 4.352 1 97.19 141 ASP B CA 1
ATOM 3180 C C . ASP B 1 141 ? -21 14.102 3.799 1 97.19 141 ASP B C 1
ATOM 3182 O O . ASP B 1 141 ? -21.672 13.258 3.219 1 97.19 141 ASP B O 1
ATOM 3186 N N . GLU B 1 142 ? -19.75 14.008 3.986 1 97.38 142 GLU B N 1
ATOM 3187 C CA . GLU B 1 142 ? -19 12.844 3.516 1 97.38 142 GLU B CA 1
ATOM 3188 C C . GLU B 1 142 ? -19.5 11.562 4.176 1 97.38 142 GLU B C 1
ATOM 3190 O O . GLU B 1 142 ? -19.656 10.531 3.514 1 97.38 142 GLU B O 1
ATOM 3195 N N . LEU B 1 143 ? -19.797 11.609 5.418 1 97.19 143 LEU B N 1
ATOM 3196 C CA . LEU B 1 143 ? -20.266 10.445 6.156 1 97.19 143 LEU B CA 1
ATOM 3197 C C . LEU B 1 143 ? -21.688 10.07 5.727 1 97.19 143 LEU B C 1
ATOM 3199 O O . LEU B 1 143 ? -22.016 8.883 5.633 1 97.19 143 LEU B O 1
ATOM 3203 N N . ALA B 1 144 ? -22.438 11.07 5.449 1 96.38 144 ALA B N 1
ATOM 3204 C CA . ALA B 1 144 ? -23.797 10.82 4.961 1 96.38 144 ALA B CA 1
ATOM 3205 C C . ALA B 1 144 ? -23.766 10.094 3.617 1 96.38 144 ALA B C 1
ATOM 3207 O O . ALA B 1 144 ? -24.5 9.117 3.416 1 96.38 144 ALA B O 1
ATOM 3208 N N . ILE B 1 145 ? -22.922 10.547 2.791 1 95.19 145 ILE B N 1
ATOM 3209 C CA . ILE B 1 145 ? -22.766 9.938 1.475 1 95.19 145 ILE B CA 1
ATOM 3210 C C . ILE B 1 145 ? -22.25 8.508 1.627 1 95.19 145 ILE B C 1
ATOM 3212 O O . ILE B 1 145 ? -22.766 7.586 0.987 1 95.19 145 ILE B O 1
ATOM 3216 N N . ALA B 1 146 ? -21.344 8.312 2.428 1 93.62 146 ALA B N 1
ATOM 3217 C CA . ALA B 1 146 ? -20.734 7 2.645 1 93.62 146 ALA B CA 1
ATOM 3218 C C . ALA B 1 146 ? -21.766 6 3.156 1 93.62 146 ALA B C 1
ATOM 3220 O O . ALA B 1 146 ? -21.719 4.816 2.805 1 93.62 146 ALA B O 1
ATOM 3221 N N . ARG B 1 147 ? -22.609 6.445 4.012 1 91 147 ARG B N 1
ATOM 3222 C CA . ARG B 1 147 ? -23.672 5.582 4.512 1 91 147 ARG B CA 1
ATOM 3223 C C . ARG B 1 147 ? -24.547 5.066 3.369 1 91 147 ARG B C 1
ATOM 3225 O O . ARG B 1 147 ? -24.875 3.881 3.316 1 91 147 ARG B O 1
ATOM 3232 N N . GLY B 1 148 ? -24.859 5.953 2.531 1 88.56 148 GLY B N 1
ATOM 3233 C CA . GLY B 1 148 ? -25.656 5.578 1.377 1 88.56 148 GLY B CA 1
ATOM 3234 C C . GLY B 1 148 ? -24.953 4.613 0.446 1 88.56 148 GLY B C 1
ATOM 3235 O O . GLY B 1 148 ? -25.594 3.773 -0.189 1 88.56 148 GLY B O 1
ATOM 3236 N N . GLU B 1 149 ? -23.625 4.688 0.444 1 87.81 149 GLU B N 1
ATOM 3237 C CA . GLU B 1 149 ? -22.844 3.885 -0.485 1 87.81 149 GLU B CA 1
ATOM 3238 C C . GLU B 1 149 ? -22.328 2.613 0.183 1 87.81 149 GLU B C 1
ATOM 3240 O O . GLU B 1 149 ? -21.688 1.782 -0.462 1 87.81 149 GLU B O 1
ATOM 3245 N N . GLY B 1 150 ? -22.578 2.516 1.438 1 83.94 150 GLY B N 1
ATOM 3246 C CA . GLY B 1 150 ? -22.125 1.333 2.158 1 83.94 150 GLY B CA 1
ATOM 3247 C C . GLY B 1 150 ? -20.641 1.347 2.465 1 83.94 150 GLY B C 1
ATOM 3248 O O . GLY B 1 150 ? -20.031 0.291 2.637 1 83.94 150 GLY B O 1
ATOM 3249 N N . THR B 1 151 ? -20.047 2.467 2.41 1 88.56 151 THR B N 1
ATOM 3250 C CA . THR B 1 151 ? -18.625 2.578 2.676 1 88.56 151 THR B CA 1
ATOM 3251 C C . THR B 1 151 ? -18.359 3.334 3.977 1 88.56 151 THR B C 1
ATOM 3253 O O . THR B 1 151 ? -17.266 3.838 4.203 1 88.56 151 THR B O 1
ATOM 3256 N N . TYR B 1 152 ? -19.359 3.42 4.875 1 93.19 152 TYR B N 1
ATOM 3257 C CA . TYR B 1 152 ? -19.344 4.191 6.113 1 93.19 152 TYR B CA 1
ATOM 3258 C C . TYR B 1 152 ? -18.172 3.766 7 1 93.19 152 TYR B C 1
ATOM 3260 O O . TYR B 1 152 ? -17.422 4.609 7.5 1 93.19 152 TYR B O 1
ATOM 3268 N N . ARG B 1 153 ? -17.984 2.482 7.129 1 90.38 153 ARG B N 1
ATOM 3269 C CA . ARG B 1 153 ? -16.953 1.965 8.016 1 90.38 153 ARG B CA 1
ATOM 3270 C C . ARG B 1 153 ? -15.562 2.373 7.535 1 90.38 153 ARG B C 1
ATOM 3272 O O . ARG B 1 153 ? -14.711 2.768 8.336 1 90.38 153 ARG B O 1
ATOM 3279 N N . LYS B 1 154 ? -15.398 2.312 6.25 1 90.88 154 LYS B N 1
ATOM 3280 C CA . LYS B 1 154 ? -14.109 2.662 5.648 1 90.88 154 LYS B CA 1
ATOM 3281 C C . LYS B 1 154 ? -13.789 4.141 5.855 1 90.88 154 LYS B C 1
ATOM 3283 O O . LYS B 1 154 ? -12.688 4.488 6.27 1 90.88 154 LYS B O 1
ATOM 3288 N N . VAL B 1 155 ? -14.781 4.98 5.602 1 94.06 155 VAL B N 1
ATOM 3289 C CA . VAL B 1 155 ? -14.602 6.426 5.727 1 94.06 155 VAL B CA 1
ATOM 3290 C C . VAL B 1 155 ? -14.383 6.793 7.191 1 94.06 155 VAL B C 1
ATOM 3292 O O . VAL B 1 155 ? -13.477 7.57 7.512 1 94.06 155 VAL B O 1
ATOM 3295 N N . MET B 1 156 ? -15.117 6.188 8.062 1 95.88 156 MET B N 1
ATOM 3296 C CA . MET B 1 156 ? -15 6.434 9.5 1 95.88 156 MET B CA 1
ATOM 3297 C C . MET B 1 156 ? -13.617 6.043 10 1 95.88 156 MET B C 1
ATOM 3299 O O . MET B 1 156 ? -13.008 6.773 10.781 1 95.88 156 MET B O 1
ATOM 3303 N N . LYS B 1 157 ? -13.109 4.965 9.539 1 95.81 157 LYS B N 1
ATOM 3304 C CA . LYS B 1 157 ? -11.805 4.461 9.961 1 95.81 157 LYS B CA 1
ATOM 3305 C C . LYS B 1 157 ? -10.695 5.453 9.625 1 95.81 157 LYS B C 1
ATOM 3307 O O . LYS B 1 157 ? -9.75 5.617 10.391 1 95.81 157 LYS B O 1
ATOM 3312 N N . LYS B 1 158 ? -10.891 6.133 8.516 1 94.88 158 LYS B N 1
ATOM 3313 C CA . LYS B 1 158 ? -9.914 7.129 8.078 1 94.88 158 LYS B CA 1
ATOM 3314 C C . LYS B 1 158 ? -9.773 8.25 9.109 1 94.88 158 LYS B C 1
ATOM 3316 O O . LYS B 1 158 ? -8.664 8.703 9.391 1 94.88 158 LYS B O 1
ATOM 3321 N N . TYR B 1 159 ? -10.805 8.633 9.688 1 97 159 TYR B N 1
ATOM 3322 C CA . TYR B 1 159 ? -10.797 9.758 10.617 1 97 159 TYR B CA 1
ATOM 3323 C C . TYR B 1 159 ? -10.469 9.297 12.031 1 97 159 TYR B C 1
ATOM 3325 O O . TYR B 1 159 ? -9.992 10.086 12.852 1 97 159 TYR B O 1
ATOM 3333 N N . LYS B 1 160 ? -10.617 8.008 12.266 1 96.31 160 LYS B N 1
ATOM 3334 C CA . LYS B 1 160 ? -10.328 7.449 13.578 1 96.31 160 LYS B CA 1
ATOM 3335 C C . LYS B 1 160 ? -8.836 7.219 13.766 1 96.31 160 LYS B C 1
ATOM 3337 O O . LYS B 1 160 ? -8.297 7.43 14.852 1 96.31 160 LYS B O 1
ATOM 3342 N N . ASN B 1 161 ? -8.156 6.91 12.711 1 94.94 161 ASN B N 1
ATOM 3343 C CA . ASN B 1 161 ? -6.832 6.32 12.844 1 94.94 161 ASN B CA 1
ATOM 3344 C C . ASN B 1 161 ? -5.734 7.328 12.523 1 94.94 161 ASN B C 1
ATOM 3346 O O . ASN B 1 161 ? -4.547 7.008 12.609 1 94.94 161 ASN B O 1
ATOM 3350 N N . ILE B 1 162 ? -6.023 8.531 12.281 1 97.44 162 ILE B N 1
ATOM 3351 C CA . ILE B 1 162 ? -5.008 9.531 11.961 1 97.44 162 ILE B CA 1
ATOM 3352 C C . ILE B 1 162 ? -4.441 10.117 13.25 1 97.44 162 ILE B C 1
ATOM 3354 O O . ILE B 1 162 ? -5.109 10.117 14.289 1 97.44 162 ILE B O 1
ATOM 3358 N N . ASN B 1 163 ? -3.16 10.594 13.227 1 98.31 163 ASN B N 1
ATOM 3359 C CA . ASN B 1 163 ? -2.527 11.133 14.43 1 98.31 163 ASN B CA 1
ATOM 3360 C C . ASN B 1 163 ? -3.156 12.461 14.844 1 98.31 163 ASN B C 1
ATOM 3362 O O . ASN B 1 163 ? -3.396 12.695 16.031 1 98.31 163 ASN B O 1
ATOM 3366 N N . LEU B 1 164 ? -3.404 13.289 13.828 1 98.75 164 LEU B N 1
ATOM 3367 C CA . LEU B 1 164 ? -3.945 14.625 14.094 1 98.75 164 LEU B CA 1
ATOM 3368 C C . LEU B 1 164 ? -5.09 14.945 13.141 1 98.75 164 LEU B C 1
ATOM 3370 O O . LEU B 1 164 ? -4.895 15 11.922 1 98.75 164 LEU B O 1
ATOM 3374 N N . LEU B 1 165 ? -6.266 15.133 13.703 1 98.81 165 LEU B N 1
ATOM 3375 C CA . LEU B 1 165 ? -7.438 15.562 12.945 1 98.81 165 LEU B CA 1
ATOM 3376 C C . LEU B 1 165 ? -7.738 17.031 13.211 1 98.81 165 LEU B C 1
ATOM 3378 O O . LEU B 1 165 ? -7.801 17.469 14.367 1 98.81 165 LEU B O 1
ATOM 3382 N N . ILE B 1 166 ? -7.828 17.797 12.156 1 98.81 166 ILE B N 1
ATOM 3383 C CA . ILE B 1 166 ? -8.172 19.219 12.281 1 98.81 166 ILE B CA 1
ATOM 3384 C C . ILE B 1 166 ? -9.594 19.438 11.773 1 98.81 166 ILE B C 1
ATOM 3386 O O . ILE B 1 166 ? -9.875 19.266 10.586 1 98.81 166 ILE B O 1
ATOM 3390 N N . LEU B 1 167 ? -10.461 19.828 12.656 1 98.69 167 LEU B N 1
ATOM 3391 C CA . LEU B 1 167 ? -11.852 20.125 12.328 1 98.69 167 LEU B CA 1
ATOM 3392 C C . LEU B 1 167 ? -12.094 21.625 12.312 1 98.69 167 LEU B C 1
ATOM 3394 O O . LEU B 1 167 ? -12.211 22.266 13.367 1 98.69 167 LEU B O 1
ATOM 3398 N N . ASP B 1 168 ? -12.18 22.156 11.125 1 98.06 168 ASP B N 1
ATOM 3399 C CA . ASP B 1 168 ? -12.484 23.578 10.961 1 98.06 168 ASP B CA 1
ATOM 3400 C C . ASP B 1 168 ? -13.992 23.828 11 1 98.06 168 ASP B C 1
ATOM 3402 O O . ASP B 1 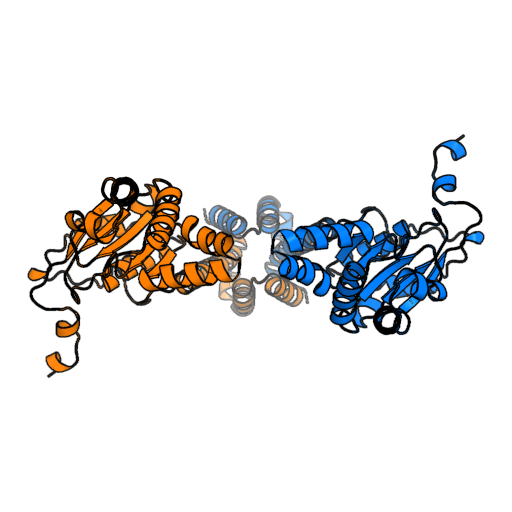168 ? -14.781 22.906 10.773 1 98.06 168 ASP B O 1
ATOM 3406 N N . GLU B 1 169 ? -14.43 25.031 11.43 1 97.38 169 GLU B N 1
ATOM 3407 C CA . GLU B 1 169 ? -15.828 25.438 11.523 1 97.38 169 GLU B CA 1
ATOM 3408 C C . GLU B 1 169 ? -16.609 24.531 12.477 1 97.38 169 GLU B C 1
ATOM 3410 O O . GLU B 1 169 ? -17.703 24.078 12.156 1 97.38 169 GLU B O 1
ATOM 3415 N N . TRP B 1 170 ? -15.977 24.25 13.562 1 97.44 170 TRP B N 1
ATOM 3416 C CA . TRP B 1 170 ? -16.562 23.422 14.609 1 97.44 170 TRP B CA 1
ATOM 3417 C C . TRP B 1 170 ? -17.844 24.031 15.148 1 97.44 170 TRP B C 1
ATOM 3419 O O . TRP B 1 170 ? -17.828 25.125 15.719 1 97.44 170 TRP B O 1
ATOM 3429 N N . LEU B 1 171 ? -19 23.422 14.875 1 96.25 171 LEU B N 1
ATOM 3430 C CA . LEU B 1 171 ? -20.328 23.734 15.383 1 96.25 171 LEU B CA 1
ATOM 3431 C C . LEU B 1 171 ? -20.766 25.125 14.969 1 96.25 171 LEU B C 1
ATOM 3433 O O . LEU B 1 171 ? -21.312 25.891 15.773 1 96.25 171 LEU B O 1
ATOM 3437 N N . LEU B 1 172 ? -20.391 25.438 13.789 1 93.44 172 LEU B N 1
ATOM 3438 C CA . LEU B 1 172 ? -20.906 26.688 13.219 1 93.44 172 LEU B CA 1
ATOM 3439 C C . LEU B 1 172 ? -22.422 26.656 13.148 1 93.44 172 LEU B C 1
ATOM 3441 O O . LEU B 1 172 ? -23.078 27.688 13.359 1 93.44 172 LEU B O 1
ATOM 3445 N N . THR B 1 173 ? -22.922 25.438 12.844 1 93.44 173 THR B N 1
ATOM 3446 C CA . THR B 1 173 ? -24.359 25.188 12.836 1 93.44 173 THR B CA 1
ATOM 3447 C C . THR B 1 173 ? -24.703 24 13.742 1 93.44 173 THR B C 1
ATOM 3449 O O . THR B 1 173 ? -23.859 23.141 13.992 1 93.44 173 THR B O 1
ATOM 3452 N N . PRO B 1 174 ? -25.969 23.984 14.227 1 95.12 174 PRO B N 1
ATOM 3453 C CA . PRO B 1 174 ? -26.375 22.859 15.07 1 95.12 174 PRO B CA 1
ATOM 3454 C C . PRO B 1 174 ? -26.344 21.531 14.32 1 95.12 174 PRO B C 1
ATOM 3456 O O . PRO B 1 174 ? -26.531 21.5 13.102 1 95.12 174 PRO B O 1
ATOM 3459 N N . LEU B 1 175 ? -26.219 20.484 15.086 1 96.69 175 LEU B N 1
ATOM 3460 C CA . LEU B 1 175 ? -26.125 19.156 14.492 1 96.69 175 LEU B CA 1
ATOM 3461 C C . LEU B 1 175 ? -27.469 18.453 14.516 1 96.69 175 LEU B C 1
ATOM 3463 O O . LEU B 1 175 ? -28.25 18.625 15.453 1 96.69 175 LEU B O 1
ATOM 3467 N N . LYS B 1 176 ? -27.672 17.672 13.516 1 95.31 176 LYS B N 1
ATOM 3468 C CA . LYS B 1 176 ? -28.719 16.656 13.594 1 95.31 176 LYS B CA 1
ATOM 3469 C C . LYS B 1 176 ? -28.312 15.492 14.477 1 95.31 176 LYS B C 1
ATOM 3471 O O . LYS B 1 176 ? -27.125 15.305 14.75 1 95.31 176 LYS B O 1
ATOM 3476 N N . GLU B 1 177 ? -29.297 14.742 14.898 1 94.94 177 GLU B N 1
ATOM 3477 C CA . GLU B 1 177 ? -29.016 13.625 15.797 1 94.94 177 GLU B CA 1
ATOM 3478 C C . GLU B 1 177 ? -28.031 12.641 15.164 1 94.94 177 GLU B C 1
ATOM 3480 O O . GLU B 1 177 ? -27.094 12.18 15.812 1 94.94 177 GLU B O 1
ATOM 3485 N N . THR B 1 178 ? -28.266 12.344 13.938 1 95.31 178 THR B N 1
ATOM 3486 C CA . THR B 1 178 ? -27.406 11.398 13.234 1 95.31 178 THR B CA 1
ATOM 3487 C C . THR B 1 178 ? -25.984 11.938 13.141 1 95.31 178 THR B C 1
ATOM 3489 O O . THR B 1 178 ? -25.016 11.18 13.273 1 95.31 178 THR B O 1
ATOM 3492 N N . GLU B 1 179 ? -25.875 13.18 12.945 1 96.5 179 GLU B N 1
ATOM 3493 C CA . GLU B 1 179 ? -24.562 13.836 12.859 1 96.5 179 GLU B CA 1
ATOM 3494 C C . GLU B 1 179 ? -23.844 13.812 14.203 1 96.5 179 GLU B C 1
ATOM 3496 O O . GLU B 1 179 ? -22.641 13.578 14.258 1 96.5 179 GLU B O 1
ATOM 3501 N N . ALA B 1 180 ? -24.625 14.047 15.227 1 96.62 180 ALA B N 1
ATOM 3502 C CA . ALA B 1 180 ? -24.062 14 16.578 1 96.62 180 ALA B CA 1
ATOM 3503 C C . ALA B 1 180 ? -23.531 12.602 16.906 1 96.62 180 ALA B C 1
ATOM 3505 O O . ALA B 1 180 ? -22.5 12.453 17.547 1 96.62 180 ALA B O 1
ATOM 3506 N N . ARG B 1 181 ? -24.203 11.664 16.469 1 96 181 ARG B N 1
ATOM 3507 C CA . ARG B 1 181 ? -23.781 10.281 16.703 1 96 181 ARG B CA 1
ATOM 3508 C C . ARG B 1 181 ? -22.484 9.977 15.945 1 96 181 ARG B C 1
ATOM 3510 O O . ARG B 1 181 ? -21.609 9.297 16.469 1 96 181 ARG B O 1
ATOM 3517 N N . ASP B 1 182 ? -22.438 10.453 14.727 1 96.62 182 ASP B N 1
ATOM 3518 C CA . ASP B 1 182 ? -21.219 10.305 13.953 1 96.62 182 ASP B CA 1
ATOM 3519 C C . ASP B 1 182 ? -20.031 10.938 14.672 1 96.62 182 ASP B C 1
ATOM 3521 O O . ASP B 1 182 ? -18.953 10.336 14.766 1 96.62 182 ASP B O 1
ATOM 3525 N N . LEU B 1 183 ? -20.281 12.07 15.164 1 97 183 LEU B N 1
ATOM 3526 C CA . LEU B 1 183 ? -19.219 12.805 15.852 1 97 183 LEU B CA 1
ATOM 3527 C C . LEU B 1 183 ? -18.797 12.086 17.125 1 97 183 LEU B C 1
ATOM 3529 O O . LEU B 1 183 ? -17.609 12.031 17.438 1 97 183 LEU B O 1
ATOM 3533 N N . LEU B 1 184 ? -19.75 11.586 17.859 1 96.75 184 LEU B N 1
ATOM 3534 C CA . LEU B 1 184 ? -19.453 10.836 19.062 1 96.75 184 LEU B CA 1
ATOM 3535 C C . LEU B 1 184 ? -18.547 9.641 18.75 1 96.75 184 LEU B C 1
ATOM 3537 O O . LEU B 1 184 ? -17.594 9.367 19.484 1 96.75 184 LEU B O 1
ATOM 3541 N N . GLU B 1 185 ? -18.828 9 17.672 1 96.69 185 GLU B N 1
ATOM 3542 C CA . GLU B 1 185 ? -18.031 7.855 17.266 1 96.69 185 GLU B CA 1
ATOM 3543 C C . GLU B 1 185 ? -16.578 8.258 17.031 1 96.69 185 GLU B C 1
ATOM 3545 O O . GLU B 1 185 ? -15.648 7.578 17.469 1 96.69 185 GLU B O 1
ATOM 3550 N N . ILE B 1 186 ? -16.391 9.344 16.391 1 97.62 186 ILE B N 1
ATOM 3551 C CA . ILE B 1 186 ? -15.047 9.836 16.078 1 97.62 186 ILE B CA 1
ATOM 3552 C C . ILE B 1 186 ? -14.328 10.25 17.359 1 97.62 186 ILE B C 1
ATOM 3554 O O . ILE B 1 186 ? -13.203 9.82 17.609 1 97.62 186 ILE B O 1
ATOM 3558 N N . VAL B 1 187 ? -14.992 11.039 18.141 1 96.62 187 VAL B N 1
ATOM 3559 C CA . VAL B 1 187 ? -14.375 11.586 19.344 1 96.62 187 VAL B CA 1
ATOM 3560 C C . VAL B 1 187 ? -14.062 10.461 20.328 1 96.62 187 VAL B C 1
ATOM 3562 O O . VAL B 1 187 ? -13.031 10.477 21 1 96.62 187 VAL B O 1
ATOM 3565 N N . GLU B 1 188 ? -14.93 9.5 20.391 1 96.06 188 GLU B N 1
ATOM 3566 C CA . GLU B 1 188 ? -14.711 8.352 21.25 1 96.06 188 GLU B CA 1
ATOM 3567 C C . GLU B 1 188 ? -13.484 7.551 20.812 1 96.06 188 GLU B C 1
ATOM 3569 O O . GLU B 1 188 ? -12.641 7.195 21.641 1 96.06 188 GLU B O 1
ATOM 3574 N N . ALA B 1 189 ? -13.398 7.277 19.594 1 96.88 189 ALA B N 1
ATOM 3575 C CA . ALA B 1 189 ? -12.297 6.48 19.062 1 96.88 189 ALA B CA 1
ATOM 3576 C C . ALA B 1 189 ? -10.961 7.188 19.266 1 96.88 189 ALA B C 1
ATOM 3578 O O . ALA B 1 189 ? -9.93 6.539 19.484 1 96.88 189 ALA B O 1
ATOM 3579 N N . ARG B 1 190 ? -11.031 8.516 19.266 1 97.31 190 ARG B N 1
ATOM 3580 C CA . ARG B 1 190 ? -9.781 9.281 19.297 1 97.31 190 ARG B CA 1
ATOM 3581 C C . ARG B 1 190 ? -9.445 9.719 20.719 1 97.31 190 ARG B C 1
ATOM 3583 O O . ARG B 1 190 ? -8.336 10.188 20.984 1 97.31 190 ARG B O 1
ATOM 3590 N N . HIS B 1 191 ? -10.328 9.5 21.578 1 95.94 191 HIS B N 1
ATOM 3591 C CA . HIS B 1 191 ? -10.102 9.898 22.953 1 95.94 191 HIS B CA 1
ATOM 3592 C C . HIS B 1 191 ? -8.898 9.18 23.547 1 95.94 191 HIS B C 1
ATOM 3594 O O . HIS B 1 191 ? -8.875 7.949 23.609 1 95.94 191 HIS B O 1
ATOM 3600 N N . GLN B 1 192 ? -7.848 9.93 23.875 1 94.25 192 GLN B N 1
ATOM 3601 C CA . GLN B 1 192 ? -6.602 9.453 24.469 1 94.25 192 GLN B CA 1
ATOM 3602 C C . GLN B 1 192 ? -5.863 8.531 23.5 1 94.25 192 GLN B C 1
ATOM 3604 O O . GLN B 1 192 ? -5.074 7.684 23.922 1 94.25 192 GLN B O 1
ATOM 3609 N N . GLN B 1 193 ? -6.227 8.531 22.281 1 96.19 193 GLN B N 1
ATOM 3610 C CA . GLN B 1 193 ? -5.562 7.75 21.234 1 96.19 193 GLN B CA 1
ATOM 3611 C C . GLN B 1 193 ? -5.008 8.656 20.141 1 96.19 193 GLN B C 1
ATOM 3613 O O . GLN B 1 193 ? -3.965 8.359 19.547 1 96.19 193 GLN B O 1
ATOM 3618 N N . GLY B 1 194 ? -5.723 9.656 19.891 1 97.31 194 GLY B N 1
ATOM 3619 C CA . GLY B 1 194 ? -5.328 10.648 18.906 1 97.31 194 GLY B CA 1
ATOM 3620 C C . GLY B 1 194 ? -5.613 12.07 19.344 1 97.31 194 GLY B C 1
ATOM 3621 O O . GLY B 1 194 ? -6.262 12.297 20.359 1 97.31 194 GLY B O 1
ATOM 3622 N N . SER B 1 195 ? -5.098 13.008 18.609 1 98.44 195 SER B N 1
ATOM 3623 C CA . SER B 1 195 ? -5.316 14.414 18.922 1 98.44 195 SER B CA 1
ATOM 3624 C C . SER B 1 195 ? -6.18 15.094 17.875 1 98.44 195 SER B C 1
ATOM 3626 O O . SER B 1 195 ? -6.133 14.719 16.688 1 98.44 195 SER B O 1
ATOM 3628 N N . THR B 1 196 ? -6.961 16.031 18.297 1 98.62 196 THR B N 1
ATOM 3629 C CA . THR B 1 196 ? -7.824 16.797 17.406 1 98.62 196 THR B CA 1
ATOM 3630 C C . THR B 1 196 ? -7.703 18.297 17.672 1 98.62 196 THR B C 1
ATOM 3632 O O . THR B 1 196 ? -7.598 18.719 18.812 1 98.62 196 THR B O 1
ATOM 3635 N N . ILE B 1 197 ? -7.668 19.078 16.609 1 98.69 197 ILE B N 1
ATOM 3636 C CA . ILE B 1 197 ? -7.766 20.531 16.719 1 98.69 197 ILE B CA 1
ATOM 3637 C C . ILE B 1 197 ? -9.156 20.984 16.297 1 98.69 197 ILE B C 1
ATOM 3639 O O . ILE B 1 197 ? -9.617 20.656 15.195 1 98.69 197 ILE B O 1
ATOM 3643 N N . PHE B 1 198 ? -9.828 21.688 17.188 1 98.38 198 PHE B N 1
ATOM 3644 C CA . PHE B 1 198 ? -11.156 22.234 16.906 1 98.38 198 PHE B CA 1
ATOM 3645 C C . PHE B 1 198 ? -11.086 23.734 16.703 1 98.38 198 PHE B C 1
ATOM 3647 O O . PHE B 1 198 ? -10.688 24.484 17.594 1 98.38 198 PHE B O 1
ATOM 3654 N N . CYS B 1 199 ? -11.414 24.172 15.57 1 98 199 CYS B N 1
ATOM 3655 C CA . CYS B 1 199 ? -11.523 25.594 15.305 1 98 199 CYS B CA 1
ATOM 3656 C C . CYS B 1 199 ? -12.961 26.078 15.469 1 98 199 CYS B C 1
ATOM 3658 O O . CYS B 1 199 ? -13.828 25.734 14.664 1 98 199 CYS B O 1
ATOM 3660 N N . SER B 1 200 ? -13.195 26.875 16.406 1 96.75 200 SER B N 1
ATOM 3661 C CA . SER B 1 200 ? -14.57 27.297 16.703 1 96.75 200 SER B CA 1
ATOM 3662 C C . SER B 1 200 ? -14.664 28.797 16.906 1 96.75 200 SER B C 1
ATOM 3664 O O . SER B 1 200 ? -13.734 29.422 17.422 1 96.75 200 SER B O 1
ATOM 3666 N N . GLN B 1 201 ? -15.789 29.328 16.484 1 94.5 201 GLN B N 1
ATOM 3667 C CA . GLN B 1 201 ? -16.094 30.734 16.734 1 94.5 201 GLN B CA 1
ATOM 3668 C C . GLN B 1 201 ? -16.812 30.906 18.078 1 94.5 201 GLN B C 1
ATOM 3670 O O . GLN B 1 201 ? -16.969 32.031 18.562 1 94.5 201 GLN B O 1
ATOM 3675 N N . PHE B 1 202 ? -17.172 29.781 18.672 1 92.69 202 PHE B N 1
ATOM 3676 C CA . PHE B 1 202 ? -17.969 29.812 19.891 1 92.69 202 PHE B CA 1
ATOM 3677 C C . PHE B 1 202 ? -17.219 29.203 21.062 1 92.69 202 PHE B C 1
ATOM 3679 O O . PHE B 1 202 ? -16.438 28.266 20.875 1 92.69 202 PHE B O 1
ATOM 3686 N N . ASP B 1 203 ? -17.547 29.656 22.172 1 90.88 203 ASP B N 1
ATOM 3687 C CA . ASP B 1 203 ? -17 29.094 23.406 1 90.88 203 ASP B CA 1
ATOM 3688 C C . ASP B 1 203 ? -17.547 27.688 23.672 1 90.88 203 ASP B C 1
ATOM 3690 O O . ASP B 1 203 ? -18.734 27.422 23.453 1 90.88 203 ASP B O 1
ATOM 3694 N N . PRO B 1 204 ? -16.703 26.844 24.188 1 90.06 204 PRO B N 1
ATOM 3695 C CA . PRO B 1 204 ? -17.125 25.469 24.469 1 90.06 204 PRO B CA 1
ATOM 3696 C C . PRO B 1 204 ? -18.391 25.406 25.312 1 90.06 204 PRO B C 1
ATOM 3698 O O . PRO B 1 204 ? -19.156 24.438 25.219 1 90.06 204 PRO B O 1
ATOM 3701 N N . ARG B 1 205 ? -18.688 26.344 26.203 1 87.81 205 ARG B N 1
ATOM 3702 C CA . ARG B 1 205 ? -19.875 26.359 27.047 1 87.81 205 ARG B CA 1
ATOM 3703 C C . ARG B 1 205 ? -21.141 26.359 26.203 1 87.81 205 ARG B C 1
ATOM 3705 O O . ARG B 1 205 ? -22.203 25.922 26.672 1 87.81 205 ARG B O 1
ATOM 3712 N N . GLY B 1 206 ? -20.984 26.828 24.969 1 89.94 206 GLY B N 1
ATOM 3713 C CA . GLY B 1 206 ? -22.125 26.891 24.062 1 89.94 206 GLY B CA 1
ATOM 3714 C C . GLY B 1 206 ? -22.234 25.688 23.156 1 89.94 206 GLY B C 1
ATOM 3715 O O . GLY B 1 206 ? -23.203 25.562 22.391 1 89.94 206 GLY B O 1
ATOM 3716 N N . TRP B 1 207 ? -21.328 24.859 23.203 1 94.69 207 TRP B N 1
ATOM 3717 C CA . TRP B 1 207 ? -21.297 23.719 22.297 1 94.69 207 TRP B CA 1
ATOM 3718 C C . TRP B 1 207 ? -22.438 22.75 22.578 1 94.69 207 TRP B C 1
ATOM 3720 O O . TRP B 1 207 ? -22.969 22.109 21.672 1 94.69 207 TRP B O 1
ATOM 3730 N N . HIS B 1 208 ? -22.766 22.688 23.875 1 94 208 HIS B N 1
ATOM 3731 C CA . HIS B 1 208 ? -23.766 21.719 24.312 1 94 208 HIS B CA 1
ATOM 3732 C C . HIS B 1 208 ? -25.078 21.922 23.562 1 94 208 HIS B C 1
ATOM 3734 O O . HIS B 1 208 ? -25.672 20.953 23.062 1 94 208 HIS B O 1
ATOM 3740 N N . GLU B 1 209 ? -25.5 23.125 23.422 1 93.19 209 GLU B N 1
ATOM 3741 C CA . GLU B 1 209 ? -26.766 23.453 22.766 1 93.19 209 GLU B CA 1
ATOM 3742 C C . GLU B 1 209 ? -26.719 23.156 21.281 1 93.19 209 GLU B C 1
ATOM 3744 O O . GLU B 1 209 ? -27.719 22.781 20.672 1 93.19 209 GLU B O 1
ATOM 3749 N N . LYS B 1 210 ? -25.609 23.297 20.703 1 94.19 210 LYS B N 1
ATOM 3750 C CA . LYS B 1 210 ? -25.453 23.109 19.266 1 94.19 210 LYS B CA 1
ATOM 3751 C C . LYS B 1 210 ? -25.406 21.625 18.906 1 94.19 210 LYS B C 1
ATOM 3753 O O . LYS B 1 210 ? -25.75 21.234 17.781 1 94.19 210 LYS B O 1
ATOM 3758 N N . ILE B 1 211 ? -24.984 20.844 19.797 1 94.5 211 ILE B N 1
ATOM 3759 C CA . ILE B 1 211 ? -24.906 19.406 19.562 1 94.5 211 ILE B CA 1
ATOM 3760 C C . ILE B 1 211 ? -26.281 18.781 19.688 1 94.5 211 ILE B C 1
ATOM 3762 O O . ILE B 1 211 ? -26.656 17.906 18.891 1 94.5 211 ILE B O 1
ATOM 3766 N N . GLY B 1 212 ? -27.172 19.344 20.625 1 87 212 GLY B N 1
ATOM 3767 C CA . GLY B 1 212 ? -28.547 18.891 20.688 1 87 212 GLY B CA 1
ATOM 3768 C C . GLY B 1 212 ? -28.859 18.047 21.906 1 87 212 GLY B C 1
ATOM 3769 O O . GLY B 1 212 ? -28.656 18.484 23.031 1 87 212 GLY B O 1
ATOM 3770 N N . GLU B 1 213 ? -29.141 16.719 21.578 1 82.88 213 GLU B N 1
ATOM 3771 C CA . GLU B 1 213 ? -29.562 15.797 22.641 1 82.88 213 GLU B CA 1
ATOM 3772 C C . GLU B 1 213 ? -28.547 15.773 23.781 1 82.88 213 GLU B C 1
ATOM 3774 O O . GLU B 1 213 ? -27.359 15.547 23.562 1 82.88 213 GLU B O 1
ATOM 3779 N N . SER B 1 214 ? -29.062 15.938 25 1 87.19 214 SER B N 1
ATOM 3780 C CA . SER B 1 214 ? -28.25 16.234 26.172 1 87.19 214 SER B CA 1
ATOM 3781 C C . SER B 1 214 ? -27.234 15.117 26.438 1 87.19 214 SER B C 1
ATOM 3783 O O . SER B 1 214 ? -26.062 15.383 26.672 1 87.19 214 SER B O 1
ATOM 3785 N N . THR B 1 215 ? -27.703 13.906 26.281 1 91 215 THR B N 1
ATOM 3786 C CA . THR B 1 215 ? -26.812 12.789 26.609 1 91 215 THR B CA 1
ATOM 3787 C C . THR B 1 215 ? -25.672 12.703 25.609 1 91 215 THR B C 1
ATOM 3789 O O . THR B 1 215 ? -24.516 12.461 26 1 91 215 THR B O 1
ATOM 3792 N N . LEU B 1 216 ? -25.953 12.922 24.406 1 93 216 LEU B N 1
ATOM 3793 C CA . LEU B 1 216 ? -24.938 12.898 23.359 1 93 216 LEU B CA 1
ATOM 3794 C C . LEU B 1 216 ? -23.969 14.062 23.516 1 93 216 LEU B C 1
ATOM 3796 O O . LEU B 1 216 ? -22.75 13.875 23.422 1 93 216 LEU B O 1
ATOM 3800 N N . ALA B 1 217 ? -24.5 15.18 23.781 1 95.12 217 ALA B N 1
ATOM 3801 C CA . ALA B 1 217 ? -23.688 16.375 23.969 1 95.12 217 ALA B CA 1
ATOM 3802 C C . ALA B 1 217 ? -22.719 16.203 25.141 1 95.12 217 ALA B C 1
ATOM 3804 O O . ALA B 1 217 ? -21.516 16.5 25.016 1 95.12 217 ALA B O 1
ATOM 3805 N N . ASP B 1 218 ? -23.219 15.68 26.203 1 94.56 218 ASP B N 1
ATOM 3806 C CA . ASP B 1 218 ? -22.391 15.43 27.375 1 94.56 218 ASP B CA 1
ATOM 3807 C C . ASP B 1 218 ? -21.25 14.469 27.047 1 94.56 218 ASP B C 1
ATOM 3809 O O . ASP B 1 218 ? -20.094 14.711 27.406 1 94.56 218 ASP B O 1
ATOM 3813 N N . ALA B 1 219 ? -21.594 13.453 26.391 1 94.5 219 ALA B N 1
ATOM 3814 C CA . ALA B 1 219 ? -20.625 12.422 26.047 1 94.5 219 ALA B CA 1
ATOM 3815 C C . ALA B 1 219 ? -19.516 12.984 25.156 1 94.5 219 ALA B C 1
ATOM 3817 O O . ALA B 1 219 ? -18.344 12.695 25.344 1 94.5 219 ALA B O 1
ATOM 3818 N N . ILE B 1 220 ? -19.891 13.758 24.203 1 95.56 220 ILE B N 1
ATOM 3819 C CA . ILE B 1 220 ? -18.953 14.328 23.234 1 95.56 220 ILE B CA 1
ATOM 3820 C C . ILE B 1 220 ? -18.047 15.344 23.938 1 95.56 220 ILE B C 1
ATOM 3822 O O . ILE B 1 220 ? -16.828 15.281 23.812 1 95.56 220 ILE B O 1
ATOM 3826 N N . LEU B 1 221 ? -18.625 16.25 24.688 1 95.62 221 LEU B N 1
ATOM 3827 C CA . LEU B 1 221 ? -17.891 17.359 25.281 1 95.62 221 LEU B CA 1
ATOM 3828 C C . LEU B 1 221 ? -16.969 16.859 26.391 1 95.62 221 LEU B C 1
ATOM 3830 O O . LEU B 1 221 ? -15.883 17.406 26.594 1 95.62 221 LEU B O 1
ATOM 3834 N N . ASP B 1 222 ? -17.375 15.859 27.094 1 93.56 222 ASP B N 1
ATOM 3835 C CA . ASP B 1 222 ? -16.531 15.266 28.141 1 93.56 222 ASP B CA 1
ATOM 3836 C C . ASP B 1 222 ? -15.219 14.758 27.562 1 93.56 222 ASP B C 1
ATOM 3838 O O . ASP B 1 222 ? -14.164 14.891 28.188 1 93.56 222 ASP B O 1
ATOM 3842 N N . ARG B 1 223 ? -15.25 14.25 26.391 1 93.81 223 ARG B N 1
ATOM 3843 C CA . ARG B 1 223 ? -14.078 13.633 25.766 1 93.81 223 ARG B CA 1
ATOM 3844 C C . ARG B 1 223 ? -13.203 14.688 25.094 1 93.81 223 ARG B C 1
ATOM 3846 O O . ARG B 1 223 ? -12.062 14.406 24.719 1 93.81 223 ARG B O 1
ATOM 3853 N N . ILE B 1 224 ? -13.719 15.922 24.938 1 95.25 224 ILE B N 1
ATOM 3854 C CA . ILE B 1 224 ? -12.984 16.953 24.203 1 95.25 224 ILE B CA 1
ATOM 3855 C C . ILE B 1 224 ? -12.414 17.969 25.188 1 95.25 224 ILE B C 1
ATOM 3857 O O . ILE B 1 224 ? -11.203 18.188 25.234 1 95.25 224 ILE B O 1
ATOM 3861 N N . VAL B 1 225 ? -13.281 18.531 25.984 1 92.06 225 VAL B N 1
ATOM 3862 C CA . VAL B 1 225 ? -12.992 19.797 26.688 1 92.06 225 VAL B CA 1
ATOM 3863 C C . VAL B 1 225 ? -11.984 19.547 27.797 1 92.06 225 VAL B C 1
ATOM 3865 O O . VAL B 1 225 ? -11.07 20.344 28 1 92.06 225 VAL B O 1
ATOM 3868 N N . HIS B 1 226 ? -12.016 18.375 28.422 1 89.81 226 HIS B N 1
ATOM 3869 C CA . HIS B 1 226 ? -11.188 18.141 29.594 1 89.81 226 HIS B CA 1
ATOM 3870 C C . HIS B 1 226 ? -9.758 17.797 29.203 1 89.81 226 HIS B C 1
ATOM 3872 O O . HIS B 1 226 ? -8.852 17.844 30.031 1 89.81 226 HIS B O 1
ATOM 3878 N N . ASP B 1 227 ? -9.562 17.5 28.047 1 92.69 227 ASP B N 1
ATOM 3879 C CA . ASP B 1 227 ? -8.242 17.078 27.578 1 92.69 227 ASP B CA 1
ATOM 3880 C C . ASP B 1 227 ? -7.742 17.984 26.453 1 92.69 227 ASP B C 1
ATOM 3882 O O . ASP B 1 227 ? -7.066 17.531 25.531 1 92.69 227 ASP B O 1
ATOM 3886 N N . SER B 1 228 ? -8.125 19.297 26.578 1 96.88 228 SER B N 1
ATOM 3887 C CA . SER B 1 228 ? -7.785 20.188 25.469 1 96.88 228 SER B CA 1
ATOM 3888 C C . SER B 1 228 ? -7.051 21.422 25.969 1 96.88 228 SER B C 1
ATOM 3890 O O . SER B 1 228 ? -7.375 21.969 27.031 1 96.88 228 SER B O 1
ATOM 3892 N N . TYR B 1 229 ? -6.008 21.812 25.266 1 97 229 TYR B N 1
ATOM 3893 C CA . TYR B 1 229 ? -5.449 23.141 25.406 1 97 229 TYR B CA 1
ATOM 3894 C C . TYR B 1 229 ? -6.332 24.188 24.719 1 97 229 TYR B C 1
ATOM 3896 O O . TYR B 1 229 ? -6.82 23.953 23.609 1 97 229 TYR B O 1
ATOM 3904 N N . ASN B 1 230 ? -6.555 25.297 25.391 1 95.5 230 ASN B N 1
ATOM 3905 C CA . ASN B 1 230 ? -7.391 26.359 24.844 1 95.5 230 ASN B CA 1
ATOM 3906 C C . ASN B 1 230 ? -6.559 27.547 24.391 1 95.5 230 ASN B C 1
ATOM 3908 O O . ASN B 1 230 ? -5.734 28.062 25.156 1 95.5 230 ASN B O 1
ATOM 3912 N N . ILE B 1 231 ? -6.77 27.891 23.203 1 96.06 231 ILE B N 1
ATOM 3913 C CA . ILE B 1 231 ? -6.141 29.078 22.656 1 96.06 231 ILE B CA 1
ATOM 3914 C C . ILE B 1 231 ? -7.211 30.047 22.156 1 96.06 231 ILE B C 1
ATOM 3916 O O . ILE B 1 231 ? -7.98 29.734 21.25 1 96.06 231 ILE B O 1
ATOM 3920 N N . LEU B 1 232 ? -7.262 31.156 22.75 1 94.38 232 LEU B N 1
ATOM 3921 C CA . LEU B 1 232 ? -8.156 32.219 22.312 1 94.38 232 LEU B CA 1
ATOM 3922 C C . LEU B 1 232 ? -7.434 33.219 21.406 1 94.38 232 LEU B C 1
ATOM 3924 O O . LEU B 1 232 ? -6.387 33.75 21.781 1 94.38 232 LEU B O 1
ATOM 3928 N N . ILE B 1 233 ? -7.98 33.375 20.281 1 94.12 233 ILE B N 1
ATOM 3929 C CA . ILE B 1 233 ? -7.414 34.344 19.344 1 94.12 233 ILE B CA 1
ATOM 3930 C C . ILE B 1 233 ? -8.297 35.562 19.266 1 94.12 233 ILE B C 1
ATOM 3932 O O . ILE B 1 233 ? -9.367 35.562 18.656 1 94.12 233 ILE B O 1
ATOM 3936 N N . ASP B 1 234 ? -7.797 36.531 19.828 1 91.19 234 ASP B N 1
ATOM 3937 C CA . ASP B 1 234 ? -8.516 37.812 19.781 1 91.19 234 ASP B CA 1
ATOM 3938 C C . ASP B 1 234 ? -8.062 38.656 18.594 1 91.19 234 ASP B C 1
ATOM 3940 O O . ASP B 1 234 ? -7.398 38.156 17.688 1 91.19 234 ASP B O 1
ATOM 3944 N N . GLY B 1 235 ? -8.484 39.844 18.5 1 86.31 235 GLY B N 1
ATOM 3945 C CA . GLY B 1 235 ? -8.062 40.75 17.438 1 86.31 235 GLY B CA 1
ATOM 3946 C C . GLY B 1 235 ? -9.055 41.875 17.172 1 86.31 235 GLY B C 1
ATOM 3947 O O . GLY B 1 235 ? -10.25 41.625 16.984 1 86.31 235 GLY B O 1
ATOM 3948 N N . ASN B 1 236 ? -8.516 42.969 17.188 1 83.12 236 ASN B N 1
ATOM 3949 C CA . ASN B 1 236 ? -9.352 44.125 16.875 1 83.12 236 ASN B CA 1
ATOM 3950 C C . ASN B 1 236 ? -9.594 44.25 15.367 1 83.12 236 ASN B C 1
ATOM 3952 O O . ASN B 1 236 ? -10.594 44.812 14.938 1 83.12 236 ASN B O 1
ATOM 3956 N N . ALA B 1 237 ? -8.57 43.812 14.594 1 79.94 237 ALA B N 1
ATOM 3957 C CA . ALA B 1 237 ? -8.656 43.75 13.141 1 79.94 237 ALA B CA 1
ATOM 3958 C C . ALA B 1 237 ? -8.516 42.312 12.641 1 79.94 237 ALA B C 1
ATOM 3960 O O . ALA B 1 237 ? -7.723 41.531 13.172 1 79.94 237 ALA B O 1
ATOM 3961 N N . SER B 1 238 ? -9.336 42.094 11.641 1 84 238 SER B N 1
ATOM 3962 C CA . SER B 1 238 ? -9.25 40.75 11.078 1 84 238 SER B CA 1
ATOM 3963 C C . SER B 1 238 ? -7.945 40.562 10.305 1 84 238 SER B C 1
ATOM 3965 O O . SER B 1 238 ? -7.348 41.531 9.844 1 84 238 SER B O 1
ATOM 3967 N N . MET B 1 239 ? -7.504 39.344 10.258 1 83.5 239 MET B N 1
ATOM 3968 C CA . MET B 1 239 ? -6.301 39.031 9.492 1 83.5 239 MET B CA 1
ATOM 3969 C C . MET B 1 239 ? -6.531 39.25 8 1 83.5 239 MET B C 1
ATOM 3971 O O . MET B 1 239 ? -5.602 39.594 7.266 1 83.5 239 MET B O 1
ATOM 3975 N N . ARG B 1 240 ? -7.746 39.094 7.602 1 81.5 240 ARG B N 1
ATOM 3976 C CA . ARG B 1 240 ? -8.102 39.344 6.211 1 81.5 240 ARG B CA 1
ATOM 3977 C C . ARG B 1 240 ? -7.945 40.844 5.867 1 81.5 240 ARG B C 1
ATOM 3979 O O . ARG B 1 240 ? -7.531 41.188 4.758 1 81.5 240 ARG B O 1
ATOM 3986 N N . GLU B 1 241 ? -8.305 41.625 6.836 1 80.19 241 GLU B N 1
ATOM 3987 C CA . GLU B 1 241 ? -8.133 43.062 6.672 1 80.19 241 GLU B CA 1
ATOM 3988 C C . GLU B 1 241 ? -6.656 43.438 6.656 1 80.19 241 GLU B C 1
ATOM 3990 O O . GLU B 1 241 ? -6.238 44.312 5.863 1 80.19 241 GLU B O 1
ATOM 3995 N N . ARG B 1 242 ? -5.902 42.875 7.504 1 81.06 242 ARG B N 1
ATOM 3996 C CA . ARG B 1 242 ? -4.48 43.188 7.617 1 81.06 242 ARG B CA 1
ATOM 3997 C C . ARG B 1 242 ? -3.727 42.75 6.359 1 81.06 242 ARG B C 1
ATOM 3999 O O . ARG B 1 242 ? -2.77 43.438 5.957 1 81.06 242 ARG B O 1
ATOM 4006 N N . HIS B 1 243 ? -4.102 41.719 5.68 1 79.12 243 HIS B N 1
ATOM 4007 C CA . HIS B 1 243 ? -3.377 41.188 4.527 1 79.12 243 HIS B CA 1
ATOM 4008 C C . HIS B 1 243 ? -4.133 41.469 3.229 1 79.12 243 HIS B C 1
ATOM 4010 O O . HIS B 1 243 ? -3.643 41.156 2.143 1 79.12 243 HIS B O 1
ATOM 4016 N N . GLY B 1 244 ? -5.336 41.938 3.322 1 70.62 244 GLY B N 1
ATOM 4017 C CA . GLY B 1 244 ? -6.117 42.25 2.139 1 70.62 244 GLY B CA 1
ATOM 4018 C C . GLY B 1 244 ? -5.551 43.438 1.351 1 70.62 244 GLY B C 1
ATOM 4019 O O . GLY B 1 244 ? -4.57 44.031 1.766 1 70.62 244 GLY B O 1
ATOM 4020 N N . LEU B 1 245 ? -5.969 43.562 0.012 1 62.91 245 LEU B N 1
ATOM 4021 C CA . LEU B 1 245 ? -5.535 44.562 -0.954 1 62.91 245 LEU B CA 1
ATOM 4022 C C . LEU B 1 245 ? -5.645 45.969 -0.369 1 62.91 245 LEU B C 1
ATOM 4024 O O . LEU B 1 245 ? -4.844 46.844 -0.692 1 62.91 245 LEU B O 1
ATOM 4028 N N . ALA B 1 246 ? -6.578 46.375 0.315 1 52.28 246 ALA B N 1
ATOM 4029 C CA . ALA B 1 246 ? -6.789 47.781 0.664 1 52.28 246 ALA B CA 1
ATOM 4030 C C . ALA B 1 246 ? -5.629 48.312 1.489 1 52.28 246 ALA B C 1
ATOM 4032 O O . ALA B 1 246 ? -5.41 49.531 1.541 1 52.28 246 ALA B O 1
ATOM 4033 N N . VAL B 1 247 ? -5.016 47.594 2.346 1 47.59 247 VAL B N 1
ATOM 4034 C CA . VAL B 1 247 ? -3.936 48.188 3.119 1 47.59 247 VAL B CA 1
ATOM 4035 C C . VAL B 1 247 ? -2.732 48.438 2.213 1 47.59 247 VAL B C 1
ATOM 4037 O O . VAL B 1 247 ? -1.81 49.156 2.584 1 47.59 247 VAL B O 1
ATOM 4040 N N . SER B 1 248 ? -2.611 47.688 1.142 1 41.62 248 SER B N 1
ATOM 4041 C CA . SER B 1 248 ? -1.506 48.094 0.283 1 41.62 248 SER B CA 1
ATOM 4042 C C . SER B 1 248 ? -1.739 49.5 -0.288 1 41.62 248 SER B C 1
ATOM 4044 O O . SER B 1 248 ? -0.939 50 -1.087 1 41.62 248 SER B O 1
ATOM 4046 N N . LYS B 1 249 ? -2.895 50.094 -0.117 1 36.69 249 LYS B N 1
ATOM 4047 C CA . LYS B 1 249 ? -2.891 51.469 -0.639 1 36.69 249 LYS B CA 1
ATOM 4048 C C . LYS B 1 249 ? -2.432 52.469 0.424 1 36.69 249 LYS B C 1
ATOM 4050 O O . LYS B 1 249 ? -2.713 52.281 1.61 1 36.69 249 LYS B O 1
#

pLDDT: mean 93.51, std 8.23, range [36.69, 98.81]

Organism: Alkalihalophilus pseudofirmus (strain ATCC BAA-2126 / JCM 17055 / OF4) (NCBI:txid398511)

Radius of gyration: 31.45 Å; Cα contacts (8 Å, |Δi|>4): 739; chains: 2; bounding box: 71×103×58 Å

Nearest PDB structures (foldseek):
  8q3w-assembly1_A  TM=9.306E-01  e=6.080E-18  Geobacillus stearothermophilus
  8q4d-assembly1_O  TM=9.096E-01  e=1.314E-17  Geobacillus stearothermophilus
  5bq5-assembly3_C  TM=9.274E-01  e=1.232E-12  Geobacillus stearothermophilus
  1l8q-assembly1_A  TM=8.438E-01  e=1.350E-08  Aquifex aeolicus
  3r8f-assembly1_D  TM=8.525E-01  e=3.256E-08  Aquifex aeolicus

Foldseek 3Di:
DVLVVVLVVCVVVVQNQLSVVVVVLVVDCVLVPDDPVVSVVVSVVRSVVVVLVVLLVVLLVQQPQPDSPQALVPDDDDPQFVFDNVVLVVVLCVVCLVQLFEAEEEAAPQLCLSSSLSNSSSSCSNVVFRHHEDELVVLLVVLVVCVVVVNNVVSLVVLLQGSEYEYEAQLVAADDPVSLVSLLSNLVSSQSPHYYYYYYHDDLVCVCVRPPDNVSSCSNSVSHVVRYHYTYTGHPDGNCVVPPPVVVD/DVLVVVLVVCVVVVQNQLSVVVVVLVVDCVLVPDDPVVSVVVSVVRSVVVVLVVLLVVLLVQQPAPDSPQALVPDDDDPQFVFDNVVLVVVLCVVCLVQLFEAEEEAAPQLCLSSSLSNSSSSCSNVVFRHHEDELVVLLVVLVVCVVVVNNVVSLVVLLQGSEYEYEAQLVAADDPVSLVSLLSNLVSSQSPHYYYYYYHDDLVCNCVRPPDNVSSCSNSVSHVVRYHYTYTGDPDGNCVVPPPPVVD

Secondary structure (DSSP, 8-state):
-HHHHHHHHHHHTT-HHHHHHHHHHHH-GGGGGS-HHHHHHHHHHHHHHHHHHHHHHHHHHHHT-S-TT--GGG----GGG---HHHHHHHHTTHHHHTT-EEEEEE-TTSSHHHHHHHHHHHHHHTT--EEEEEHHHHHHHHHHHHHHT-HHHHHHHHHS-SEEEEESTTSSPPPHHHHHHHHHHHHHHTTTSEEEEEESS-GGGHHHHH-SHHHHHHHHHHHHTTEEEEEE--SS-HHHHHSGGGG-/-HHHHHHHHHHHTT-HHHHHHHHHHHH-GGGGGS-HHHHHHHHHHHHHHHHHHHHHHHHHHHHT-S-TT--GGG----GGG---HHHHHHHHTTHHHHTT-EEEEEE-TTSSHHHHHHHHHHHHHHTT--EEEEEHHHHHHHHHHHHHHT-HHHHHHHHHS-SEEEEESTTSSPPPHHHHHHHHHHHHHHTTTSEEEEEESS-GGGHHHHH-SHHHHHHHHHHHHTTEEEEEE--SS-HHHHHSGGGG-

InterPro domains:
  IPR002611 IstB-like ATP-binding domain [PF01695] (8-243)
  IPR027417 P-loop containing nucleoside triphosphate hydrolase [G3DSA:3.40.50.300] (63-244)
  IPR027417 P-loop containing nucleoside triphosphate hy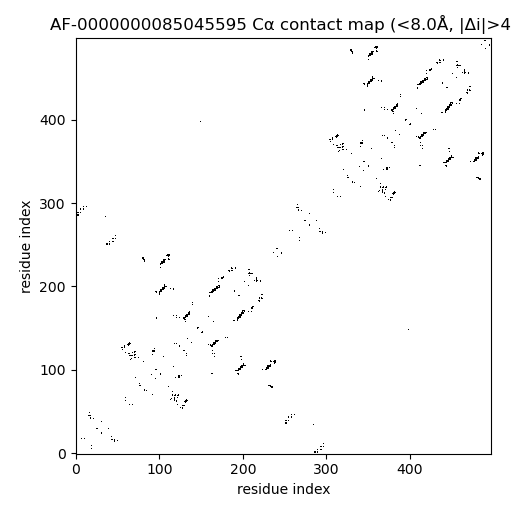drolase [SSF52540] (70-234)
  IPR028350 DNA replication protein DnaC/insertion sequence IstB-like [PIRSF003073] (2-243)
  IPR047661 Insertion sequence IS21-like ATPase IstB [NF038214] (10-243)

Solvent-accessible surface area (backbone atoms only — not comparable to full-atom values): 26096 Å² total; per-residue (Å²): 111,69,61,60,52,39,40,50,51,29,46,75,67,70,34,48,57,28,35,54,48,50,56,52,45,74,75,33,70,77,52,68,75,46,52,65,68,58,49,50,33,51,36,51,49,50,32,49,52,49,51,52,51,50,49,35,52,49,34,49,58,65,13,51,46,93,44,82,81,37,40,68,88,72,63,81,76,49,78,60,25,59,58,59,63,68,60,53,56,54,51,51,71,39,56,41,48,78,67,20,30,26,39,36,35,31,30,56,88,48,42,44,55,67,52,52,51,24,10,48,45,45,43,36,19,74,70,68,37,44,36,38,44,45,42,41,70,58,51,52,51,51,48,54,52,23,52,77,69,66,40,35,68,63,59,49,45,58,70,37,70,36,44,34,38,34,32,36,59,39,71,77,57,66,43,50,69,70,51,40,51,54,48,39,54,42,50,59,58,19,47,75,67,18,15,41,36,37,26,20,69,59,59,74,88,56,45,44,71,33,36,44,58,64,70,58,25,49,57,43,47,60,59,42,63,78,46,39,51,80,44,60,34,42,49,88,60,38,49,56,58,70,70,34,74,73,62,75,102,112,68,61,59,52,39,39,50,52,29,45,74,68,69,35,49,57,29,35,52,49,51,56,50,45,75,73,34,71,78,52,70,75,46,52,65,70,57,50,50,34,50,38,51,49,49,32,50,51,52,51,52,49,52,49,37,52,48,34,48,61,65,14,50,45,92,44,83,81,36,40,68,86,72,62,81,76,50,77,60,25,60,59,58,63,68,60,53,56,54,51,51,72,38,56,41,49,79,67,20,30,26,37,37,34,29,28,56,88,49,42,45,54,68,51,52,51,24,9,46,45,45,43,34,18,74,70,69,38,46,35,37,45,43,44,41,67,56,51,51,51,50,49,53,52,23,52,76,70,64,41,36,69,62,59,52,47,58,70,38,69,36,45,34,37,35,32,35,59,40,71,76,59,68,43,48,72,70,51,38,50,52,48,35,53,43,50,57,58,19,47,76,67,17,15,41,36,37,27,20,69,60,60,73,88,56,45,44,71,33,36,43,59,64,71,61,24,50,58,43,46,61,58,42,62,79,45,37,48,80,43,61,33,43,50,88,61,38,49,56,59,71,70,34,74,72,62,76,102

Sequence (498 aa):
MTTDNTLTKLNEMRMSAMAETFREQLRNPEYQELSFEDRFGLLVDIEWSRRQNNKLDRLIKQAELRDTQACIEDIEYHPDRKLDKAQILRLATGNYIEEHHNIILMGASGNGKTYLACAFGIAACRQFYKVKYIRLPDLLDELAIARGEGTYRKVMKKYKNINLLILDEWLLTPLKETEARDLLEIVEARHQQGSTIFCSQFDPRGWHEKIGESTLADAILDRIVHDSYNILIDGNASMRERHGLAVSKMTTDNTLTKLNEMRMSAMAETFREQLRNPEYQELSFEDRFGLLVDIEWSRRQNNKLDRLIKQAELRDTQACIEDIEYHPDRKLDKAQILRLATGNYIEEHHNIILMGASGNGKTYLACAFGIAACRQFYKVKYIRLPDLLDELAIARGEGTYRKVMKKYKNINLLILDEWLLTPLKETEARDLLEIVEARHQQGSTIFCSQFDPRGWHEKIGESTLADAILDRIVHDSYNILIDGNASMRERHGLAVSK